Protein AF-A0A0L8BH05-F1 (afdb_monomer_lite)

Structure (mmCIF, N/CA/C/O backbone):
data_AF-A0A0L8BH05-F1
#
_entry.id   AF-A0A0L8BH05-F1
#
loop_
_atom_site.group_PDB
_atom_site.id
_atom_site.type_symbol
_atom_site.label_atom_id
_atom_site.label_alt_id
_atom_site.label_comp_id
_atom_site.label_asym_id
_atom_site.label_entity_id
_atom_site.label_seq_id
_atom_site.pdbx_PDB_ins_code
_atom_site.Cartn_x
_atom_site.Cartn_y
_atom_site.Cartn_z
_atom_site.occupancy
_atom_site.B_iso_or_equiv
_atom_site.auth_seq_id
_atom_site.auth_comp_id
_atom_site.auth_asym_id
_atom_site.auth_atom_id
_atom_site.pdbx_PDB_model_num
ATOM 1 N N . MET A 1 1 ? 6.672 -19.223 -11.197 1.00 43.84 1 MET A N 1
ATOM 2 C CA . MET A 1 1 ? 5.580 -18.951 -10.254 1.00 43.84 1 MET A CA 1
ATOM 3 C C . MET A 1 1 ? 6.128 -18.891 -8.826 1.00 43.84 1 MET A C 1
ATOM 5 O O . MET A 1 1 ? 5.969 -19.827 -8.062 1.00 43.84 1 MET A O 1
ATOM 9 N N . ASP A 1 2 ? 6.810 -17.789 -8.484 1.00 45.22 2 ASP A N 1
ATOM 10 C CA . ASP A 1 2 ? 7.516 -17.589 -7.193 1.00 45.22 2 ASP A CA 1
ATOM 11 C C . ASP A 1 2 ? 6.793 -16.602 -6.254 1.00 45.22 2 ASP A C 1
ATOM 13 O O . ASP A 1 2 ? 7.468 -15.807 -5.608 1.00 45.22 2 ASP A O 1
ATOM 17 N N . PHE A 1 3 ? 5.454 -16.499 -6.300 1.00 39.78 3 PHE A N 1
ATOM 18 C CA . PHE A 1 3 ? 4.687 -15.462 -5.568 1.00 39.78 3 PHE A CA 1
ATOM 19 C C . PHE A 1 3 ? 5.045 -15.450 -4.072 1.00 39.78 3 PHE A C 1
ATOM 21 O O . PHE A 1 3 ? 5.112 -14.399 -3.452 1.00 39.78 3 PHE A O 1
ATOM 28 N N . MET A 1 4 ? 5.440 -16.617 -3.561 1.00 40.69 4 MET A N 1
ATOM 29 C CA . MET A 1 4 ? 5.823 -16.847 -2.174 1.00 40.69 4 MET A CA 1
ATOM 30 C C . MET A 1 4 ? 7.333 -16.743 -1.904 1.00 40.69 4 MET A C 1
ATOM 32 O O . MET A 1 4 ? 7.697 -16.458 -0.777 1.00 40.69 4 MET A O 1
ATOM 36 N N . ALA A 1 5 ? 8.226 -16.873 -2.899 1.00 43.44 5 ALA A N 1
ATOM 37 C CA . ALA A 1 5 ? 9.676 -17.032 -2.662 1.00 43.44 5 ALA A CA 1
ATOM 38 C C . ALA A 1 5 ? 10.388 -15.804 -2.060 1.00 43.44 5 ALA A C 1
ATOM 40 O O . ALA A 1 5 ? 11.557 -15.897 -1.698 1.00 43.44 5 ALA A O 1
ATOM 41 N N . PHE A 1 6 ? 9.716 -14.651 -1.995 1.00 42.06 6 PHE A N 1
ATOM 42 C CA . PHE A 1 6 ? 10.256 -13.449 -1.355 1.00 42.06 6 PHE A CA 1
ATOM 43 C C . PHE A 1 6 ? 9.788 -13.281 0.098 1.00 42.06 6 PHE A C 1
ATOM 45 O O . PHE A 1 6 ? 10.451 -12.589 0.858 1.00 42.06 6 PHE A O 1
ATOM 52 N N . PHE A 1 7 ? 8.699 -13.945 0.496 1.00 42.06 7 PHE A N 1
ATOM 53 C CA . PHE A 1 7 ? 8.245 -13.978 1.889 1.00 42.06 7 PHE A CA 1
ATOM 54 C C . PHE A 1 7 ? 8.550 -15.317 2.575 1.00 42.06 7 PHE A C 1
ATOM 56 O O . PHE A 1 7 ? 8.659 -15.352 3.792 1.00 42.06 7 PHE A O 1
ATOM 63 N N . LEU A 1 8 ? 8.705 -16.409 1.818 1.00 39.00 8 LEU A N 1
ATOM 64 C CA . LEU A 1 8 ? 8.624 -17.782 2.315 1.00 39.00 8 LEU A CA 1
ATOM 65 C C . LEU A 1 8 ? 9.372 -18.745 1.338 1.00 39.00 8 LEU A C 1
ATOM 67 O O . LEU A 1 8 ? 9.111 -18.720 0.132 1.00 39.00 8 LEU A O 1
ATOM 71 N N . PRO A 1 9 ? 10.337 -19.574 1.797 1.00 38.75 9 PRO A N 1
ATOM 72 C CA . PRO A 1 9 ? 11.194 -20.411 0.939 1.00 38.75 9 PRO A CA 1
ATOM 73 C C . PRO A 1 9 ? 10.395 -21.377 0.047 1.00 38.75 9 PRO A C 1
ATOM 75 O O . PRO A 1 9 ? 9.369 -21.903 0.447 1.00 38.75 9 PRO A O 1
ATOM 78 N N . SER A 1 10 ? 10.860 -21.666 -1.171 1.00 49.88 10 SER A N 1
ATOM 79 C CA . SER A 1 10 ? 10.154 -22.475 -2.188 1.00 49.88 10 SER A CA 1
ATOM 80 C C . SER A 1 10 ? 10.066 -23.983 -1.885 1.00 49.88 10 SER A C 1
ATOM 82 O O . SER A 1 10 ? 10.139 -24.809 -2.795 1.00 49.88 10 SER A O 1
ATOM 84 N N . SER A 1 11 ? 9.945 -24.366 -0.619 1.00 57.22 11 SER A N 1
ATOM 85 C CA . SER A 1 11 ? 9.820 -25.752 -0.199 1.00 57.22 11 SER A CA 1
ATOM 86 C C . SER A 1 11 ? 8.363 -26.226 -0.347 1.00 57.22 11 SER A C 1
ATOM 88 O O . SER A 1 11 ? 7.429 -25.510 0.022 1.00 57.22 11 SER A O 1
ATOM 90 N N . PRO A 1 12 ? 8.117 -27.458 -0.831 1.00 64.00 12 PRO A N 1
ATOM 91 C CA . PRO A 1 12 ? 6.770 -28.045 -0.873 1.00 64.00 12 PRO A CA 1
ATOM 92 C C . PRO A 1 12 ? 6.138 -28.198 0.523 1.00 64.00 12 PRO A C 1
ATOM 94 O O . PRO A 1 12 ? 4.943 -28.442 0.643 1.00 64.00 12 PRO A O 1
ATOM 97 N N . ARG A 1 13 ? 6.933 -28.014 1.584 1.00 73.25 13 ARG A N 1
ATOM 98 C CA . ARG A 1 13 ? 6.520 -28.052 2.991 1.00 73.25 13 ARG A CA 1
ATOM 99 C C . ARG A 1 13 ? 5.786 -26.790 3.437 1.00 73.25 13 ARG A C 1
ATOM 101 O O . ARG A 1 13 ? 5.136 -26.801 4.471 1.00 73.25 13 ARG A O 1
ATOM 108 N N . LEU A 1 14 ? 5.877 -25.710 2.672 1.00 68.06 14 LEU A N 1
ATOM 109 C CA . LEU A 1 14 ? 5.353 -24.410 3.056 1.00 68.06 14 LEU A CA 1
ATOM 110 C C . LEU A 1 14 ? 3.824 -24.296 3.106 1.00 68.06 14 LEU A C 1
ATOM 112 O O . LEU A 1 14 ? 3.329 -23.778 4.102 1.00 68.06 14 LEU A O 1
ATOM 116 N N . PRO A 1 15 ? 3.049 -24.772 2.108 1.00 68.44 15 PRO A N 1
ATOM 117 C CA . PRO A 1 15 ? 1.593 -24.789 2.235 1.00 68.44 15 PRO A CA 1
ATOM 118 C C . PRO A 1 15 ? 1.147 -25.660 3.415 1.00 68.44 15 PRO A C 1
ATOM 120 O O . PRO A 1 15 ? 0.215 -25.288 4.115 1.00 68.44 15 PRO A O 1
ATOM 123 N N . ALA A 1 16 ? 1.853 -26.763 3.690 1.00 74.94 16 ALA A N 1
ATOM 124 C CA . ALA A 1 16 ? 1.596 -27.593 4.863 1.00 74.94 16 ALA A CA 1
ATOM 125 C C . ALA A 1 16 ? 1.940 -26.865 6.175 1.00 74.94 16 ALA A C 1
ATOM 127 O O . ALA A 1 16 ? 1.186 -26.965 7.133 1.00 74.94 16 ALA A O 1
ATOM 128 N N . ALA A 1 17 ? 3.026 -26.086 6.214 1.00 77.69 17 ALA A N 1
ATOM 129 C CA . ALA A 1 17 ? 3.405 -25.283 7.376 1.00 77.69 17 ALA A CA 1
ATOM 130 C C . ALA A 1 17 ? 2.437 -24.114 7.620 1.00 77.69 17 ALA A C 1
ATOM 132 O O . ALA A 1 17 ? 2.064 -23.871 8.761 1.00 77.69 17 ALA A O 1
ATOM 133 N N . LEU A 1 18 ? 1.988 -23.423 6.565 1.00 77.62 18 LEU A N 1
ATOM 134 C CA . LEU A 1 18 ? 0.953 -22.388 6.658 1.00 77.62 18 LEU A CA 1
ATOM 135 C C . LEU A 1 18 ? -0.379 -22.978 7.118 1.00 77.62 18 LEU A C 1
ATOM 137 O O . LEU A 1 18 ? -1.039 -22.381 7.958 1.00 77.62 18 LEU A O 1
ATOM 141 N N . LEU A 1 19 ? -0.756 -24.153 6.606 1.00 78.56 19 LEU A N 1
ATOM 142 C CA . LEU A 1 19 ? -1.952 -24.864 7.047 1.00 78.56 19 LEU A CA 1
ATOM 143 C C . LEU A 1 19 ? -1.831 -25.307 8.510 1.00 78.56 19 LEU A C 1
ATOM 145 O O . LEU A 1 19 ? -2.770 -25.130 9.272 1.00 78.56 19 LEU A O 1
ATOM 149 N N . ALA A 1 20 ? -0.679 -25.833 8.925 1.00 78.44 20 ALA A N 1
ATOM 150 C CA . ALA A 1 20 ? -0.432 -26.209 10.315 1.00 78.44 20 ALA A CA 1
ATOM 151 C C . ALA A 1 20 ? -0.469 -24.989 11.249 1.00 78.44 20 ALA A C 1
ATOM 153 O O . ALA A 1 20 ? -1.107 -25.043 12.297 1.00 78.44 20 ALA A O 1
ATOM 154 N N . LEU A 1 21 ? 0.146 -23.871 10.847 1.00 79.25 21 LEU A N 1
ATOM 155 C CA . LEU A 1 21 ? 0.094 -22.607 11.582 1.00 79.25 21 LEU A CA 1
ATOM 156 C C . LEU A 1 21 ? -1.340 -22.066 11.658 1.00 79.25 21 LEU A C 1
ATOM 158 O O . LEU A 1 21 ? -1.770 -21.631 12.722 1.00 79.25 21 LEU A O 1
ATOM 162 N N . LEU A 1 22 ? -2.092 -22.136 10.556 1.00 78.75 22 LEU A N 1
ATOM 163 C CA . LEU A 1 22 ? -3.506 -21.770 10.514 1.00 78.75 22 LEU A CA 1
ATOM 164 C C . LEU A 1 22 ? -4.316 -22.621 11.495 1.00 78.75 22 LEU A C 1
ATOM 166 O O . LEU A 1 22 ? -5.062 -22.069 12.294 1.00 78.75 22 LEU A O 1
ATOM 170 N N . LEU A 1 23 ? -4.143 -23.945 11.471 1.00 80.00 23 LEU A N 1
ATOM 171 C CA . LEU A 1 23 ? -4.829 -24.871 12.374 1.00 80.00 23 LEU A CA 1
ATOM 172 C C . LEU A 1 23 ? -4.473 -24.605 13.843 1.00 80.00 23 LEU A C 1
ATOM 174 O O . LEU A 1 23 ? -5.364 -24.634 14.689 1.00 80.00 23 LEU A O 1
ATOM 178 N N . MET A 1 24 ? -3.210 -24.286 14.143 1.00 76.81 24 MET A N 1
ATOM 179 C CA . MET A 1 24 ? -2.787 -23.900 15.493 1.00 76.81 24 MET A CA 1
ATOM 180 C C . MET A 1 24 ? -3.426 -22.587 15.959 1.00 76.81 24 MET A C 1
ATOM 182 O O . MET A 1 24 ? -3.860 -22.501 17.105 1.00 76.81 24 MET A O 1
ATOM 186 N N . LEU A 1 25 ? -3.524 -21.580 15.088 1.00 74.62 25 LEU A N 1
ATOM 187 C CA . LEU A 1 25 ? -4.144 -20.290 15.417 1.00 74.62 25 LEU A CA 1
ATOM 188 C C . LEU A 1 25 ? -5.675 -20.363 15.500 1.00 74.62 25 LEU A C 1
ATOM 190 O O . LEU A 1 25 ? -6.287 -19.586 16.232 1.00 74.62 25 LEU A O 1
ATOM 194 N N . LEU A 1 26 ? -6.301 -21.306 14.792 1.00 74.81 26 LEU A N 1
ATOM 195 C CA . LEU A 1 26 ? -7.753 -21.472 14.792 1.00 74.81 26 LEU A CA 1
ATOM 196 C C . LEU A 1 26 ? -8.279 -22.069 16.110 1.00 74.81 26 LEU A C 1
ATOM 198 O O . LEU A 1 26 ? -9.402 -21.765 16.505 1.00 74.81 26 LEU A O 1
ATOM 202 N N . GLN A 1 27 ? -7.476 -22.874 16.816 1.00 72.12 27 GLN A N 1
ATOM 203 C CA . GLN A 1 27 ? -7.873 -23.516 18.078 1.00 72.12 27 GLN A CA 1
ATOM 204 C C . GLN A 1 27 ? -8.273 -22.529 19.196 1.00 72.12 27 GLN A C 1
ATOM 206 O O . GLN A 1 27 ? -9.379 -22.667 19.724 1.00 72.12 27 GLN A O 1
ATOM 211 N N . PRO A 1 28 ? -7.462 -21.509 19.556 1.00 65.56 28 PRO A N 1
ATOM 212 C CA . PRO A 1 28 ? -7.848 -20.545 20.589 1.00 65.56 28 PRO A CA 1
ATOM 213 C C . PRO A 1 28 ? -9.021 -19.652 20.162 1.00 65.56 28 PRO A C 1
ATOM 215 O O . PRO A 1 28 ? -9.820 -19.245 21.004 1.00 65.56 28 PRO A O 1
ATOM 218 N N . LEU A 1 29 ? -9.165 -19.376 18.861 1.00 61.00 29 LEU A N 1
ATOM 219 C CA . LEU A 1 29 ? -10.282 -18.589 18.329 1.00 61.00 29 LEU A CA 1
ATOM 220 C C . LEU A 1 29 ? -11.611 -19.340 18.443 1.00 61.00 29 LEU A C 1
ATOM 222 O O . LEU A 1 29 ? -12.620 -18.746 18.819 1.00 61.00 29 LEU A O 1
ATOM 226 N N . TYR A 1 30 ? -11.606 -20.650 18.185 1.00 61.66 30 TYR A N 1
ATOM 227 C CA . TYR A 1 30 ? -12.795 -21.488 18.343 1.00 61.66 30 TYR A CA 1
ATOM 228 C C . TYR A 1 30 ? -13.236 -21.587 19.809 1.00 61.66 30 TYR A C 1
ATOM 230 O O . TYR A 1 30 ? -14.430 -21.567 20.095 1.00 61.66 30 TYR A O 1
ATOM 238 N N . ALA A 1 31 ? -12.281 -21.619 20.745 1.00 60.25 31 ALA A N 1
ATOM 239 C CA . ALA A 1 31 ? -12.576 -21.587 22.177 1.00 60.25 31 ALA A CA 1
ATOM 240 C C . ALA A 1 31 ? -13.201 -20.247 22.619 1.00 60.25 31 ALA A C 1
ATOM 242 O O . ALA A 1 31 ? -14.109 -20.242 23.443 1.00 60.25 31 ALA A O 1
ATOM 243 N N . HIS A 1 32 ? -12.774 -19.116 22.042 1.00 57.41 32 HIS A N 1
ATOM 244 C CA . HIS A 1 32 ? -13.362 -17.795 22.319 1.00 57.41 32 HIS A CA 1
ATOM 245 C C . HIS A 1 32 ? -14.748 -17.586 21.687 1.00 57.41 32 HIS A C 1
ATOM 247 O O . HIS A 1 32 ? -15.581 -16.887 22.260 1.00 57.41 32 HIS A O 1
ATOM 253 N N . ALA A 1 33 ? -15.035 -18.204 20.538 1.00 54.12 33 ALA A N 1
ATOM 254 C CA . ALA A 1 33 ? -16.356 -18.121 19.907 1.00 54.12 33 ALA A CA 1
ATOM 255 C C . ALA A 1 33 ? -17.459 -18.853 20.702 1.00 54.12 33 ALA A C 1
ATOM 257 O O . ALA A 1 33 ? -18.640 -18.593 20.490 1.00 54.12 33 ALA A O 1
ATOM 258 N N . GLN A 1 34 ? -17.088 -19.755 21.619 1.00 51.56 34 GLN A N 1
ATOM 259 C CA . GLN A 1 34 ? -18.031 -20.464 22.493 1.00 51.56 34 GLN A CA 1
ATOM 260 C C . GLN A 1 34 ? -18.407 -19.680 23.754 1.00 51.56 34 GLN A C 1
ATOM 262 O O . GLN A 1 34 ? -19.323 -20.082 24.471 1.00 51.56 34 GLN A O 1
ATOM 267 N N . THR A 1 35 ? -17.736 -18.561 24.033 1.00 46.34 35 THR A N 1
ATOM 268 C CA . THR A 1 35 ? -18.153 -17.667 25.114 1.00 46.34 35 THR A CA 1
ATOM 269 C C . THR A 1 35 ? -19.399 -16.899 24.667 1.00 46.34 35 THR A C 1
ATOM 271 O O . THR A 1 35 ? -19.337 -16.210 23.645 1.00 46.34 35 THR A O 1
ATOM 274 N N . PRO A 1 36 ? -20.532 -17.002 25.389 1.00 50.56 36 PRO A N 1
ATOM 275 C CA . PRO A 1 36 ? -21.732 -16.264 25.032 1.00 50.56 36 PRO A CA 1
ATOM 276 C C . PRO A 1 36 ? -21.410 -14.764 24.969 1.00 50.56 36 PRO A C 1
ATOM 278 O O . PRO A 1 36 ? -20.722 -14.261 25.864 1.00 50.56 36 PRO A O 1
ATOM 281 N N . PRO A 1 37 ? -21.874 -14.038 23.936 1.00 53.41 37 PRO A N 1
ATOM 282 C CA . PRO A 1 37 ? -21.634 -12.608 23.840 1.00 53.41 37 PRO A CA 1
ATOM 283 C C . PRO A 1 37 ? -22.182 -11.925 25.091 1.00 53.41 37 PRO A C 1
ATOM 285 O O . PRO A 1 37 ? -23.334 -12.147 25.470 1.00 53.41 37 PRO A O 1
ATOM 288 N N . ALA A 1 38 ? -21.351 -11.095 25.728 1.00 50.94 38 ALA A N 1
ATOM 289 C CA . ALA A 1 38 ? -21.759 -10.351 26.911 1.00 50.94 38 ALA A CA 1
ATOM 290 C C . ALA A 1 38 ? -23.042 -9.550 26.603 1.00 50.94 38 ALA A C 1
ATOM 292 O O . ALA A 1 38 ? -23.164 -9.006 25.496 1.00 50.94 38 ALA A O 1
ATOM 293 N N . PRO A 1 39 ? -24.006 -9.491 27.528 1.00 60.56 39 PRO A N 1
ATOM 294 C CA . PRO A 1 39 ? -25.246 -8.770 27.301 1.00 60.56 39 PRO A CA 1
ATOM 295 C C . PRO A 1 39 ? -24.994 -7.271 27.111 1.00 60.56 39 PRO A C 1
ATOM 297 O O . PRO A 1 39 ? -24.066 -6.707 27.692 1.00 60.56 39 PRO A O 1
ATOM 300 N N . ILE A 1 40 ? -25.806 -6.626 26.275 1.00 60.62 40 ILE A N 1
ATOM 301 C CA . ILE A 1 40 ? -25.799 -5.166 26.141 1.00 60.62 40 ILE A CA 1
ATOM 302 C C . ILE A 1 40 ? -26.653 -4.609 27.274 1.00 60.62 40 ILE A C 1
ATOM 304 O O . ILE A 1 40 ? -27.859 -4.852 27.303 1.00 60.62 40 ILE A O 1
ATOM 308 N N . THR A 1 41 ? -26.038 -3.863 28.190 1.00 60.34 41 THR A N 1
ATOM 309 C CA . THR A 1 41 ? -26.779 -3.134 29.220 1.00 60.34 41 THR A CA 1
ATOM 310 C C . THR A 1 41 ? -27.232 -1.792 28.660 1.00 60.34 41 THR A C 1
ATOM 312 O O . THR A 1 41 ? -26.410 -0.903 28.435 1.00 60.34 41 THR A O 1
ATOM 315 N N . VAL A 1 42 ? -28.533 -1.640 28.417 1.00 67.94 42 VAL A N 1
ATOM 316 C CA . VAL A 1 42 ? -29.131 -0.346 28.067 1.00 67.94 42 VAL A CA 1
ATOM 317 C C . VAL A 1 42 ? -29.516 0.337 29.373 1.00 67.94 42 VAL A C 1
ATOM 319 O O . VAL A 1 42 ? -30.400 -0.136 30.088 1.00 67.94 42 VAL A O 1
ATOM 322 N N . ILE A 1 43 ? -28.817 1.424 29.697 1.00 69.50 43 ILE A N 1
ATOM 323 C CA . ILE A 1 43 ? -29.126 2.254 30.861 1.00 69.50 43 ILE A CA 1
ATOM 324 C C . ILE A 1 43 ? -30.187 3.262 30.428 1.00 69.50 43 ILE A C 1
ATOM 326 O O . ILE A 1 43 ? -29.905 4.124 29.595 1.00 69.50 43 ILE A O 1
ATOM 330 N N . LEU A 1 44 ? -31.399 3.127 30.963 1.00 74.00 44 LEU A N 1
ATOM 331 C CA . LEU A 1 44 ? -32.479 4.087 30.739 1.00 74.00 44 LEU A CA 1
ATOM 332 C C . LEU A 1 44 ? -32.421 5.172 31.814 1.00 74.00 44 LEU A C 1
ATOM 334 O O . LEU A 1 44 ? -32.289 4.865 33.004 1.00 74.00 44 LEU A O 1
ATOM 338 N N . THR A 1 45 ? -32.530 6.427 31.383 1.00 69.06 45 THR A N 1
ATOM 339 C CA . THR A 1 45 ? -32.434 7.612 32.248 1.00 69.06 45 THR A CA 1
ATOM 340 C C . THR A 1 45 ? -33.782 8.333 32.307 1.00 69.06 45 THR A C 1
ATOM 342 O O . THR A 1 45 ? -34.515 8.383 31.317 1.00 69.06 45 THR A O 1
ATOM 345 N N . HIS A 1 46 ? -34.119 8.931 33.453 1.00 60.19 46 HIS A N 1
ATOM 346 C CA . HIS A 1 46 ? -35.364 9.688 33.620 1.00 60.19 46 HIS A CA 1
ATOM 347 C C . HIS A 1 46 ? -35.408 10.903 32.669 1.00 60.19 46 HIS A C 1
ATOM 349 O O . HIS A 1 46 ? -34.481 11.708 32.647 1.00 60.19 46 HIS A O 1
ATOM 355 N N . GLY A 1 47 ? -36.489 11.048 31.892 1.00 64.81 47 GLY A N 1
ATOM 356 C CA . GLY A 1 47 ? -36.676 12.147 30.931 1.00 64.81 47 GLY A CA 1
ATOM 357 C C . GLY A 1 47 ? -36.472 11.781 29.455 1.00 64.81 47 GLY A C 1
ATOM 358 O O . GLY A 1 47 ? -36.719 12.630 28.601 1.00 64.81 47 GLY A O 1
ATOM 359 N N . GLN A 1 48 ? -36.081 10.541 29.139 1.00 67.12 48 GLN A N 1
ATOM 360 C CA . GLN A 1 48 ? -36.078 10.049 27.757 1.00 67.12 48 GLN A CA 1
ATOM 361 C C . GLN A 1 48 ? -37.507 9.888 27.229 1.00 67.12 48 GLN A C 1
ATOM 363 O O . GLN A 1 48 ? -38.398 9.395 27.927 1.00 67.12 48 GLN A O 1
ATOM 368 N N . THR A 1 49 ? -37.724 10.311 25.986 1.00 78.56 49 THR A N 1
ATOM 369 C CA . THR A 1 49 ? -39.024 10.156 25.317 1.00 78.56 49 THR A CA 1
ATOM 370 C C . THR A 1 49 ? -39.259 8.695 24.915 1.00 78.56 49 THR A C 1
ATOM 372 O O . THR A 1 49 ? -38.307 7.939 24.715 1.00 78.56 49 THR A O 1
ATOM 375 N N . SER A 1 50 ? -40.524 8.270 24.781 1.00 73.88 50 SER A N 1
ATOM 376 C CA . SER A 1 50 ? -40.869 6.898 24.356 1.00 73.88 50 SER A CA 1
ATOM 377 C C . SER A 1 50 ? -40.177 6.501 23.053 1.00 73.88 50 SER A C 1
ATOM 379 O O . SER A 1 50 ? -39.718 5.370 22.916 1.00 73.88 50 SER A O 1
ATOM 381 N N . ASP A 1 51 ? -40.047 7.460 22.138 1.00 72.69 51 ASP A N 1
ATOM 382 C CA . ASP A 1 51 ? -39.483 7.254 20.808 1.00 72.69 51 ASP A CA 1
ATOM 383 C C . ASP A 1 51 ? -37.962 7.043 20.868 1.00 72.69 51 ASP A C 1
ATOM 385 O O . ASP A 1 51 ? -37.417 6.216 20.137 1.00 72.69 51 ASP A O 1
ATOM 389 N N . GLU A 1 52 ? -37.264 7.726 21.782 1.00 70.88 52 GLU A N 1
ATOM 390 C CA . GLU A 1 52 ? -35.831 7.516 22.033 1.00 70.88 52 GLU A CA 1
ATOM 391 C C . GLU A 1 52 ? -35.558 6.163 22.692 1.00 70.88 52 GLU A C 1
ATOM 393 O O . GLU A 1 52 ? -34.601 5.479 22.320 1.00 70.88 52 GLU A O 1
ATOM 398 N N . ILE A 1 53 ? -36.406 5.746 23.634 1.00 78.12 53 ILE A N 1
ATOM 399 C CA . ILE A 1 53 ? -36.306 4.430 24.277 1.00 78.12 53 ILE A CA 1
ATOM 400 C C . ILE A 1 53 ? -36.539 3.325 23.242 1.00 78.12 53 ILE A C 1
ATOM 402 O O . ILE A 1 53 ? -35.750 2.381 23.160 1.00 78.12 53 ILE A O 1
ATOM 406 N N . GLU A 1 54 ? -37.576 3.453 22.411 1.00 76.69 54 GLU A N 1
ATOM 407 C CA . GLU A 1 54 ? -37.889 2.469 21.374 1.00 76.69 54 GLU A CA 1
ATOM 408 C C . GLU A 1 54 ? -36.807 2.428 20.287 1.00 76.69 54 GLU A C 1
ATOM 410 O O . GLU A 1 54 ? -36.400 1.346 19.868 1.00 76.69 54 GLU A O 1
ATOM 415 N N . SER A 1 55 ? -36.273 3.584 19.886 1.00 76.38 55 SER A N 1
ATOM 416 C CA . SER A 1 55 ? -35.122 3.698 18.981 1.00 76.38 55 SER A CA 1
ATOM 417 C C . SER A 1 55 ? -33.886 2.983 19.539 1.00 76.38 55 SER A C 1
ATOM 419 O O . SER A 1 55 ? -33.280 2.154 18.855 1.00 76.38 55 SER A O 1
ATOM 421 N N . THR A 1 56 ? -33.553 3.233 20.809 1.00 76.06 56 THR A N 1
ATOM 422 C CA . THR A 1 56 ? -32.368 2.665 21.473 1.00 76.06 56 THR A CA 1
ATOM 423 C C . THR A 1 56 ? -32.510 1.156 21.674 1.00 76.06 56 THR A C 1
ATOM 425 O O . THR A 1 56 ? -31.571 0.403 21.414 1.00 76.06 56 THR A O 1
ATOM 428 N N . LEU A 1 57 ? -33.702 0.686 22.055 1.00 78.31 57 LEU A N 1
ATOM 429 C CA . LEU A 1 57 ? -34.011 -0.741 22.172 1.00 78.31 57 LEU A CA 1
ATOM 430 C C . LEU A 1 57 ? -34.045 -1.434 20.809 1.00 78.31 57 LEU A C 1
ATOM 432 O O . LEU A 1 57 ? -33.556 -2.555 20.697 1.00 78.31 57 LEU A O 1
ATOM 436 N N . ARG A 1 58 ? -34.560 -0.785 19.759 1.00 80.88 58 ARG A N 1
ATOM 437 C CA . ARG A 1 58 ? -34.575 -1.330 18.393 1.00 80.88 58 ARG A CA 1
ATOM 438 C C . ARG A 1 58 ? -33.163 -1.409 17.811 1.00 80.88 58 ARG A C 1
ATOM 440 O O . ARG A 1 58 ? -32.829 -2.413 17.186 1.00 80.88 58 ARG A O 1
ATOM 447 N N . ALA A 1 59 ? -32.317 -0.413 18.075 1.00 71.12 59 ALA A N 1
ATOM 448 C CA . ALA A 1 59 ? -30.901 -0.429 17.715 1.00 71.12 59 ALA A CA 1
ATOM 449 C C . ALA A 1 59 ? -30.126 -1.517 18.483 1.00 71.12 59 ALA A C 1
ATOM 451 O O . ALA A 1 59 ? -29.340 -2.254 17.886 1.00 71.12 59 ALA A O 1
ATOM 452 N N . ALA A 1 60 ? -30.396 -1.683 19.782 1.00 70.38 60 ALA A N 1
ATOM 453 C CA . ALA A 1 60 ? -29.806 -2.751 20.589 1.00 70.38 60 ALA A CA 1
ATOM 454 C C . ALA A 1 60 ? -30.295 -4.144 20.148 1.00 70.38 60 ALA A C 1
ATOM 456 O O . ALA A 1 60 ? -29.492 -5.067 20.038 1.00 70.38 60 ALA A O 1
ATOM 457 N N . ALA A 1 61 ? -31.578 -4.299 19.814 1.00 72.94 61 ALA A N 1
ATOM 458 C CA . ALA A 1 61 ? -32.155 -5.550 19.320 1.00 72.94 61 ALA A CA 1
ATOM 459 C C . ALA A 1 61 ? -31.634 -5.929 17.924 1.00 72.94 61 ALA A C 1
ATOM 461 O O . ALA A 1 61 ? -31.382 -7.106 17.661 1.00 72.94 61 ALA A O 1
ATOM 462 N N . ALA A 1 62 ? -31.384 -4.946 17.052 1.00 74.19 62 ALA A N 1
ATOM 463 C CA . ALA A 1 62 ? -30.777 -5.166 15.738 1.00 74.19 62 ALA A CA 1
ATOM 464 C C . ALA A 1 62 ? -29.355 -5.761 15.818 1.00 74.19 62 ALA A C 1
ATOM 466 O O . ALA A 1 62 ? -28.877 -6.337 14.843 1.00 74.19 62 ALA A O 1
ATOM 467 N N . SER A 1 63 ? -28.694 -5.675 16.981 1.00 64.25 63 SER A N 1
ATOM 468 C CA . SER A 1 63 ? -27.375 -6.278 17.215 1.00 64.25 63 SER A CA 1
ATOM 469 C C . SER A 1 63 ? -27.402 -7.797 17.456 1.00 64.25 63 SER A C 1
ATOM 471 O O . SER A 1 63 ? -26.345 -8.428 17.453 1.00 64.25 63 SER A O 1
ATOM 473 N N . GLY A 1 64 ? -28.581 -8.395 17.689 1.00 60.22 64 GLY A N 1
ATOM 474 C CA . GLY A 1 64 ? -28.741 -9.837 17.925 1.00 60.22 64 GLY A CA 1
ATOM 475 C C . GLY A 1 64 ? -28.158 -10.362 19.248 1.00 60.22 64 GLY A C 1
ATOM 476 O O . GLY A 1 64 ? -28.037 -11.576 19.417 1.00 60.22 64 GLY A O 1
ATOM 477 N N . ARG A 1 65 ? -27.776 -9.479 20.182 1.00 65.88 65 ARG A N 1
ATOM 478 C CA . ARG A 1 65 ? -27.229 -9.825 21.510 1.00 65.88 65 ARG A CA 1
ATOM 479 C C . ARG A 1 65 ? -28.312 -9.754 22.601 1.00 65.88 65 ARG A C 1
ATOM 481 O O . ARG A 1 65 ? -29.248 -8.969 22.459 1.00 65.88 65 ARG A O 1
ATOM 488 N N . PRO A 1 66 ? -28.201 -10.529 23.702 1.00 67.19 66 PRO A N 1
ATOM 489 C CA . PRO A 1 66 ? -29.123 -10.416 24.832 1.00 67.19 66 PRO A CA 1
ATOM 490 C C . PRO A 1 66 ? -29.030 -9.017 25.459 1.00 67.19 66 PRO A C 1
ATOM 492 O O . PRO A 1 66 ? -27.934 -8.529 25.733 1.00 67.19 66 PRO A O 1
ATOM 495 N N . VAL A 1 67 ? -30.176 -8.368 25.666 1.00 73.31 67 VAL A N 1
ATOM 496 C CA . VAL A 1 67 ? -30.269 -7.004 26.207 1.00 73.31 67 VAL A CA 1
ATOM 497 C C . VAL A 1 67 ? -30.683 -7.072 27.675 1.00 73.31 67 VAL A C 1
ATOM 499 O O . VAL A 1 67 ? -31.693 -7.693 28.002 1.00 73.31 67 VAL A O 1
ATOM 502 N N . ILE A 1 68 ? -29.911 -6.434 28.556 1.00 68.81 68 ILE A N 1
ATOM 503 C CA . ILE A 1 68 ? -30.265 -6.214 29.963 1.00 68.81 68 ILE A CA 1
ATOM 504 C C . ILE A 1 68 ? -30.648 -4.743 30.101 1.00 68.81 68 ILE A C 1
ATOM 506 O O . ILE A 1 68 ? -29.898 -3.862 29.692 1.00 68.81 68 ILE A O 1
ATOM 510 N N . VAL A 1 69 ? -31.826 -4.467 30.651 1.00 74.19 69 VAL A N 1
ATOM 511 C CA . VAL A 1 69 ? -32.292 -3.094 30.874 1.00 74.19 69 VAL A CA 1
ATOM 512 C C . VAL A 1 69 ? -32.045 -2.744 32.335 1.00 74.19 69 VAL A C 1
ATOM 514 O O . VAL A 1 69 ? -32.564 -3.418 33.224 1.00 74.19 69 VAL A O 1
ATOM 517 N N . GLU A 1 70 ? -31.239 -1.712 32.581 1.00 67.06 70 GLU A N 1
ATOM 518 C CA . GLU A 1 70 ? -30.931 -1.223 33.928 1.00 67.06 70 GLU A CA 1
ATOM 519 C C . GLU A 1 70 ? -31.474 0.203 34.068 1.00 67.06 70 GLU A C 1
ATOM 521 O O . GLU A 1 70 ? -31.148 1.090 33.279 1.00 67.06 70 GLU A O 1
ATOM 526 N N . TRP A 1 71 ? -32.343 0.420 35.053 1.00 60.00 71 TRP A N 1
ATOM 527 C CA . TRP A 1 71 ? -32.892 1.740 35.347 1.00 60.00 71 TRP A CA 1
ATOM 528 C C . TRP A 1 71 ? -31.935 2.487 36.275 1.00 60.00 71 TRP A C 1
ATOM 530 O O . TRP A 1 71 ? -31.614 1.979 37.354 1.00 60.00 71 TRP A O 1
ATOM 540 N N . ARG A 1 72 ? -31.464 3.672 35.872 1.00 51.03 72 ARG A N 1
ATOM 541 C CA . ARG A 1 72 ? -30.541 4.477 36.683 1.00 51.03 72 ARG A CA 1
ATOM 542 C C . ARG A 1 72 ? -31.063 5.903 36.820 1.00 51.03 72 ARG A C 1
ATOM 544 O O . ARG A 1 72 ? -31.202 6.621 35.834 1.00 51.03 72 ARG A O 1
ATOM 551 N N . ASP A 1 73 ? -31.302 6.322 38.057 1.00 38.19 73 ASP A N 1
ATOM 552 C CA . ASP A 1 73 ? -31.636 7.709 38.371 1.00 38.19 73 ASP A CA 1
ATOM 553 C C . ASP A 1 73 ? -30.370 8.570 38.224 1.00 38.19 73 ASP A C 1
ATOM 555 O O . ASP A 1 73 ? -29.341 8.280 38.840 1.00 38.19 73 ASP A O 1
ATOM 559 N N . ALA A 1 74 ? -30.413 9.611 37.389 1.00 43.12 74 ALA A N 1
ATOM 560 C CA . ALA A 1 74 ? -29.288 10.522 37.179 1.00 43.12 74 ALA A CA 1
ATOM 561 C C . ALA A 1 74 ? -29.726 11.992 37.308 1.00 43.12 74 ALA A C 1
ATOM 563 O O . ALA A 1 74 ? -30.838 12.325 36.895 1.00 43.12 74 ALA A O 1
ATOM 564 N N . PRO A 1 75 ? -28.863 12.874 37.852 1.00 34.94 75 PRO A N 1
ATOM 565 C CA . PRO A 1 75 ? -29.080 14.311 37.831 1.00 34.94 75 PRO A CA 1
ATOM 566 C C . PRO A 1 75 ? -28.821 14.904 36.436 1.00 34.94 75 PRO A C 1
ATOM 568 O O . PRO A 1 75 ? -27.949 14.450 35.695 1.00 34.94 75 PRO A O 1
ATOM 571 N N . ASP A 1 76 ? -29.618 15.929 36.142 1.00 37.75 76 ASP A N 1
ATOM 572 C CA . ASP A 1 76 ? -29.814 16.679 34.897 1.00 37.75 76 ASP A CA 1
ATOM 573 C C . ASP A 1 76 ? -28.603 16.877 33.962 1.00 37.75 76 ASP A C 1
ATOM 575 O O . ASP A 1 76 ? -27.605 17.506 34.319 1.00 37.75 76 ASP A O 1
ATOM 579 N N . ALA A 1 77 ? -28.781 16.487 32.691 1.00 31.56 77 ALA A N 1
ATOM 580 C CA . ALA A 1 77 ? -28.120 17.102 31.538 1.00 31.56 77 ALA A CA 1
ATOM 581 C C . ALA A 1 77 ? -28.996 16.984 30.272 1.00 31.56 77 ALA A C 1
ATOM 583 O O . ALA A 1 77 ? -29.522 15.924 29.944 1.00 31.56 77 ALA A O 1
ATOM 584 N N . THR A 1 78 ? -29.157 18.109 29.579 1.00 32.69 78 THR A N 1
ATOM 585 C CA . THR A 1 78 ? -30.056 18.370 28.442 1.00 32.69 78 THR A CA 1
ATOM 586 C C . THR A 1 78 ? -29.587 17.752 27.104 1.00 32.69 78 THR A C 1
ATOM 588 O O . THR A 1 78 ? -28.379 17.659 26.880 1.00 32.69 78 THR A O 1
ATOM 591 N N . PRO A 1 79 ? -30.496 17.391 26.164 1.00 34.34 79 PRO A N 1
ATOM 592 C CA . PRO A 1 79 ? -30.162 16.662 24.930 1.00 34.34 79 PRO A CA 1
ATOM 593 C C . PRO A 1 79 ? -29.800 17.579 23.744 1.00 34.34 79 PRO A C 1
ATOM 595 O O . PRO A 1 79 ? -30.316 18.691 23.621 1.00 34.34 79 PRO A O 1
ATOM 598 N N . LYS A 1 80 ? -28.963 17.086 22.816 1.00 29.73 80 LYS A N 1
ATOM 599 C CA . LYS A 1 80 ? -28.655 17.731 21.523 1.00 29.73 80 LYS A CA 1
ATOM 600 C C . LYS A 1 80 ? -29.004 16.781 20.367 1.00 29.73 80 LYS A C 1
ATOM 602 O O . LYS A 1 80 ? -28.570 15.635 20.362 1.00 29.73 80 LYS A O 1
ATOM 607 N N . ALA A 1 81 ? -29.807 17.283 19.431 1.00 29.97 81 ALA A N 1
ATOM 608 C CA . ALA A 1 81 ? -30.423 16.569 18.307 1.00 29.97 81 ALA A CA 1
ATOM 609 C C . ALA A 1 81 ? -29.444 16.257 17.142 1.00 29.97 81 ALA A C 1
ATOM 611 O O . ALA A 1 81 ? -28.374 16.873 17.077 1.00 29.97 81 ALA A O 1
ATOM 612 N N . PRO A 1 82 ? -29.798 15.330 16.222 1.00 33.41 82 PRO A N 1
ATOM 613 C CA . PRO A 1 82 ? -28.925 14.825 15.163 1.00 33.41 82 PRO A CA 1
ATOM 614 C C . PRO A 1 82 ? -28.998 15.685 13.891 1.00 33.41 82 PRO A C 1
ATOM 616 O O . PRO A 1 82 ? -30.059 16.207 13.554 1.00 33.41 82 PRO A O 1
ATOM 619 N N . THR A 1 83 ? -27.885 15.799 13.160 1.00 27.75 83 THR A N 1
ATOM 620 C CA . THR A 1 83 ? -27.850 16.474 11.853 1.00 27.75 83 THR A CA 1
ATOM 621 C C . THR A 1 83 ? -27.458 15.483 10.766 1.00 27.75 83 THR A C 1
ATOM 623 O O . THR A 1 83 ? -26.361 14.922 10.792 1.00 27.75 83 THR A O 1
ATOM 626 N N . ASP A 1 84 ? -28.378 15.298 9.823 1.00 27.42 84 ASP A N 1
ATOM 627 C CA . ASP A 1 84 ? -28.231 14.512 8.604 1.00 27.42 84 ASP A CA 1
ATOM 628 C C . ASP A 1 84 ? -27.131 15.037 7.674 1.00 27.42 84 ASP A C 1
ATOM 630 O O . ASP A 1 84 ? -26.866 16.236 7.560 1.00 27.42 84 ASP A O 1
ATOM 634 N N . ALA A 1 85 ? -26.522 14.091 6.961 1.00 34.22 85 ALA A N 1
ATOM 635 C CA . ALA A 1 85 ? -25.585 14.319 5.877 1.00 34.22 85 ALA A CA 1
ATOM 636 C C . ALA A 1 85 ? -26.328 14.692 4.583 1.00 34.22 85 ALA A C 1
ATOM 638 O O . ALA A 1 85 ? -27.264 14.010 4.170 1.00 34.22 85 ALA A O 1
ATOM 639 N N . THR A 1 86 ? -25.870 15.729 3.879 1.00 26.42 86 THR A N 1
ATOM 640 C CA . THR A 1 86 ? -26.196 15.940 2.461 1.00 26.42 86 THR A CA 1
ATOM 641 C C . THR A 1 86 ? -24.991 16.529 1.721 1.00 26.42 86 THR A C 1
ATOM 643 O O . THR A 1 86 ? -24.461 17.571 2.086 1.00 26.42 86 THR A O 1
ATOM 646 N N . THR A 1 87 ? -24.562 15.762 0.717 1.00 28.47 87 THR A N 1
ATOM 647 C CA . THR A 1 87 ? -23.939 16.085 -0.579 1.00 28.47 87 THR A CA 1
ATOM 648 C C . THR A 1 87 ? -23.078 17.347 -0.713 1.00 28.47 87 THR A C 1
ATOM 650 O O . THR A 1 87 ? -23.560 18.472 -0.675 1.00 28.47 87 THR A O 1
ATOM 653 N N . ALA A 1 88 ? -21.795 17.128 -1.023 1.00 30.66 88 ALA A N 1
ATOM 654 C CA . ALA A 1 88 ? -20.868 18.147 -1.502 1.00 30.66 88 ALA A CA 1
ATOM 655 C C . ALA A 1 88 ? -21.245 18.608 -2.922 1.00 30.66 88 ALA A C 1
ATOM 657 O O . ALA A 1 88 ? -21.083 17.863 -3.890 1.00 30.66 88 ALA A O 1
ATOM 658 N N . GLU A 1 89 ? -21.721 19.846 -3.033 1.00 27.88 89 GLU A N 1
ATOM 659 C CA . GLU A 1 89 ? -21.871 20.574 -4.291 1.00 27.88 89 GLU A CA 1
ATOM 660 C C . GLU A 1 89 ? -20.620 21.433 -4.530 1.00 27.88 89 GLU A C 1
ATOM 662 O O . GLU A 1 89 ? -20.133 22.137 -3.643 1.00 27.88 89 GLU A O 1
ATOM 667 N N . ALA A 1 90 ? -20.054 21.322 -5.732 1.00 40.97 90 ALA A N 1
ATOM 668 C CA . ALA A 1 90 ? -18.889 22.077 -6.161 1.00 40.97 90 ALA A CA 1
ATOM 669 C C . ALA A 1 90 ? -19.273 23.547 -6.389 1.00 40.97 90 ALA A C 1
ATOM 671 O O . ALA A 1 90 ? -20.020 23.855 -7.314 1.00 40.97 90 ALA A O 1
ATOM 672 N N . ALA A 1 91 ? -18.731 24.458 -5.577 1.00 31.00 91 ALA A N 1
ATOM 673 C CA . ALA A 1 91 ? -18.882 25.894 -5.779 1.00 31.00 91 ALA A CA 1
ATOM 674 C C . ALA A 1 91 ? -17.634 26.490 -6.449 1.00 31.00 91 ALA A C 1
ATOM 676 O O . ALA A 1 91 ? -16.529 26.488 -5.904 1.00 31.00 91 ALA A O 1
ATOM 677 N N . THR A 1 92 ? -17.847 27.006 -7.655 1.00 37.62 92 THR A N 1
ATOM 678 C CA . THR A 1 92 ? -16.934 27.813 -8.467 1.00 37.62 92 THR A CA 1
ATOM 679 C C . THR A 1 92 ? -16.505 29.068 -7.698 1.00 37.62 92 THR A C 1
ATOM 681 O O . THR A 1 92 ? -17.347 29.875 -7.314 1.00 37.62 92 THR A O 1
ATOM 684 N N . ALA A 1 93 ? -15.200 29.255 -7.478 1.00 32.84 93 ALA A N 1
ATOM 685 C CA . ALA A 1 93 ? -14.665 30.439 -6.808 1.00 32.84 93 ALA A CA 1
ATOM 686 C C . ALA A 1 93 ? -14.282 31.533 -7.819 1.00 32.84 93 ALA A C 1
ATOM 688 O O . ALA A 1 93 ? -13.436 31.333 -8.692 1.00 32.84 93 ALA A O 1
ATOM 689 N N . THR A 1 94 ? -14.892 32.706 -7.658 1.00 33.78 94 THR A N 1
ATOM 690 C CA . THR A 1 94 ? -14.507 33.979 -8.279 1.00 33.78 94 THR A CA 1
ATOM 691 C C . THR A 1 94 ? -13.093 34.375 -7.835 1.00 33.78 94 THR A C 1
ATOM 693 O O . THR A 1 94 ? -12.801 34.391 -6.639 1.00 33.78 94 THR A O 1
ATOM 696 N N . GLN A 1 95 ? -12.208 34.689 -8.787 1.00 32.81 95 GLN A N 1
ATOM 697 C CA . GLN A 1 95 ? -10.822 35.090 -8.514 1.00 32.81 95 GLN A CA 1
ATOM 698 C C . GLN A 1 95 ? -10.731 36.497 -7.885 1.00 32.81 95 GLN A C 1
ATOM 700 O O . GLN A 1 95 ? -11.311 37.434 -8.437 1.00 32.81 95 GLN A O 1
ATOM 705 N N . PRO A 1 96 ? -9.966 36.687 -6.792 1.00 46.47 96 PRO A N 1
ATOM 706 C CA . PRO A 1 96 ? -9.482 38.001 -6.368 1.00 46.47 96 PRO A CA 1
ATOM 707 C C . PRO A 1 96 ? -8.300 38.477 -7.243 1.00 46.47 96 PRO A C 1
ATOM 709 O O . PRO A 1 96 ? -7.700 37.659 -7.946 1.00 46.47 96 PRO A O 1
ATOM 712 N N . PRO A 1 97 ? -7.938 39.776 -7.199 1.00 47.44 97 PRO A N 1
ATOM 713 C CA . PRO A 1 97 ? -6.873 40.348 -8.025 1.00 47.44 97 PRO A CA 1
ATOM 714 C C . PRO A 1 97 ? -5.524 39.687 -7.723 1.00 47.44 97 PRO A C 1
ATOM 716 O O . PRO A 1 97 ? -5.244 39.365 -6.569 1.00 47.44 97 PRO A O 1
ATOM 719 N N . LEU A 1 98 ? -4.694 39.503 -8.756 1.00 44.75 98 LEU A N 1
ATOM 720 C CA . LEU A 1 98 ? -3.351 38.934 -8.628 1.00 44.75 98 LEU A CA 1
ATOM 721 C C . LEU A 1 98 ? -2.522 39.722 -7.593 1.00 44.75 98 LEU A C 1
ATOM 723 O O . LEU A 1 98 ? -2.286 40.913 -7.812 1.00 44.75 98 LEU A O 1
ATOM 727 N N . PRO A 1 99 ? -2.069 39.087 -6.496 1.00 54.09 99 PRO A N 1
ATOM 728 C CA . PRO A 1 99 ? -1.102 39.696 -5.594 1.00 54.09 99 PRO A CA 1
ATOM 729 C C . PRO A 1 99 ? 0.251 39.860 -6.300 1.00 54.09 99 PRO A C 1
ATOM 731 O O . PRO A 1 99 ? 0.556 39.139 -7.257 1.00 54.09 99 PRO A O 1
ATOM 734 N N . ALA A 1 100 ? 1.064 40.810 -5.833 1.00 58.16 100 ALA A N 1
ATOM 735 C CA . ALA A 1 100 ? 2.445 40.939 -6.284 1.00 58.16 100 ALA A CA 1
ATOM 736 C C . ALA A 1 100 ? 3.203 39.619 -6.035 1.00 58.16 100 ALA A C 1
ATOM 738 O O . ALA A 1 100 ? 2.855 38.850 -5.139 1.00 58.16 100 ALA A O 1
ATOM 739 N N . ALA A 1 101 ? 4.221 39.325 -6.850 1.00 62.19 101 ALA A N 1
ATOM 740 C CA . ALA A 1 101 ? 4.930 38.042 -6.797 1.00 62.19 101 ALA A CA 1
ATOM 741 C C . ALA A 1 101 ? 5.536 37.740 -5.410 1.00 62.19 101 ALA A C 1
ATOM 743 O O . ALA A 1 101 ? 5.563 36.578 -5.006 1.00 62.19 101 ALA A O 1
ATOM 744 N N . ASP A 1 102 ? 5.944 38.780 -4.678 1.00 66.44 102 ASP A N 1
ATOM 745 C CA . ASP A 1 102 ? 6.495 38.667 -3.324 1.00 66.44 102 ASP A CA 1
ATOM 746 C C . ASP A 1 102 ? 5.405 38.275 -2.305 1.00 66.44 102 ASP A C 1
ATOM 748 O O . ASP A 1 102 ? 5.557 37.284 -1.591 1.00 66.44 102 ASP A O 1
ATOM 752 N N . ASP A 1 103 ? 4.234 38.924 -2.348 1.00 74.25 103 ASP A N 1
ATOM 753 C CA . ASP A 1 103 ? 3.075 38.588 -1.500 1.00 74.25 103 ASP A CA 1
ATOM 754 C C . ASP A 1 103 ? 2.553 37.158 -1.757 1.00 74.25 103 ASP A C 1
ATOM 756 O O . ASP A 1 103 ? 2.019 36.487 -0.866 1.00 74.25 103 ASP A O 1
ATOM 760 N N . ALA A 1 104 ? 2.693 36.666 -2.994 1.00 79.38 104 ALA A N 1
ATOM 761 C CA . ALA A 1 104 ? 2.293 35.312 -3.362 1.00 79.38 104 ALA A CA 1
ATOM 762 C C . ALA A 1 104 ? 3.214 34.244 -2.747 1.00 79.38 104 ALA A C 1
ATOM 764 O O . ALA A 1 104 ? 2.728 33.187 -2.329 1.00 79.38 104 ALA A O 1
ATOM 765 N N . LEU A 1 105 ? 4.524 34.506 -2.689 1.00 85.81 105 LEU A N 1
ATOM 766 C CA . LEU A 1 105 ? 5.503 33.580 -2.120 1.00 85.81 105 LEU A CA 1
ATOM 767 C C . LEU A 1 105 ? 5.412 33.535 -0.591 1.00 85.81 105 LEU A C 1
ATOM 769 O O . LEU A 1 105 ? 5.436 32.441 -0.017 1.00 85.81 105 LEU A O 1
ATOM 773 N N . ASP A 1 106 ? 5.233 34.687 0.052 1.0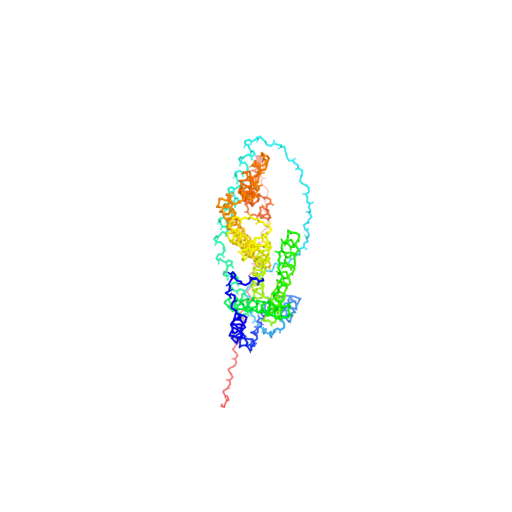0 86.12 106 ASP A N 1
ATOM 774 C CA . ASP A 1 106 ? 5.026 34.768 1.501 1.00 86.12 106 ASP A CA 1
ATOM 775 C C . ASP A 1 106 ? 3.743 34.027 1.903 1.00 86.12 106 ASP A C 1
ATOM 777 O O . ASP A 1 106 ? 3.767 33.147 2.765 1.00 86.12 106 ASP A O 1
ATOM 781 N N . GLY A 1 107 ? 2.646 34.237 1.166 1.00 87.25 107 GLY A N 1
ATOM 782 C CA . GLY A 1 107 ? 1.398 33.509 1.395 1.00 87.25 107 GLY A CA 1
ATOM 783 C C . GLY A 1 107 ? 1.499 31.989 1.180 1.00 87.25 107 GLY A C 1
ATOM 784 O O . GLY A 1 107 ? 0.790 31.225 1.840 1.00 87.25 107 GLY A O 1
ATOM 785 N N . LEU A 1 108 ? 2.361 31.516 0.272 1.00 89.31 108 LEU A N 1
ATOM 786 C CA . LEU A 1 108 ? 2.642 30.082 0.103 1.00 89.31 108 LEU A CA 1
ATOM 787 C C . LEU A 1 108 ? 3.473 29.529 1.263 1.00 89.31 108 LEU A C 1
ATOM 789 O O . LEU A 1 108 ? 3.191 28.425 1.738 1.00 89.31 108 LEU A O 1
ATOM 793 N N . THR A 1 109 ? 4.463 30.294 1.720 1.00 92.75 109 THR A N 1
ATOM 794 C CA . THR A 1 109 ? 5.330 29.932 2.845 1.00 92.75 109 THR A CA 1
ATOM 795 C C . THR A 1 109 ? 4.524 29.821 4.135 1.00 92.75 109 THR A C 1
ATOM 797 O O . THR A 1 109 ? 4.626 28.805 4.823 1.00 92.75 109 THR A O 1
ATOM 800 N N . ASP A 1 110 ? 3.637 30.778 4.411 1.00 90.56 110 ASP A N 1
ATOM 801 C CA . ASP A 1 110 ? 2.754 30.743 5.580 1.00 90.56 110 ASP A CA 1
ATOM 802 C C . ASP A 1 110 ? 1.839 29.517 5.567 1.00 90.56 110 ASP A C 1
ATOM 804 O O . ASP A 1 110 ? 1.743 28.795 6.558 1.00 90.56 110 ASP A O 1
ATOM 808 N N . ARG A 1 111 ? 1.198 29.216 4.429 1.00 89.50 111 ARG A N 1
ATOM 809 C CA . ARG A 1 111 ? 0.357 28.010 4.290 1.00 89.50 111 ARG A CA 1
ATOM 810 C C . ARG A 1 111 ? 1.164 26.733 4.495 1.00 89.50 111 ARG A C 1
ATOM 812 O O . ARG A 1 111 ? 0.682 25.807 5.140 1.00 89.50 111 ARG A O 1
ATOM 819 N N . PHE A 1 112 ? 2.383 26.679 3.964 1.00 92.56 112 PHE A N 1
ATOM 820 C CA . PHE A 1 112 ? 3.278 25.546 4.167 1.00 92.56 112 PHE A CA 1
ATOM 821 C C . PHE A 1 112 ? 3.625 25.355 5.650 1.00 92.56 112 PHE A C 1
ATOM 823 O O . PHE A 1 112 ? 3.452 24.252 6.174 1.00 92.56 112 PHE A O 1
ATOM 830 N N . VAL A 1 113 ? 4.078 26.414 6.332 1.00 93.25 113 VAL A N 1
ATOM 831 C CA . VAL A 1 113 ? 4.443 26.372 7.757 1.00 93.25 113 VAL A CA 1
ATOM 832 C C . VAL A 1 113 ? 3.232 26.002 8.608 1.00 93.25 113 VAL A C 1
ATOM 834 O O . VAL A 1 113 ? 3.342 25.118 9.456 1.00 93.25 113 VAL A O 1
ATOM 837 N N . ASN A 1 114 ? 2.070 26.599 8.336 1.00 89.44 114 ASN A N 1
ATOM 838 C CA . ASN A 1 114 ? 0.826 26.297 9.040 1.00 89.44 114 ASN A CA 1
ATOM 839 C C . ASN A 1 114 ? 0.417 24.833 8.866 1.00 89.44 114 ASN A C 1
ATOM 841 O O . ASN A 1 114 ? 0.118 24.165 9.851 1.00 89.44 114 ASN A O 1
ATOM 845 N N . GLY A 1 115 ? 0.446 24.300 7.641 1.00 88.19 115 GLY A N 1
ATOM 846 C CA . GLY A 1 115 ? 0.110 22.896 7.399 1.00 88.19 115 GLY A CA 1
ATOM 847 C C . GLY A 1 115 ? 1.095 21.926 8.050 1.00 88.19 115 GLY A C 1
ATOM 848 O O . GLY A 1 115 ? 0.687 20.901 8.598 1.00 88.19 115 GLY A O 1
ATOM 849 N N . LEU A 1 116 ? 2.387 22.269 8.062 1.00 91.38 116 LEU A N 1
ATOM 850 C CA . LEU A 1 116 ? 3.402 21.484 8.760 1.00 91.38 116 LEU A CA 1
ATOM 851 C C . LEU A 1 116 ? 3.178 21.501 10.280 1.00 91.38 116 LEU A C 1
ATOM 853 O O . LEU A 1 116 ? 3.215 20.445 10.908 1.00 91.38 116 LEU A O 1
ATOM 857 N N . GLN A 1 117 ? 2.914 22.671 10.866 1.00 91.94 117 GLN A N 1
ATOM 858 C CA . GLN A 1 117 ? 2.598 22.809 12.291 1.00 91.94 117 GLN A CA 1
ATOM 859 C C . GLN A 1 117 ? 1.318 22.060 12.664 1.00 91.94 117 GLN A C 1
ATOM 861 O O . GLN A 1 117 ? 1.300 21.361 13.673 1.00 91.94 117 GLN A O 1
ATOM 866 N N . MET A 1 118 ? 0.274 22.153 11.840 1.00 86.81 118 MET A N 1
ATOM 867 C CA . MET A 1 118 ? -0.992 21.448 12.040 1.00 86.81 118 MET A CA 1
ATOM 868 C C . MET A 1 118 ? -0.778 19.932 12.078 1.00 86.81 118 MET A C 1
ATOM 870 O O . MET A 1 118 ? -1.166 19.280 13.047 1.00 86.81 118 MET A O 1
ATOM 874 N N . GLY A 1 119 ? -0.055 19.381 11.098 1.00 87.88 119 GLY A N 1
ATOM 875 C CA . GLY A 1 119 ? 0.272 17.958 11.092 1.00 87.88 119 GLY A CA 1
ATOM 876 C C . GLY A 1 119 ? 1.172 17.547 12.265 1.00 87.88 119 GLY A C 1
ATOM 877 O O . GLY A 1 119 ? 0.907 16.532 12.905 1.00 87.88 119 GLY A O 1
ATOM 878 N N . LEU A 1 120 ? 2.200 18.335 12.607 1.00 90.69 120 LEU A N 1
ATOM 879 C CA . LEU A 1 120 ? 3.067 18.054 13.761 1.00 90.69 120 LEU A CA 1
ATOM 880 C C . LEU A 1 120 ? 2.290 18.056 15.082 1.00 90.69 120 LEU A C 1
ATOM 882 O O . LEU A 1 120 ? 2.446 17.126 15.871 1.00 90.69 120 LEU A O 1
ATOM 886 N N . ASN A 1 121 ? 1.411 19.032 15.297 1.00 89.56 121 ASN A N 1
ATOM 887 C CA . ASN A 1 121 ? 0.535 19.082 16.468 1.00 89.56 121 ASN A CA 1
ATOM 888 C C . ASN A 1 121 ? -0.401 17.865 16.497 1.00 89.56 121 ASN A C 1
ATOM 890 O O . ASN A 1 121 ? -0.528 17.212 17.535 1.00 89.56 121 ASN A O 1
ATOM 894 N N . GLY A 1 122 ? -0.960 17.489 15.343 1.00 88.56 122 GLY A N 1
ATOM 895 C CA . GLY A 1 122 ? -1.780 16.291 15.177 1.00 88.56 122 GLY A CA 1
ATOM 896 C C . GLY A 1 122 ? -1.071 14.988 15.557 1.00 88.56 122 GLY A C 1
ATOM 897 O O . GLY A 1 122 ? -1.715 14.056 16.039 1.00 88.56 122 GLY A O 1
ATOM 898 N N . THR A 1 123 ? 0.261 14.909 15.426 1.00 89.69 123 THR A N 1
ATOM 899 C CA . THR A 1 123 ? 0.998 13.692 15.817 1.00 89.69 123 THR A CA 1
ATOM 900 C C . THR A 1 123 ? 0.873 13.357 17.302 1.00 89.69 123 THR A C 1
ATOM 902 O O . THR A 1 123 ? 0.877 12.180 17.665 1.00 89.69 123 THR A O 1
ATOM 905 N N . SER A 1 124 ? 0.697 14.366 18.159 1.00 88.44 124 SER A N 1
ATOM 906 C CA . SER A 1 124 ? 0.523 14.156 19.598 1.00 88.44 124 SER A CA 1
ATOM 907 C C . SER A 1 124 ? -0.818 13.489 19.944 1.00 88.44 124 SER A C 1
ATOM 909 O O . SER A 1 124 ? -0.891 12.724 20.905 1.00 88.44 124 SER A O 1
ATOM 911 N N . ALA A 1 125 ? -1.847 13.685 19.112 1.00 87.88 125 ALA A N 1
ATOM 912 C CA . ALA A 1 125 ? -3.181 13.107 19.284 1.00 87.88 125 ALA A CA 1
ATOM 913 C C . ALA A 1 125 ? -3.272 11.629 18.845 1.00 87.88 125 ALA A C 1
ATOM 915 O O . ALA A 1 125 ? -4.204 10.920 19.224 1.00 87.88 125 ALA A O 1
ATOM 916 N N . ILE A 1 126 ? -2.280 11.110 18.106 1.00 88.06 126 ILE A N 1
ATOM 917 C CA . ILE A 1 126 ? -2.269 9.714 17.622 1.00 88.06 126 ILE A CA 1
ATOM 918 C C . ILE A 1 126 ? -2.365 8.715 18.783 1.00 88.06 126 ILE A C 1
ATOM 920 O O . ILE A 1 126 ? -3.067 7.709 18.681 1.00 88.06 126 ILE A O 1
ATOM 924 N N . ALA A 1 127 ? -1.677 8.979 19.898 1.00 87.06 127 ALA A N 1
ATOM 925 C CA . ALA A 1 127 ? -1.704 8.092 21.058 1.00 87.06 127 ALA A CA 1
ATOM 926 C C . ALA A 1 127 ? -3.108 7.995 21.682 1.00 87.06 127 ALA A C 1
ATOM 928 O O . ALA A 1 127 ? -3.533 6.898 22.048 1.00 87.06 127 ALA A O 1
ATOM 929 N N . ALA A 1 128 ? -3.834 9.117 21.753 1.00 88.12 128 ALA A N 1
ATOM 930 C CA . ALA A 1 128 ? -5.211 9.156 22.242 1.00 88.12 128 ALA A CA 1
ATOM 931 C C . ALA A 1 128 ? -6.140 8.357 21.319 1.00 88.12 128 ALA A C 1
ATOM 933 O O . ALA A 1 128 ? -6.829 7.452 21.786 1.00 88.12 128 ALA A O 1
ATOM 934 N N . VAL A 1 129 ? -6.036 8.571 20.003 1.00 88.69 129 VAL A N 1
ATOM 935 C CA . VAL A 1 129 ? -6.810 7.821 19.002 1.00 88.69 129 VAL A CA 1
ATOM 936 C C . VAL A 1 129 ? -6.567 6.313 19.095 1.00 88.69 129 VAL A C 1
ATOM 938 O O . VAL A 1 129 ? -7.509 5.525 19.044 1.00 88.69 129 VAL A O 1
ATOM 941 N N . MET A 1 130 ? -5.321 5.873 19.285 1.00 88.56 130 MET A N 1
ATOM 942 C CA . MET A 1 130 ? -5.029 4.450 19.504 1.00 88.56 130 MET A CA 1
ATOM 943 C C . MET A 1 130 ? -5.665 3.918 20.799 1.00 88.56 130 MET A C 1
ATOM 945 O O . MET A 1 130 ? -6.098 2.762 20.847 1.00 88.56 130 MET A O 1
ATOM 949 N N . GLY A 1 131 ? -5.746 4.759 21.834 1.00 90.00 131 GLY A N 1
ATOM 950 C CA . GLY A 1 131 ? -6.483 4.487 23.065 1.00 90.00 131 GLY A CA 1
ATOM 951 C C . GLY A 1 131 ? -7.979 4.285 22.819 1.00 90.00 131 GLY A C 1
ATOM 952 O O . GLY A 1 131 ? -8.528 3.282 23.284 1.00 90.00 131 GLY A O 1
ATOM 953 N N . ASP A 1 132 ? -8.599 5.159 22.029 1.00 90.50 132 ASP A N 1
ATOM 954 C CA . ASP A 1 132 ? -10.024 5.100 21.672 1.00 90.50 132 ASP A CA 1
ATOM 955 C C . ASP A 1 132 ? -10.352 3.860 20.842 1.00 90.50 132 ASP A C 1
ATOM 957 O O . ASP A 1 132 ? -11.319 3.146 21.119 1.00 90.50 132 ASP A O 1
ATOM 961 N N . VAL A 1 133 ? -9.496 3.522 19.874 1.00 90.88 133 VAL A N 1
ATOM 962 C CA . VAL A 1 133 ? -9.617 2.273 19.110 1.00 90.88 133 VAL A CA 1
ATOM 963 C C . VAL A 1 133 ? -9.569 1.075 20.047 1.00 90.88 133 VAL A C 1
ATOM 965 O O . VAL A 1 133 ? -10.447 0.211 19.994 1.00 90.88 133 VAL A O 1
ATOM 968 N N . ALA A 1 134 ? -8.593 1.034 20.954 1.00 92.56 134 ALA A N 1
ATOM 969 C CA . ALA A 1 134 ? -8.484 -0.059 21.907 1.00 92.56 134 ALA A CA 1
ATOM 970 C C . ALA A 1 134 ? -9.682 -0.115 22.869 1.00 92.56 134 ALA A C 1
ATOM 972 O O . ALA A 1 134 ? -10.134 -1.208 23.210 1.00 92.56 134 ALA A O 1
ATOM 973 N N . ALA A 1 135 ? -10.215 1.031 23.299 1.00 92.38 135 ALA A N 1
ATOM 974 C CA . ALA A 1 135 ? -11.416 1.107 24.126 1.00 92.38 135 ALA A CA 1
ATOM 975 C C . ALA A 1 135 ? -12.649 0.582 23.378 1.00 92.38 135 ALA A C 1
ATOM 977 O O . ALA A 1 135 ? -13.378 -0.238 23.933 1.00 92.38 135 ALA A O 1
ATOM 978 N N . SER A 1 136 ? -12.822 0.956 22.107 1.00 91.44 136 SER A N 1
ATOM 979 C CA . SER A 1 136 ? -13.940 0.496 21.277 1.00 91.44 136 SER A CA 1
ATOM 980 C C . SER A 1 136 ? -13.920 -1.020 21.050 1.00 91.44 136 SER A C 1
ATOM 982 O O . SER A 1 136 ? -14.948 -1.674 21.190 1.00 91.44 136 SER A O 1
ATOM 984 N N . VAL A 1 137 ? -12.742 -1.609 20.811 1.00 93.50 137 VAL A N 1
ATOM 985 C CA . VAL A 1 137 ? -12.589 -3.069 20.686 1.00 93.50 137 VAL A CA 1
ATOM 986 C C . VAL A 1 137 ? -12.867 -3.769 22.024 1.00 93.50 137 VAL A C 1
ATOM 988 O O . VAL A 1 137 ? -13.538 -4.800 22.050 1.00 93.50 137 VAL A O 1
ATOM 991 N N . ARG A 1 138 ? -12.420 -3.193 23.151 1.00 93.56 138 ARG A N 1
ATOM 992 C CA . ARG A 1 138 ? -12.697 -3.735 24.497 1.00 93.56 138 ARG A CA 1
ATOM 993 C C . ARG A 1 138 ? -14.170 -3.676 24.879 1.00 93.56 138 ARG A C 1
ATOM 995 O O . ARG A 1 138 ? -14.650 -4.608 25.516 1.00 93.56 138 ARG A O 1
ATOM 1002 N N . ALA A 1 139 ? -14.892 -2.637 24.465 1.00 92.62 139 ALA A N 1
ATOM 1003 C CA . ALA A 1 139 ? -16.334 -2.527 24.692 1.00 92.62 139 ALA A CA 1
ATOM 1004 C C . ALA A 1 139 ? -17.124 -3.670 24.020 1.00 92.62 139 ALA A C 1
ATOM 1006 O O . ALA A 1 139 ? -18.203 -4.045 24.475 1.00 92.62 139 ALA A O 1
ATOM 1007 N N . GLU A 1 140 ? -16.564 -4.283 22.975 1.00 93.00 140 GLU A N 1
ATOM 1008 C CA . GLU A 1 140 ? -17.138 -5.449 22.294 1.00 93.00 140 GLU A CA 1
ATOM 1009 C C . GLU A 1 140 ? -16.798 -6.782 22.976 1.00 93.00 140 GLU A C 1
ATOM 1011 O O . GLU A 1 140 ? -17.220 -7.834 22.499 1.00 93.00 140 GLU A O 1
ATOM 1016 N N . GLY A 1 141 ? -16.032 -6.760 24.071 1.00 91.94 141 GLY A N 1
ATOM 1017 C CA . GLY A 1 141 ? -15.493 -7.957 24.720 1.00 91.94 141 GLY A CA 1
ATOM 1018 C C . GLY A 1 141 ? -14.262 -8.539 24.018 1.00 91.94 141 GLY A C 1
ATOM 1019 O O . GLY A 1 141 ? -13.806 -9.620 24.381 1.00 91.94 141 GLY A O 1
ATOM 1020 N N . TRP A 1 142 ? -13.703 -7.836 23.028 1.00 93.19 142 TRP A N 1
ATOM 1021 C CA . TRP A 1 142 ? -12.497 -8.250 22.313 1.00 93.19 142 TRP A CA 1
ATOM 1022 C C . TRP A 1 142 ? -11.260 -7.524 22.845 1.00 93.19 142 TRP A C 1
ATOM 1024 O O . TRP A 1 142 ? -11.324 -6.437 23.410 1.00 93.19 142 TRP A O 1
ATOM 1034 N N . SER A 1 143 ? -10.083 -8.100 22.626 1.00 93.88 143 SER A N 1
ATOM 1035 C CA . SER A 1 143 ? -8.819 -7.387 22.801 1.00 93.88 143 SER A CA 1
ATOM 1036 C C . SER A 1 143 ? -8.284 -6.972 21.432 1.00 93.88 143 SER A C 1
ATOM 1038 O O . SER A 1 143 ? -8.559 -7.622 20.422 1.00 93.88 143 SER A O 1
ATOM 1040 N N . VAL A 1 144 ? -7.464 -5.919 21.381 1.00 92.69 144 VAL A N 1
ATOM 1041 C CA . VAL A 1 144 ? -6.769 -5.546 20.135 1.00 92.69 144 VAL A CA 1
ATOM 1042 C C . VAL A 1 144 ? -5.941 -6.728 19.620 1.00 92.69 144 VAL A C 1
ATOM 1044 O O . VAL A 1 144 ? -5.939 -6.997 18.425 1.00 92.69 144 VAL A O 1
ATOM 1047 N N . LEU A 1 145 ? -5.304 -7.486 20.519 1.00 93.38 145 LEU A N 1
ATOM 1048 C CA . LEU A 1 145 ? -4.515 -8.665 20.165 1.00 93.38 145 LEU A CA 1
ATOM 1049 C C . LEU A 1 145 ? -5.362 -9.785 19.542 1.00 93.38 145 LEU A C 1
ATOM 1051 O O . LEU A 1 145 ? -4.920 -10.422 18.591 1.00 93.38 145 LEU A O 1
ATOM 1055 N N . SER A 1 146 ? -6.577 -10.029 20.038 1.00 91.88 146 SER A N 1
ATOM 1056 C CA . SER A 1 146 ? -7.447 -11.057 19.456 1.00 91.88 146 SER A CA 1
ATOM 1057 C C . SER A 1 146 ? -7.999 -10.622 18.098 1.00 91.88 146 SER A C 1
ATOM 1059 O O . SER A 1 146 ? -7.984 -11.421 17.163 1.00 91.88 146 SER A O 1
ATOM 1061 N N . ALA A 1 147 ? -8.381 -9.352 17.933 1.00 93.62 147 ALA A N 1
ATOM 1062 C CA . ALA A 1 147 ? -8.787 -8.815 16.632 1.00 93.62 147 ALA A CA 1
ATOM 1063 C C . ALA A 1 147 ? -7.647 -8.884 15.593 1.00 93.62 147 ALA A C 1
ATOM 1065 O O . ALA A 1 147 ? -7.863 -9.295 14.448 1.00 93.62 147 ALA A O 1
ATOM 1066 N N . THR A 1 148 ? -6.409 -8.556 15.985 1.00 94.06 148 THR A N 1
ATOM 1067 C CA . THR A 1 148 ? -5.245 -8.703 15.095 1.00 94.06 148 THR A CA 1
ATOM 1068 C C . THR A 1 148 ? -4.903 -10.166 14.816 1.00 94.06 148 THR A C 1
ATOM 1070 O O . THR A 1 148 ? -4.570 -10.495 13.678 1.00 94.06 148 THR A O 1
ATOM 1073 N N . ALA A 1 149 ? -5.049 -11.070 15.789 1.00 93.75 149 ALA A N 1
ATOM 1074 C CA . ALA A 1 149 ? -4.875 -12.507 15.578 1.00 93.75 149 ALA A CA 1
ATOM 1075 C C . ALA A 1 149 ? -5.893 -13.075 14.575 1.00 93.75 149 ALA A C 1
ATOM 1077 O O . ALA A 1 149 ? -5.521 -13.877 13.714 1.00 93.75 149 ALA A O 1
ATOM 1078 N N . VAL A 1 150 ? -7.153 -12.622 14.615 1.00 94.69 150 VAL A N 1
ATOM 1079 C CA . VAL A 1 150 ? -8.159 -12.979 13.599 1.00 94.69 150 VAL A CA 1
ATOM 1080 C C . VAL A 1 150 ? -7.746 -12.470 12.218 1.00 94.69 150 VAL A C 1
ATOM 1082 O O . VAL A 1 150 ? -7.808 -13.223 11.245 1.00 94.69 150 VAL A O 1
ATOM 1085 N N . ALA A 1 151 ? -7.259 -11.230 12.117 1.00 96.62 151 ALA A N 1
ATOM 1086 C CA . ALA A 1 151 ? -6.758 -10.690 10.854 1.00 96.62 151 ALA A CA 1
ATOM 1087 C C . ALA A 1 151 ? -5.585 -11.511 10.295 1.00 96.62 151 ALA A C 1
ATOM 1089 O O . ALA A 1 151 ? -5.580 -11.860 9.114 1.00 96.62 151 ALA A O 1
ATOM 1090 N N . LEU A 1 152 ? -4.619 -11.875 11.144 1.00 95.62 152 LEU A N 1
ATOM 1091 C CA . LEU A 1 152 ? -3.497 -12.737 10.767 1.00 95.62 152 LEU A CA 1
ATOM 1092 C C . LEU A 1 152 ? -3.976 -14.117 10.311 1.00 95.62 152 LEU A C 1
ATOM 1094 O O . LEU A 1 152 ? -3.518 -14.612 9.285 1.00 95.62 152 LEU A O 1
ATOM 1098 N N . THR A 1 153 ? -4.938 -14.705 11.018 1.00 92.31 153 THR A N 1
ATOM 1099 C CA . THR A 1 153 ? -5.557 -15.987 10.650 1.00 92.31 153 THR A CA 1
ATOM 1100 C C . THR A 1 153 ? -6.220 -15.898 9.274 1.00 92.31 153 THR A C 1
ATOM 1102 O O . THR A 1 153 ? -5.982 -16.753 8.423 1.00 92.31 153 THR A O 1
ATOM 1105 N N . ALA A 1 154 ? -6.972 -14.828 9.001 1.00 96.25 154 ALA A N 1
ATOM 1106 C CA . ALA A 1 154 ? -7.584 -14.581 7.698 1.00 96.25 154 ALA A CA 1
ATOM 1107 C C . ALA A 1 154 ? -6.544 -14.413 6.574 1.00 96.25 154 ALA A C 1
ATOM 1109 O O . ALA A 1 154 ? -6.696 -14.993 5.496 1.00 96.25 154 ALA A O 1
ATOM 1110 N N . ILE A 1 155 ? -5.458 -13.675 6.827 1.00 96.50 155 ILE A N 1
ATOM 1111 C CA . ILE A 1 155 ? -4.341 -13.527 5.879 1.00 96.50 155 ILE A CA 1
ATOM 1112 C C . ILE A 1 155 ? -3.696 -14.892 5.603 1.00 96.50 155 ILE A C 1
ATOM 1114 O O . ILE A 1 155 ? -3.494 -15.257 4.444 1.00 96.50 155 ILE A O 1
ATOM 1118 N N . LEU A 1 156 ? -3.401 -15.674 6.641 1.00 94.19 156 LEU A N 1
ATOM 1119 C CA . LEU A 1 156 ? -2.796 -16.999 6.501 1.00 94.19 156 LEU A CA 1
ATOM 1120 C C . LEU A 1 156 ? -3.716 -17.974 5.758 1.00 94.19 156 LEU A C 1
ATOM 1122 O O . LEU A 1 156 ? -3.233 -18.709 4.898 1.00 94.19 156 LEU A O 1
ATOM 1126 N N . ALA A 1 157 ? -5.026 -17.936 6.014 1.00 92.75 157 ALA A N 1
ATOM 1127 C CA . ALA A 1 157 ? -6.019 -18.724 5.286 1.00 92.75 157 ALA A CA 1
ATOM 1128 C C . ALA A 1 157 ? -6.025 -18.374 3.791 1.00 92.75 157 ALA A C 1
ATOM 1130 O O . ALA A 1 157 ? -5.949 -19.267 2.942 1.00 92.75 157 ALA A O 1
ATOM 1131 N N . GLY A 1 158 ? -6.022 -17.079 3.459 1.00 94.81 158 GLY A N 1
ATOM 1132 C CA . GLY A 1 158 ? -5.900 -16.621 2.077 1.00 94.81 158 GLY A CA 1
ATOM 1133 C C . GLY A 1 158 ? -4.601 -17.090 1.416 1.00 94.81 158 GLY A C 1
ATOM 1134 O O . GLY A 1 158 ? -4.617 -17.568 0.278 1.00 94.81 158 GLY A O 1
ATOM 1135 N N . LEU A 1 159 ? -3.465 -16.975 2.116 1.00 93.38 159 LEU A N 1
ATOM 1136 C CA . LEU A 1 159 ? -2.156 -17.396 1.601 1.00 93.38 159 LEU A CA 1
ATOM 1137 C C . LEU A 1 159 ? -2.103 -18.911 1.383 1.00 93.38 159 LEU A C 1
ATOM 1139 O O . LEU A 1 159 ? -1.577 -19.360 0.362 1.00 93.38 159 LEU A O 1
ATOM 1143 N N . ALA A 1 160 ? -2.666 -19.692 2.307 1.00 89.62 160 ALA A N 1
ATOM 1144 C CA . ALA A 1 160 ? -2.762 -21.141 2.200 1.00 89.62 160 ALA A CA 1
ATOM 1145 C C . ALA A 1 160 ? -3.635 -21.555 1.005 1.00 89.62 160 ALA A C 1
ATOM 1147 O O . ALA A 1 160 ? -3.210 -22.398 0.216 1.00 89.62 160 ALA A O 1
ATOM 1148 N N . ALA A 1 161 ? -4.795 -20.919 0.810 1.00 91.06 161 ALA A N 1
ATOM 1149 C CA . ALA A 1 161 ? -5.681 -21.190 -0.323 1.00 91.06 161 ALA A CA 1
ATOM 1150 C C . ALA A 1 161 ? -5.017 -20.872 -1.674 1.00 91.06 161 ALA A C 1
ATOM 1152 O O . ALA A 1 161 ? -5.003 -21.710 -2.579 1.00 91.06 161 ALA A O 1
ATOM 1153 N N . ALA A 1 162 ? -4.387 -19.699 -1.797 1.00 91.88 162 ALA A N 1
ATOM 1154 C CA . ALA A 1 162 ? -3.619 -19.343 -2.989 1.00 91.88 162 ALA A CA 1
ATOM 1155 C C . ALA A 1 162 ? -2.436 -20.311 -3.211 1.00 91.88 162 ALA A C 1
ATOM 1157 O O . ALA A 1 162 ? -2.177 -20.752 -4.333 1.00 91.88 162 ALA A O 1
ATOM 1158 N N . GLY A 1 163 ? -1.731 -20.694 -2.142 1.00 87.62 163 GLY A N 1
ATOM 1159 C CA . GLY A 1 163 ? -0.631 -21.657 -2.190 1.00 87.62 163 GLY A CA 1
ATOM 1160 C C . GLY A 1 163 ? -1.067 -23.052 -2.648 1.00 87.62 163 GLY A C 1
ATOM 1161 O O . GLY A 1 163 ? -0.376 -23.668 -3.467 1.00 87.62 163 GLY A O 1
ATOM 1162 N N . LEU A 1 164 ? -2.222 -23.524 -2.173 1.00 89.25 164 LEU A N 1
ATOM 1163 C CA . LEU A 1 164 ? -2.819 -24.798 -2.564 1.00 89.25 164 LEU A CA 1
ATOM 1164 C C . LEU A 1 164 ? -3.222 -24.788 -4.040 1.00 89.25 164 LEU A C 1
ATOM 1166 O O . LEU A 1 164 ? -2.862 -25.720 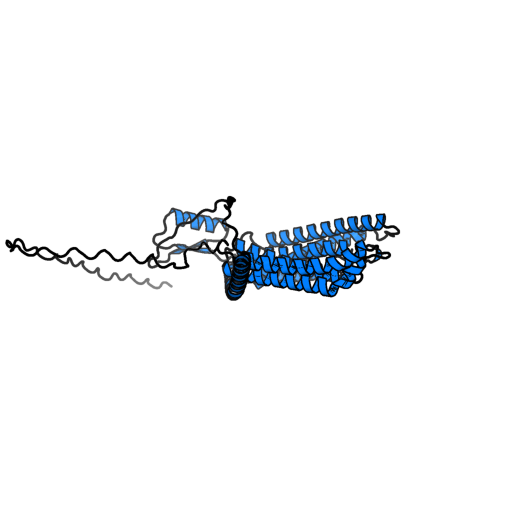-4.759 1.00 89.25 164 LEU A O 1
ATOM 1170 N N . LEU A 1 165 ? -3.859 -23.714 -4.524 1.00 88.88 165 LEU A N 1
ATOM 1171 C CA . LEU A 1 165 ? -4.147 -23.568 -5.955 1.00 88.88 165 LEU A CA 1
ATOM 1172 C C . LEU A 1 165 ? -2.855 -23.643 -6.781 1.00 88.88 165 LEU A C 1
ATOM 1174 O O . LEU A 1 165 ? -2.770 -24.412 -7.737 1.00 88.88 165 LEU A O 1
ATOM 1178 N N . SER A 1 166 ? -1.826 -22.889 -6.387 1.00 86.25 166 SER A N 1
ATOM 1179 C CA . SER A 1 166 ? -0.503 -22.919 -7.022 1.00 86.25 166 SER A CA 1
ATOM 1180 C C . SER A 1 166 ? 0.109 -24.322 -7.045 1.00 86.25 166 SER A C 1
ATOM 1182 O O . SER A 1 166 ? 0.814 -24.687 -7.989 1.00 86.25 166 SER A O 1
ATOM 1184 N N . PHE A 1 167 ? -0.079 -25.104 -5.984 1.00 84.31 167 PHE A N 1
ATOM 1185 C CA . PHE A 1 167 ? 0.411 -26.476 -5.899 1.00 84.31 167 PHE A CA 1
ATOM 1186 C C . PHE A 1 167 ? -0.348 -27.407 -6.853 1.00 84.31 167 PHE A C 1
ATOM 1188 O O . PHE A 1 167 ? 0.288 -28.096 -7.652 1.00 84.31 167 PHE A O 1
ATOM 1195 N N . VAL A 1 168 ? -1.682 -27.369 -6.828 1.00 86.44 168 VAL A N 1
ATOM 1196 C CA . VAL A 1 168 ? -2.548 -28.164 -7.712 1.00 86.44 168 VAL A CA 1
ATOM 1197 C C . VAL A 1 168 ? -2.272 -27.834 -9.178 1.00 86.44 168 VAL A C 1
ATOM 1199 O O . VAL A 1 168 ? -2.016 -28.736 -9.972 1.00 86.44 168 VAL A O 1
ATOM 1202 N N . PHE A 1 169 ? -2.210 -26.548 -9.526 1.00 84.50 169 PHE A N 1
ATOM 1203 C CA . PHE A 1 169 ? -1.920 -26.102 -10.888 1.00 84.50 169 PHE A CA 1
ATOM 1204 C C . PHE A 1 169 ? -0.563 -26.614 -11.385 1.00 84.50 169 PHE A C 1
ATOM 1206 O O . PHE A 1 169 ? -0.460 -27.137 -12.492 1.00 84.50 169 PHE A O 1
ATOM 1213 N N . ARG A 1 170 ? 0.483 -26.535 -10.551 1.00 81.75 170 ARG A N 1
ATOM 1214 C CA . ARG A 1 170 ? 1.813 -27.059 -10.904 1.00 81.75 170 ARG A CA 1
ATOM 1215 C C . ARG A 1 170 ? 1.814 -28.569 -11.112 1.00 81.75 170 ARG A C 1
ATOM 1217 O O . ARG A 1 170 ? 2.509 -29.045 -12.004 1.00 81.75 170 ARG A O 1
ATOM 1224 N N . ARG A 1 171 ? 1.055 -29.304 -10.298 1.00 84.06 171 ARG A N 1
ATOM 1225 C CA . ARG A 1 171 ? 0.937 -30.760 -10.414 1.00 84.06 171 ARG A CA 1
ATOM 1226 C C . ARG A 1 171 ? 0.196 -31.177 -11.687 1.00 84.06 171 ARG A C 1
ATOM 1228 O O . ARG A 1 171 ? 0.566 -32.183 -12.275 1.00 84.06 171 ARG A O 1
ATOM 1235 N N . LEU A 1 172 ? -0.818 -30.416 -12.098 1.00 85.19 172 LEU A N 1
ATOM 1236 C CA . LEU A 1 172 ? -1.654 -30.740 -13.257 1.00 85.19 172 LEU A CA 1
ATOM 1237 C C . LEU A 1 172 ? -1.038 -30.317 -14.595 1.00 85.19 172 LEU A C 1
ATOM 1239 O O . LEU A 1 172 ? -1.174 -31.042 -15.572 1.00 85.19 172 LEU A O 1
ATOM 1243 N N . VAL A 1 173 ? -0.378 -29.157 -14.662 1.00 78.94 173 VAL A N 1
ATOM 1244 C CA . VAL A 1 173 ? 0.005 -28.560 -15.956 1.00 78.94 173 VAL A CA 1
ATOM 1245 C C . VAL A 1 173 ? 1.346 -29.073 -16.495 1.00 78.94 173 VAL A C 1
ATOM 1247 O O . VAL A 1 173 ? 1.566 -29.000 -17.696 1.00 78.94 173 VAL A O 1
ATOM 1250 N N . GLY A 1 174 ? 2.218 -29.652 -15.661 1.00 57.91 174 GLY A N 1
ATOM 1251 C CA . GLY A 1 174 ? 3.524 -30.157 -16.106 1.00 57.91 174 GLY A CA 1
ATOM 1252 C C . GLY A 1 174 ? 4.479 -29.025 -16.525 1.00 57.91 174 GLY A C 1
ATOM 1253 O O . GLY A 1 174 ? 4.155 -28.119 -17.286 1.00 57.91 174 GLY A O 1
ATOM 1254 N N . GLY A 1 175 ? 5.688 -29.004 -15.970 1.00 60.03 175 GLY A N 1
ATOM 1255 C CA . GLY A 1 175 ? 6.583 -27.854 -16.115 1.00 60.03 175 GLY A CA 1
ATOM 1256 C C . GLY A 1 175 ? 7.461 -27.903 -17.360 1.00 60.03 175 GLY A C 1
ATOM 1257 O O . GLY A 1 175 ? 8.623 -28.232 -17.200 1.00 60.03 175 GLY A O 1
ATOM 1258 N N . HIS A 1 176 ? 6.977 -27.530 -18.550 1.00 52.78 176 HIS A N 1
ATOM 1259 C CA . HIS A 1 176 ? 7.859 -27.279 -19.704 1.00 52.78 176 HIS A CA 1
ATOM 1260 C C . HIS A 1 176 ? 7.323 -26.175 -20.628 1.00 52.78 176 HIS A C 1
ATOM 1262 O O . HIS A 1 176 ? 6.502 -26.418 -21.503 1.00 52.78 176 HIS A O 1
ATOM 1268 N N . PHE A 1 177 ? 7.860 -24.961 -20.476 1.00 53.28 177 PHE A N 1
ATOM 1269 C CA . PHE A 1 177 ? 7.840 -23.949 -21.534 1.00 53.28 177 PHE A CA 1
ATOM 1270 C C . PHE A 1 177 ? 9.255 -23.387 -21.687 1.00 53.28 177 PHE A C 1
ATOM 1272 O O . PHE A 1 177 ? 9.721 -22.625 -20.838 1.00 53.28 177 PHE A O 1
ATOM 1279 N N . ALA A 1 178 ? 9.947 -23.787 -22.755 1.00 51.81 178 ALA A N 1
ATOM 1280 C CA . ALA A 1 178 ? 11.181 -23.142 -23.187 1.00 51.81 178 ALA A CA 1
ATOM 1281 C C . ALA A 1 178 ? 10.811 -21.843 -23.920 1.00 51.81 178 ALA A C 1
ATOM 1283 O O . ALA A 1 178 ? 10.048 -21.863 -24.883 1.00 51.81 178 ALA A O 1
ATOM 1284 N N . ILE A 1 179 ? 11.296 -20.702 -23.430 1.00 57.19 179 ILE A N 1
ATOM 1285 C CA . ILE A 1 179 ? 10.993 -19.379 -23.993 1.00 57.19 179 ILE A CA 1
ATOM 1286 C C . ILE A 1 179 ? 12.212 -18.937 -24.803 1.00 57.19 179 ILE A C 1
ATOM 1288 O O . ILE A 1 179 ? 13.262 -18.688 -24.216 1.00 57.19 179 ILE A O 1
ATOM 1292 N N . VAL A 1 180 ? 12.075 -18.840 -26.129 1.00 56.22 180 VAL A N 1
ATOM 1293 C CA . VAL A 1 180 ? 13.194 -18.515 -27.040 1.00 56.22 180 VAL A CA 1
ATOM 1294 C C . VAL A 1 180 ? 13.107 -17.083 -27.602 1.00 56.22 180 VAL A C 1
ATOM 1296 O O . VAL A 1 180 ? 14.121 -16.528 -28.001 1.00 56.22 180 VAL A O 1
ATOM 1299 N N . ASP A 1 181 ? 11.936 -16.432 -27.565 1.00 74.00 181 ASP A N 1
ATOM 1300 C CA . ASP A 1 181 ? 11.679 -15.201 -28.337 1.00 74.00 181 ASP A CA 1
ATOM 1301 C C . ASP A 1 181 ? 10.977 -14.068 -27.535 1.00 74.00 181 ASP A C 1
ATOM 1303 O O . ASP A 1 181 ? 10.362 -14.303 -26.490 1.00 74.00 181 ASP A O 1
ATOM 1307 N N . VAL A 1 182 ? 11.079 -12.810 -27.989 1.00 73.31 182 VAL A N 1
ATOM 1308 C CA . VAL A 1 182 ? 10.572 -11.599 -27.300 1.00 73.31 182 VAL A CA 1
ATOM 1309 C C . VAL A 1 182 ? 9.046 -11.585 -27.223 1.00 73.31 182 VAL A C 1
ATOM 1311 O O . VAL A 1 182 ? 8.486 -11.304 -26.160 1.00 73.31 182 VAL A O 1
ATOM 1314 N N . LEU A 1 183 ? 8.361 -11.953 -28.309 1.00 80.94 183 LEU A N 1
ATOM 1315 C CA . LEU A 1 183 ? 6.901 -12.092 -28.305 1.00 80.94 183 LEU A CA 1
ATOM 1316 C C . LEU A 1 183 ? 6.463 -13.172 -27.302 1.00 80.94 183 LEU A C 1
ATOM 1318 O O . LEU A 1 183 ? 5.505 -12.997 -26.543 1.00 80.94 183 LEU A O 1
ATOM 1322 N N . HIS A 1 184 ? 7.240 -14.253 -27.221 1.00 81.31 184 HIS A N 1
ATOM 1323 C CA . HIS A 1 184 ? 7.048 -15.305 -26.230 1.00 81.31 184 HIS A CA 1
ATOM 1324 C C . HIS A 1 184 ? 7.314 -14.807 -24.803 1.00 81.31 184 HIS A C 1
ATOM 1326 O O . HIS A 1 184 ? 6.606 -15.217 -23.883 1.00 81.31 184 HIS A O 1
ATOM 1332 N N . ARG A 1 185 ? 8.256 -13.876 -24.601 1.00 82.06 185 ARG A N 1
ATOM 1333 C CA . ARG A 1 185 ? 8.514 -13.236 -23.301 1.00 82.06 185 ARG A CA 1
ATOM 1334 C C . ARG A 1 185 ? 7.321 -12.414 -22.824 1.00 82.06 185 ARG A C 1
ATOM 1336 O O . ARG A 1 185 ? 6.900 -12.581 -21.681 1.00 82.06 185 ARG A O 1
ATOM 1343 N N . VAL A 1 186 ? 6.765 -11.558 -23.682 1.00 85.88 186 VAL A N 1
ATOM 1344 C CA . VAL A 1 186 ? 5.591 -10.734 -23.340 1.00 85.88 186 VAL A CA 1
ATOM 1345 C C . VAL A 1 186 ? 4.391 -11.624 -23.036 1.00 85.88 186 VAL A C 1
ATOM 1347 O O . VAL A 1 186 ? 3.765 -11.468 -21.987 1.00 85.88 186 VAL A O 1
ATOM 1350 N N . ARG A 1 187 ? 4.120 -12.619 -23.891 1.00 86.50 187 ARG A N 1
ATOM 1351 C CA . ARG A 1 187 ? 3.046 -13.595 -23.668 1.00 86.50 187 ARG A CA 1
ATOM 1352 C C . ARG A 1 187 ? 3.234 -14.356 -22.355 1.00 86.50 187 ARG A C 1
ATOM 1354 O O . ARG A 1 187 ? 2.288 -14.465 -21.581 1.00 86.50 187 ARG A O 1
ATOM 1361 N N . ALA A 1 188 ? 4.442 -14.839 -22.066 1.00 83.38 188 ALA A N 1
ATOM 1362 C CA . ALA A 1 188 ? 4.740 -15.535 -20.815 1.00 83.38 188 ALA A CA 1
ATOM 1363 C C . ALA A 1 188 ? 4.544 -14.62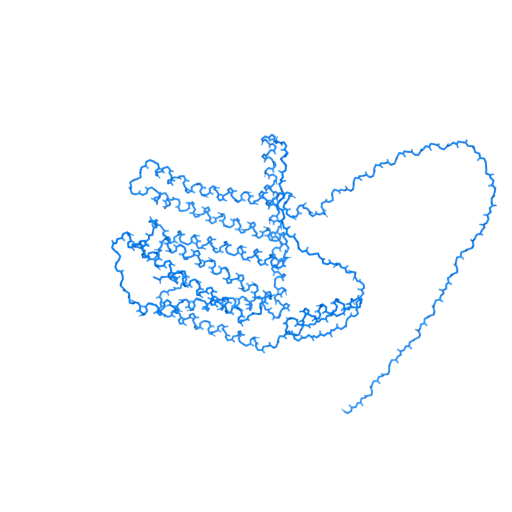9 -19.587 1.00 83.38 188 ALA A C 1
ATOM 1365 O O . ALA A 1 188 ? 3.999 -15.075 -18.575 1.00 83.38 188 ALA A O 1
ATOM 1366 N N . SER A 1 189 ? 4.938 -13.356 -19.674 1.00 86.44 189 SER A N 1
ATOM 1367 C CA . SER A 1 189 ? 4.714 -12.373 -18.610 1.00 86.44 189 SER A CA 1
ATOM 1368 C C . SER A 1 189 ? 3.232 -12.049 -18.414 1.00 86.44 189 SER A C 1
ATOM 1370 O O . SER A 1 189 ? 2.802 -11.947 -17.269 1.00 86.44 189 SER A O 1
ATOM 1372 N N . LEU A 1 190 ? 2.438 -11.959 -19.487 1.00 89.50 190 LEU A N 1
ATOM 1373 C CA . LEU A 1 190 ? 0.985 -11.755 -19.413 1.00 89.50 190 LEU A CA 1
ATOM 1374 C C . LEU A 1 190 ? 0.253 -12.961 -18.821 1.00 89.50 190 LEU A C 1
ATOM 1376 O O . LEU A 1 190 ? -0.554 -12.792 -17.912 1.00 89.50 190 LEU A O 1
ATOM 1380 N N . VAL A 1 191 ? 0.568 -14.180 -19.270 1.00 87.62 191 VAL A N 1
ATOM 1381 C CA . VAL A 1 191 ? 0.001 -15.412 -18.690 1.00 87.62 191 VAL A CA 1
ATOM 1382 C C . VAL A 1 191 ? 0.330 -15.488 -17.201 1.00 87.62 191 VAL A C 1
ATOM 1384 O O . VAL A 1 191 ? -0.531 -15.786 -16.375 1.00 87.62 191 VAL A O 1
ATOM 1387 N N . ARG A 1 192 ? 1.571 -15.158 -16.832 1.00 86.38 192 ARG A N 1
ATOM 1388 C CA . ARG A 1 192 ? 1.985 -15.106 -15.432 1.00 86.38 192 ARG A CA 1
ATOM 1389 C C . ARG A 1 192 ? 1.262 -14.018 -14.644 1.00 86.38 192 ARG A C 1
ATOM 1391 O O . ARG A 1 192 ? 0.903 -14.287 -13.506 1.00 86.38 192 ARG A O 1
ATOM 1398 N N . LEU A 1 193 ? 1.066 -12.829 -15.211 1.00 91.25 193 LEU A N 1
ATOM 1399 C CA . LEU A 1 193 ? 0.289 -11.766 -14.575 1.00 91.25 193 LEU A CA 1
ATOM 1400 C C . LEU A 1 193 ? -1.150 -12.225 -14.338 1.00 91.25 193 LEU A C 1
ATOM 1402 O O . LEU A 1 193 ? -1.645 -12.069 -13.230 1.00 91.25 193 LEU A O 1
ATOM 1406 N N . GLY A 1 194 ? -1.783 -12.859 -15.329 1.00 92.19 194 GLY A N 1
ATOM 1407 C CA . GLY A 1 194 ? -3.118 -13.442 -15.185 1.00 92.19 194 GLY A CA 1
ATOM 1408 C C . GLY A 1 194 ? -3.183 -14.458 -14.044 1.00 92.19 194 GLY A C 1
ATOM 1409 O O . GLY A 1 194 ? -4.062 -14.374 -13.191 1.00 92.19 194 GLY A O 1
ATOM 1410 N N . LEU A 1 195 ? -2.201 -15.362 -13.955 1.00 90.44 195 LEU A N 1
ATOM 1411 C CA . LEU A 1 195 ? -2.096 -16.288 -12.825 1.00 90.44 195 LEU A CA 1
ATOM 1412 C C . LEU A 1 195 ? -1.877 -15.550 -11.498 1.00 90.44 195 LEU A C 1
ATOM 1414 O O . LEU A 1 195 ? -2.567 -15.854 -10.531 1.00 90.44 195 LEU A O 1
ATOM 1418 N N . ASP A 1 196 ? -0.950 -14.595 -11.421 1.00 92.31 196 ASP A N 1
ATOM 1419 C CA . ASP A 1 196 ? -0.678 -13.831 -10.196 1.00 92.31 196 ASP A CA 1
ATOM 1420 C C . ASP A 1 196 ? -1.939 -13.033 -9.752 1.00 92.31 196 ASP A C 1
ATOM 1422 O O . ASP A 1 196 ? -2.226 -12.975 -8.556 1.00 92.31 196 ASP A O 1
ATOM 1426 N N . ILE A 1 197 ? -2.757 -12.524 -10.687 1.00 96.00 197 ILE A N 1
ATOM 1427 C CA . ILE A 1 197 ? -4.067 -11.897 -10.411 1.00 96.00 197 ILE A CA 1
ATOM 1428 C C . ILE A 1 197 ? -5.065 -12.915 -9.850 1.00 96.00 197 ILE A C 1
ATOM 1430 O O . ILE A 1 197 ? -5.709 -12.630 -8.845 1.00 96.00 197 ILE A O 1
ATOM 1434 N N . ILE A 1 198 ? -5.177 -14.112 -10.437 1.00 95.25 198 ILE A N 1
ATOM 1435 C CA . ILE A 1 198 ? -6.068 -15.168 -9.921 1.00 95.25 198 ILE A CA 1
ATOM 1436 C C . ILE A 1 198 ? -5.701 -15.525 -8.472 1.00 95.25 198 ILE A C 1
ATOM 1438 O O . ILE A 1 198 ? -6.578 -15.626 -7.614 1.00 95.25 198 ILE A O 1
ATOM 1442 N N . HIS A 1 199 ? -4.405 -15.656 -8.170 1.00 93.12 199 HIS A N 1
ATOM 1443 C CA . HIS A 1 199 ? -3.938 -15.909 -6.803 1.00 93.12 199 HIS A CA 1
ATOM 1444 C C . HIS A 1 199 ? -4.291 -14.764 -5.856 1.00 93.12 199 HIS A C 1
ATOM 1446 O O . HIS A 1 199 ? -4.711 -15.024 -4.731 1.00 93.12 199 HIS A O 1
ATOM 1452 N N . LEU A 1 200 ? -4.142 -13.515 -6.303 1.00 96.12 200 LEU A N 1
ATOM 1453 C CA . LEU A 1 200 ? -4.508 -12.338 -5.522 1.00 96.12 200 LEU A CA 1
ATOM 1454 C C . LEU A 1 200 ? -6.015 -12.287 -5.234 1.00 96.12 200 LEU A C 1
ATOM 1456 O O . LEU A 1 200 ? -6.401 -12.006 -4.102 1.00 96.12 200 LEU A O 1
ATOM 1460 N N . VAL A 1 201 ? -6.857 -12.599 -6.223 1.00 97.62 201 VAL A N 1
ATOM 1461 C CA . VAL A 1 201 ? -8.320 -12.653 -6.064 1.00 97.62 201 VAL A CA 1
ATOM 1462 C C . VAL A 1 201 ? -8.719 -13.737 -5.066 1.00 97.62 201 VAL A C 1
ATOM 1464 O O . VAL A 1 201 ? -9.525 -13.474 -4.179 1.00 97.62 201 VAL A O 1
ATOM 1467 N N . ILE A 1 202 ? -8.124 -14.931 -5.152 1.00 95.88 202 ILE A N 1
ATOM 1468 C CA . ILE A 1 202 ? -8.387 -16.022 -4.199 1.00 95.88 202 ILE A CA 1
ATOM 1469 C C . ILE A 1 202 ? -7.898 -15.661 -2.800 1.00 95.88 202 ILE A C 1
ATOM 1471 O O . ILE A 1 202 ? -8.629 -15.857 -1.833 1.00 95.88 202 ILE A O 1
ATOM 1475 N N . PHE A 1 203 ? -6.693 -15.100 -2.692 1.00 97.31 203 PHE A N 1
ATOM 1476 C CA . PHE A 1 203 ? -6.149 -14.608 -1.431 1.00 97.31 203 PHE A CA 1
ATOM 1477 C C . PHE A 1 203 ? -7.109 -13.610 -0.770 1.00 97.31 203 PHE A C 1
ATOM 1479 O O . PHE A 1 203 ? -7.504 -13.811 0.378 1.00 97.31 203 PHE A O 1
ATOM 1486 N N . ALA A 1 204 ? -7.528 -12.577 -1.507 1.00 97.62 204 ALA A N 1
ATOM 1487 C CA . ALA A 1 204 ? -8.437 -11.552 -1.007 1.00 97.62 204 ALA A CA 1
ATOM 1488 C C . ALA A 1 204 ? -9.816 -12.132 -0.658 1.00 97.62 204 ALA A C 1
ATOM 1490 O O . ALA A 1 204 ? -10.342 -11.861 0.420 1.00 97.62 204 ALA A O 1
ATOM 1491 N N . GLY A 1 205 ? -10.383 -12.961 -1.540 1.00 97.81 205 GLY A N 1
ATOM 1492 C CA . GLY A 1 205 ? -11.691 -13.584 -1.350 1.00 97.81 205 GLY A CA 1
ATOM 1493 C C . GLY A 1 205 ? -11.740 -14.461 -0.101 1.00 97.81 205 GLY A C 1
ATOM 1494 O O . GLY A 1 205 ? -12.625 -14.285 0.734 1.00 97.81 205 GLY A O 1
ATOM 1495 N N . VAL A 1 206 ? -10.758 -15.349 0.076 1.00 97.62 206 VAL A N 1
ATOM 1496 C CA . VAL A 1 206 ? -10.681 -16.243 1.242 1.00 97.62 206 VAL A CA 1
ATOM 1497 C C . VAL A 1 206 ? -10.383 -15.470 2.526 1.00 97.62 206 VAL A C 1
ATOM 1499 O O . VAL A 1 206 ? -11.013 -15.745 3.547 1.00 97.62 206 VAL A O 1
ATOM 1502 N N . ALA A 1 207 ? -9.487 -14.477 2.498 1.00 97.44 207 ALA A N 1
ATOM 1503 C CA . ALA A 1 207 ? -9.210 -13.658 3.677 1.00 97.44 207 ALA A CA 1
ATOM 1504 C C . ALA A 1 207 ? -10.462 -12.885 4.132 1.00 97.44 207 ALA A C 1
ATOM 1506 O O . ALA A 1 207 ? -10.840 -12.946 5.301 1.00 97.44 207 ALA A O 1
ATOM 1507 N N . HIS A 1 208 ? -11.169 -12.223 3.212 1.00 97.44 208 HIS A N 1
ATOM 1508 C CA . HIS A 1 208 ? -12.403 -11.507 3.547 1.00 97.44 208 HIS A CA 1
ATOM 1509 C C . HIS A 1 208 ? -13.550 -12.441 3.954 1.00 97.44 208 HIS A C 1
ATOM 1511 O O . HIS A 1 208 ? -14.304 -12.095 4.864 1.00 97.44 208 HIS A O 1
ATOM 1517 N N . ALA A 1 209 ? -13.677 -13.619 3.337 1.00 96.25 209 ALA A N 1
ATOM 1518 C CA . ALA A 1 209 ? -14.641 -14.630 3.768 1.00 96.25 209 ALA A CA 1
ATOM 1519 C C . ALA A 1 209 ? -14.346 -15.102 5.199 1.00 96.25 209 ALA A C 1
ATOM 1521 O O . ALA A 1 209 ? -15.248 -15.133 6.029 1.00 96.25 209 ALA A O 1
ATOM 1522 N N . THR A 1 210 ? -13.076 -15.369 5.518 1.00 95.69 210 THR A N 1
ATOM 1523 C CA . THR A 1 210 ? -12.644 -15.773 6.866 1.00 95.69 210 THR A CA 1
ATOM 1524 C C . THR A 1 210 ? -12.974 -14.698 7.903 1.00 95.69 210 THR A C 1
ATOM 1526 O O . THR A 1 210 ? -13.498 -15.020 8.964 1.00 95.69 210 THR A O 1
ATOM 1529 N N . LEU A 1 211 ? -12.762 -13.414 7.587 1.00 95.62 211 LEU A N 1
ATOM 1530 C CA . LEU A 1 211 ? -13.167 -12.320 8.479 1.00 95.62 211 LEU A CA 1
ATOM 1531 C C . LEU A 1 211 ? -14.676 -12.292 8.742 1.00 95.62 211 LEU A C 1
ATOM 1533 O O . LEU A 1 211 ? -15.080 -12.086 9.880 1.00 95.62 211 LEU A O 1
ATOM 1537 N N . ARG A 1 212 ? -15.507 -12.497 7.712 1.00 95.25 212 ARG A N 1
ATOM 1538 C CA . ARG A 1 212 ? -16.975 -12.520 7.857 1.00 95.25 212 ARG A CA 1
ATOM 1539 C C . ARG A 1 212 ? -17.480 -13.724 8.650 1.00 95.25 212 ARG A C 1
ATOM 1541 O O . ARG A 1 212 ? -18.549 -13.641 9.236 1.00 95.25 212 ARG A O 1
ATOM 1548 N N . LEU A 1 213 ? -16.736 -14.829 8.640 1.00 95.00 213 LEU A N 1
ATOM 1549 C CA . LEU A 1 213 ? -17.060 -16.023 9.421 1.00 95.00 213 LEU A CA 1
ATOM 1550 C C . LEU A 1 213 ? -16.665 -15.879 10.896 1.00 95.00 213 LEU A C 1
ATOM 1552 O O . LEU A 1 213 ? -17.336 -16.439 11.754 1.00 95.00 213 LEU A O 1
ATOM 1556 N N . LEU A 1 214 ? -15.575 -15.161 11.185 1.00 93.56 214 LEU A N 1
ATOM 1557 C CA . LEU A 1 214 ? -15.012 -15.063 12.537 1.00 93.56 214 LEU A CA 1
ATOM 1558 C C . LEU A 1 214 ? -15.436 -13.805 13.304 1.00 93.56 214 LEU A C 1
ATOM 1560 O O . LEU A 1 214 ? -15.337 -13.794 14.527 1.00 93.56 214 LEU A O 1
ATOM 1564 N N . LEU A 1 215 ? -15.863 -12.743 12.614 1.00 94.44 215 LEU A N 1
ATOM 1565 C CA . LEU A 1 215 ? -16.222 -11.461 13.224 1.00 94.44 215 LEU A CA 1
ATOM 1566 C C . LEU A 1 215 ? -17.526 -10.922 12.646 1.00 94.44 215 LEU A C 1
ATOM 1568 O 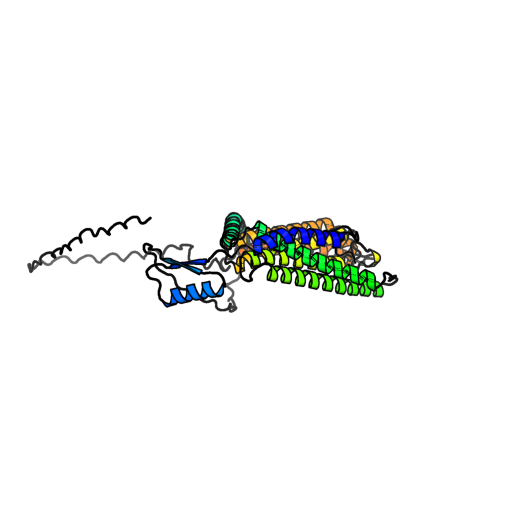O . LEU A 1 215 ? -17.724 -10.910 11.428 1.00 94.44 215 LEU A O 1
ATOM 1572 N N . THR A 1 216 ? -18.368 -10.388 13.527 1.00 94.06 216 THR A N 1
ATOM 1573 C CA . THR A 1 216 ? -19.630 -9.743 13.163 1.00 94.06 216 THR A CA 1
ATOM 1574 C C . THR A 1 216 ? -19.372 -8.466 12.350 1.00 94.06 216 THR A C 1
ATOM 1576 O O . THR A 1 216 ? -18.619 -7.605 12.800 1.00 94.06 216 THR A O 1
ATOM 1579 N N . PRO A 1 217 ? -19.971 -8.298 11.158 1.00 92.88 217 PRO A N 1
ATOM 1580 C CA . PRO A 1 217 ? -19.839 -7.063 10.385 1.00 92.88 217 PRO A CA 1
ATOM 1581 C C . PRO A 1 217 ? -20.332 -5.829 11.158 1.00 92.88 217 PRO A C 1
ATOM 1583 O O . PRO A 1 217 ? -21.332 -5.904 11.864 1.00 92.88 217 PRO A O 1
ATOM 1586 N N . GLY A 1 218 ? -19.650 -4.692 10.989 1.00 88.62 218 GLY A N 1
ATOM 1587 C CA . GLY A 1 218 ? -19.995 -3.418 11.641 1.00 88.62 218 GLY A CA 1
ATOM 1588 C C . GLY A 1 218 ? -19.391 -3.214 13.036 1.00 88.62 218 GLY A C 1
ATOM 1589 O O . GLY A 1 218 ? -19.577 -2.158 13.631 1.00 88.62 218 GLY A O 1
ATOM 1590 N N . THR A 1 219 ? -18.649 -4.191 13.564 1.00 92.94 219 THR A N 1
ATOM 1591 C CA . THR A 1 219 ? -17.918 -4.046 14.829 1.00 92.94 219 THR A CA 1
ATOM 1592 C C . THR A 1 219 ? -16.512 -3.455 14.622 1.00 92.94 219 THR A C 1
ATOM 1594 O O . THR A 1 219 ? -15.912 -3.575 13.552 1.00 92.94 219 THR A O 1
ATOM 1597 N N . ALA A 1 220 ? -15.946 -2.848 15.665 1.00 92.81 220 ALA A N 1
ATOM 1598 C CA . ALA A 1 220 ? -14.582 -2.314 15.756 1.00 92.81 220 ALA A CA 1
ATOM 1599 C C . ALA A 1 220 ? -13.535 -3.377 15.497 1.00 92.81 220 ALA A C 1
ATOM 1601 O O . ALA A 1 220 ? -12.588 -3.166 14.737 1.00 92.81 220 ALA A O 1
ATOM 1602 N N . SER A 1 221 ? -13.740 -4.540 16.103 1.00 94.25 221 SER A N 1
ATOM 1603 C CA . SER A 1 221 ? -12.940 -5.732 15.862 1.00 94.25 221 SER A CA 1
ATOM 1604 C C . SER A 1 221 ? -12.935 -6.117 14.376 1.00 94.25 221 SER A C 1
ATOM 1606 O O . SER A 1 221 ? -11.859 -6.348 13.813 1.00 94.25 221 SER A O 1
ATOM 1608 N N . HIS A 1 222 ? -14.098 -6.123 13.712 1.00 94.88 222 HIS A N 1
ATOM 1609 C CA . HIS A 1 222 ? -14.208 -6.427 12.283 1.00 94.88 222 HIS A CA 1
ATOM 1610 C C . HIS A 1 222 ? -13.541 -5.367 11.403 1.00 94.88 222 HIS A C 1
ATOM 1612 O O . HIS A 1 222 ? -12.799 -5.719 10.485 1.00 94.88 222 HIS A O 1
ATOM 1618 N N . GLU A 1 223 ? -13.765 -4.081 11.668 1.00 95.12 223 GLU A N 1
ATOM 1619 C CA . GLU A 1 223 ? -13.184 -2.977 10.893 1.00 95.12 223 GLU A CA 1
ATOM 1620 C C . GLU A 1 223 ? -11.661 -2.920 11.013 1.00 95.12 223 GLU A C 1
ATOM 1622 O O . GLU A 1 223 ? -10.971 -2.810 9.995 1.00 95.12 223 GLU A O 1
ATOM 1627 N N . LEU A 1 224 ? -11.122 -3.097 12.224 1.00 95.19 224 LEU A N 1
ATOM 1628 C CA . LEU A 1 224 ? -9.681 -3.188 12.454 1.00 95.19 224 LEU A CA 1
ATOM 1629 C C . LEU A 1 224 ? -9.081 -4.376 11.690 1.00 95.19 224 LEU A C 1
ATOM 1631 O O . LEU A 1 224 ? -8.090 -4.229 10.967 1.00 95.19 224 LEU A O 1
ATOM 1635 N N . ALA A 1 225 ? -9.696 -5.557 11.796 1.00 96.38 225 ALA A N 1
ATOM 1636 C CA . ALA A 1 225 ? -9.213 -6.746 11.100 1.00 96.38 225 ALA A CA 1
ATOM 1637 C C . ALA A 1 225 ? -9.312 -6.604 9.569 1.00 96.38 225 ALA A C 1
ATOM 1639 O O . ALA A 1 225 ? -8.389 -6.974 8.835 1.00 96.38 225 ALA A O 1
ATOM 1640 N N . ARG A 1 226 ? -10.395 -6.001 9.070 1.00 96.88 226 ARG A N 1
ATOM 1641 C CA . ARG A 1 226 ? -10.600 -5.672 7.653 1.00 96.88 226 ARG A CA 1
ATOM 1642 C C . ARG A 1 226 ? -9.576 -4.661 7.146 1.00 96.88 226 ARG A C 1
ATOM 1644 O O . ARG A 1 226 ? -9.114 -4.806 6.008 1.00 96.88 226 ARG A O 1
ATOM 1651 N N . ALA A 1 227 ? -9.207 -3.662 7.946 1.00 96.31 227 ALA A N 1
ATOM 1652 C CA . ALA A 1 227 ? -8.153 -2.712 7.605 1.00 96.31 227 ALA A CA 1
ATOM 1653 C C . ALA A 1 227 ? -6.819 -3.447 7.401 1.00 96.31 227 ALA A C 1
ATOM 1655 O O . ALA A 1 227 ? -6.208 -3.307 6.342 1.00 96.31 227 ALA A O 1
ATOM 1656 N N . LEU A 1 228 ? -6.434 -4.329 8.328 1.00 97.31 228 LEU A N 1
ATOM 1657 C CA . LEU A 1 228 ? -5.213 -5.141 8.219 1.00 97.31 228 LEU A CA 1
ATOM 1658 C C . LEU A 1 228 ? -5.217 -6.081 7.003 1.00 97.31 228 LEU A C 1
ATOM 1660 O O . LEU A 1 228 ? -4.222 -6.162 6.278 1.00 97.31 228 LEU A O 1
ATOM 1664 N N . VAL A 1 229 ? -6.340 -6.748 6.718 1.00 97.75 229 VAL A N 1
ATOM 1665 C CA . VAL A 1 229 ? -6.474 -7.561 5.495 1.00 97.75 229 VAL A CA 1
ATOM 1666 C C . VAL A 1 229 ? -6.356 -6.689 4.241 1.00 97.75 229 VAL A C 1
ATOM 1668 O O . VAL A 1 229 ? -5.671 -7.074 3.296 1.00 97.75 229 VAL A O 1
ATOM 1671 N N . THR A 1 230 ? -6.940 -5.486 4.237 1.00 97.56 230 THR A N 1
ATOM 1672 C CA . THR A 1 230 ? -6.803 -4.538 3.115 1.00 97.56 230 THR A CA 1
ATOM 1673 C C . THR A 1 230 ? -5.344 -4.133 2.901 1.00 97.56 230 THR A C 1
ATOM 1675 O O . THR A 1 230 ? -4.894 -4.073 1.752 1.00 97.56 230 THR A O 1
ATOM 1678 N N . VAL A 1 231 ? -4.588 -3.897 3.981 1.00 98.00 231 VAL A N 1
ATOM 1679 C CA . VAL A 1 231 ? -3.145 -3.621 3.907 1.00 98.00 231 VAL A CA 1
ATOM 1680 C C . VAL A 1 231 ? -2.419 -4.773 3.217 1.00 98.00 231 VAL A C 1
ATOM 1682 O O . VAL A 1 231 ? -1.663 -4.547 2.267 1.00 98.00 231 VAL A O 1
ATOM 1685 N N . ALA A 1 232 ? -2.689 -6.011 3.635 1.00 97.81 232 ALA A N 1
ATOM 1686 C CA . ALA A 1 232 ? -2.067 -7.198 3.057 1.00 97.81 232 ALA A CA 1
ATOM 1687 C C . ALA A 1 232 ? -2.420 -7.384 1.568 1.00 97.81 232 ALA A C 1
ATOM 1689 O O . ALA A 1 232 ? -1.524 -7.597 0.750 1.00 97.81 232 ALA A O 1
ATOM 1690 N N . VAL A 1 233 ? -3.698 -7.246 1.194 1.00 98.12 233 VAL A N 1
ATOM 1691 C CA . VAL A 1 233 ? -4.176 -7.355 -0.201 1.00 98.12 233 VAL A CA 1
ATOM 1692 C C . VAL A 1 233 ? -3.554 -6.287 -1.092 1.00 98.12 233 VAL A C 1
ATOM 1694 O O . VAL A 1 233 ? -3.046 -6.601 -2.168 1.00 98.12 233 VAL A O 1
ATOM 1697 N N . THR A 1 234 ? -3.531 -5.036 -0.640 1.00 97.88 234 THR A N 1
ATOM 1698 C CA . THR A 1 234 ? -2.960 -3.930 -1.420 1.00 97.88 234 THR A CA 1
ATOM 1699 C C . THR A 1 234 ? -1.451 -4.109 -1.589 1.00 97.88 234 THR A C 1
ATOM 1701 O O . THR A 1 234 ? -0.931 -3.987 -2.697 1.00 97.88 234 THR A O 1
ATOM 1704 N N . THR A 1 235 ? -0.743 -4.500 -0.525 1.00 98.00 235 THR A N 1
ATOM 1705 C CA . THR A 1 235 ? 0.692 -4.826 -0.590 1.00 98.00 235 THR A CA 1
ATOM 1706 C C . THR A 1 235 ? 0.962 -5.962 -1.579 1.00 98.00 235 THR A C 1
ATOM 1708 O O . THR A 1 235 ? 1.875 -5.878 -2.405 1.00 98.00 235 THR A O 1
ATOM 1711 N N . ALA A 1 236 ? 0.137 -7.012 -1.548 1.00 97.31 236 ALA A N 1
ATOM 1712 C CA . ALA A 1 236 ? 0.227 -8.128 -2.480 1.00 97.31 236 ALA A CA 1
ATOM 1713 C C . ALA A 1 236 ? -0.030 -7.692 -3.932 1.00 97.31 236 ALA A C 1
ATOM 1715 O O . ALA A 1 236 ? 0.683 -8.147 -4.826 1.00 97.31 236 ALA A O 1
ATOM 1716 N N . ALA A 1 237 ? -0.963 -6.769 -4.181 1.00 97.75 237 ALA A N 1
ATOM 1717 C CA . ALA A 1 237 ? -1.202 -6.205 -5.512 1.00 97.75 237 ALA A CA 1
ATOM 1718 C C . ALA A 1 237 ? 0.044 -5.492 -6.068 1.00 97.75 237 ALA A C 1
ATOM 1720 O O . ALA A 1 237 ? 0.461 -5.757 -7.198 1.00 97.75 237 ALA A O 1
ATOM 1721 N N . TYR A 1 238 ? 0.714 -4.671 -5.253 1.00 97.31 238 TYR A N 1
ATOM 1722 C CA . TYR A 1 238 ? 1.992 -4.054 -5.631 1.00 97.31 238 TYR A CA 1
ATOM 1723 C C . TYR A 1 238 ? 3.089 -5.096 -5.885 1.00 97.31 238 TYR A C 1
ATOM 1725 O O . TYR A 1 238 ? 3.875 -4.952 -6.827 1.00 97.31 238 TYR A O 1
ATOM 1733 N N . ALA A 1 239 ? 3.119 -6.182 -5.108 1.00 96.38 239 ALA A N 1
ATOM 1734 C CA . ALA A 1 239 ? 4.029 -7.295 -5.357 1.00 96.38 239 ALA A CA 1
ATOM 1735 C C . ALA A 1 239 ? 3.729 -8.009 -6.689 1.00 96.38 239 ALA A C 1
ATOM 1737 O O . ALA A 1 239 ? 4.667 -8.340 -7.417 1.00 96.38 239 ALA A O 1
ATOM 1738 N N . VAL A 1 240 ? 2.460 -8.210 -7.063 1.00 95.88 240 VAL A N 1
ATOM 1739 C CA . VAL A 1 240 ? 2.078 -8.747 -8.385 1.00 95.88 240 VAL A CA 1
ATOM 1740 C C . VAL A 1 240 ? 2.602 -7.843 -9.504 1.00 95.88 240 VAL A C 1
ATOM 1742 O O . VAL A 1 240 ? 3.324 -8.319 -10.386 1.00 95.88 240 VAL A O 1
ATOM 1745 N N . CYS A 1 241 ? 2.345 -6.535 -9.422 1.00 95.19 241 CYS A N 1
ATOM 1746 C CA . CYS A 1 241 ? 2.838 -5.557 -10.396 1.00 95.19 241 CYS A CA 1
ATOM 1747 C C . CYS A 1 241 ? 4.371 -5.566 -10.492 1.00 95.19 241 CYS A C 1
ATOM 1749 O O . CYS A 1 241 ? 4.937 -5.663 -11.582 1.00 95.19 241 CYS A O 1
ATOM 1751 N N . GLY A 1 242 ? 5.071 -5.551 -9.356 1.00 94.38 242 GLY A N 1
ATOM 1752 C CA . GLY A 1 242 ? 6.532 -5.591 -9.329 1.00 94.38 242 GLY A CA 1
ATOM 1753 C C . GLY A 1 242 ? 7.115 -6.873 -9.916 1.00 94.38 242 GLY A C 1
ATOM 1754 O O . GLY A 1 242 ? 8.157 -6.846 -10.571 1.00 94.38 242 GLY A O 1
ATOM 1755 N N . ARG A 1 243 ? 6.444 -8.013 -9.732 1.00 91.75 243 ARG A N 1
ATOM 1756 C CA . ARG A 1 243 ? 6.872 -9.288 -10.322 1.00 91.75 243 ARG A CA 1
ATOM 1757 C C . ARG A 1 243 ? 6.668 -9.329 -11.824 1.00 91.75 243 ARG A C 1
ATOM 1759 O O . ARG A 1 243 ? 7.521 -9.901 -12.504 1.00 91.75 243 ARG A O 1
ATOM 1766 N N . PHE A 1 244 ? 5.575 -8.751 -12.309 1.00 92.94 244 PHE A N 1
ATOM 1767 C CA . PHE A 1 244 ? 5.309 -8.597 -13.733 1.00 92.94 244 PHE A CA 1
ATOM 1768 C C . PHE A 1 244 ? 6.377 -7.721 -14.403 1.00 92.94 244 PHE A C 1
ATOM 1770 O O . PHE A 1 244 ? 6.963 -8.131 -15.402 1.00 92.94 244 PHE A O 1
ATOM 1777 N N . LEU A 1 245 ? 6.711 -6.578 -13.797 1.00 92.00 245 LEU A N 1
ATOM 1778 C CA . LEU A 1 245 ? 7.687 -5.632 -14.346 1.00 92.00 245 LEU A CA 1
ATOM 1779 C C . LEU A 1 245 ? 9.138 -6.138 -14.257 1.00 92.00 245 LEU A C 1
ATOM 1781 O O . LEU A 1 245 ? 9.869 -6.140 -15.252 1.00 92.00 245 LEU A O 1
ATOM 1785 N N . PHE A 1 246 ? 9.566 -6.580 -13.068 1.00 91.88 246 PHE A N 1
ATOM 1786 C CA . PHE A 1 246 ? 10.984 -6.828 -12.770 1.00 91.88 246 PHE A CA 1
ATOM 1787 C C . PHE A 1 246 ? 11.390 -8.301 -12.797 1.00 91.88 246 PHE A C 1
ATOM 1789 O O . PHE A 1 246 ? 12.586 -8.594 -12.872 1.00 91.88 246 PHE A O 1
ATOM 1796 N N . ALA A 1 247 ? 10.430 -9.230 -12.713 1.00 88.62 247 ALA A N 1
ATOM 1797 C CA . ALA A 1 247 ? 10.662 -10.676 -12.656 1.00 88.62 247 ALA A CA 1
ATOM 1798 C C . ALA A 1 247 ? 11.926 -11.061 -11.841 1.00 88.62 247 ALA A C 1
ATOM 1800 O O . ALA A 1 247 ? 12.841 -11.682 -12.390 1.00 88.62 247 ALA A O 1
ATOM 1801 N N . PRO A 1 248 ? 12.009 -10.713 -10.539 1.00 84.38 248 PRO A N 1
ATOM 1802 C CA . PRO A 1 248 ? 13.266 -10.726 -9.775 1.00 84.38 248 PRO A CA 1
ATOM 1803 C C . PRO A 1 248 ? 13.960 -12.095 -9.711 1.00 84.38 248 PRO A C 1
ATOM 1805 O O . PRO A 1 248 ? 15.173 -12.161 -9.544 1.00 84.38 248 PRO A O 1
ATOM 1808 N N . SER A 1 249 ? 13.201 -13.178 -9.877 1.00 83.56 249 SER A N 1
ATOM 1809 C CA . SER A 1 249 ? 13.679 -14.565 -9.828 1.00 83.56 249 SER A CA 1
ATOM 1810 C C . SER A 1 249 ? 13.871 -15.214 -11.207 1.00 83.56 249 SER A C 1
ATOM 1812 O O . SER A 1 249 ? 14.323 -16.351 -11.278 1.00 83.56 249 SER A O 1
ATOM 1814 N N . ARG A 1 250 ? 13.487 -14.549 -12.308 1.00 81.38 250 ARG A N 1
ATOM 1815 C CA . ARG A 1 250 ? 13.562 -15.101 -13.677 1.00 81.38 250 ARG A CA 1
ATOM 1816 C C . ARG A 1 250 ? 14.030 -14.033 -14.671 1.00 81.38 250 ARG A C 1
ATOM 1818 O O . ARG A 1 250 ? 13.188 -13.362 -15.272 1.00 81.38 250 ARG A O 1
ATOM 1825 N N . PRO A 1 251 ? 15.351 -13.884 -14.875 1.00 81.44 251 PRO A N 1
ATOM 1826 C CA . PRO A 1 251 ? 15.910 -12.885 -15.788 1.00 81.44 251 PRO A CA 1
ATOM 1827 C C . PRO A 1 251 ? 15.363 -13.005 -17.217 1.00 81.44 251 PRO A C 1
ATOM 1829 O O . PRO A 1 251 ? 15.074 -11.997 -17.851 1.00 81.44 251 PRO A O 1
ATOM 1832 N N . GLN A 1 252 ? 15.128 -14.236 -17.681 1.00 78.75 252 GLN A N 1
ATOM 1833 C CA . GLN A 1 252 ? 14.643 -14.549 -19.031 1.00 78.75 252 GLN A CA 1
ATOM 1834 C C . GLN A 1 252 ? 13.242 -13.985 -19.330 1.00 78.75 252 GLN A C 1
ATOM 1836 O O . GLN A 1 252 ? 12.925 -13.716 -20.483 1.00 78.75 252 GLN A O 1
ATOM 1841 N N . THR A 1 253 ? 12.403 -13.779 -18.304 1.00 80.19 253 THR A N 1
ATOM 1842 C CA . THR A 1 253 ? 11.030 -13.252 -18.452 1.00 80.19 253 THR A CA 1
ATOM 1843 C C . THR A 1 253 ? 10.919 -11.759 -18.139 1.00 80.19 253 THR A C 1
ATOM 1845 O O . THR A 1 253 ? 9.816 -11.231 -18.033 1.00 80.19 253 THR A O 1
ATOM 1848 N N . ARG A 1 254 ? 12.040 -11.070 -17.901 1.00 85.56 254 ARG A N 1
ATOM 1849 C CA . ARG A 1 254 ? 12.021 -9.679 -17.442 1.00 85.56 254 ARG A CA 1
ATOM 1850 C C . ARG A 1 254 ? 11.577 -8.741 -18.568 1.00 85.56 254 ARG A C 1
ATOM 1852 O O . ARG A 1 254 ? 12.185 -8.742 -19.639 1.00 85.56 254 ARG A O 1
ATOM 1859 N N . LEU A 1 255 ? 10.535 -7.949 -18.303 1.00 87.69 255 LEU A N 1
ATOM 1860 C CA . LEU A 1 255 ? 10.036 -6.932 -19.233 1.00 87.69 255 LEU A CA 1
ATOM 1861 C C . LEU A 1 255 ? 10.919 -5.682 -19.218 1.00 87.69 255 LEU A C 1
ATOM 1863 O O . LEU A 1 255 ? 11.274 -5.176 -20.274 1.00 87.69 255 LEU A O 1
ATOM 1867 N N . LEU A 1 256 ? 11.316 -5.224 -18.026 1.00 89.88 256 LEU A N 1
ATOM 1868 C CA . LEU A 1 256 ? 12.214 -4.081 -17.862 1.00 89.88 256 LEU A CA 1
ATOM 1869 C C . LEU A 1 256 ? 13.631 -4.564 -17.533 1.00 89.88 256 LEU A C 1
ATOM 1871 O O . LEU A 1 256 ? 13.850 -4.965 -16.387 1.00 89.88 256 LEU A O 1
ATOM 1875 N N . PRO A 1 257 ? 14.597 -4.549 -18.472 1.00 88.56 257 PRO A N 1
ATOM 1876 C CA . PRO A 1 257 ? 15.967 -5.025 -18.250 1.00 88.56 257 PRO A CA 1
ATOM 1877 C C . PRO A 1 257 ? 16.770 -4.081 -17.334 1.00 88.56 257 PRO A C 1
ATOM 1879 O O . PRO A 1 257 ? 17.729 -3.442 -17.742 1.00 88.56 257 PRO A O 1
ATOM 1882 N N . ILE A 1 258 ? 16.369 -3.986 -16.068 1.00 93.06 258 ILE A N 1
ATOM 1883 C CA . ILE A 1 258 ? 17.006 -3.152 -15.049 1.00 93.06 258 ILE A CA 1
ATOM 1884 C C . ILE A 1 258 ? 18.073 -3.943 -14.288 1.00 93.06 258 ILE A C 1
ATOM 1886 O O . ILE A 1 258 ? 17.864 -5.126 -14.007 1.00 93.06 258 ILE A O 1
ATOM 1890 N N . ALA A 1 259 ? 19.197 -3.318 -13.932 1.00 92.50 259 ALA A N 1
ATOM 1891 C CA . ALA A 1 259 ? 20.354 -4.015 -13.360 1.00 92.50 259 ALA A CA 1
ATOM 1892 C C . ALA A 1 259 ? 20.049 -4.692 -12.010 1.00 92.50 259 ALA A C 1
ATOM 1894 O O . ALA A 1 259 ? 20.364 -5.869 -11.821 1.00 92.50 259 ALA A O 1
ATOM 1895 N N . ARG A 1 260 ? 19.367 -3.991 -11.089 1.00 94.69 260 ARG A N 1
ATOM 1896 C CA . ARG A 1 260 ? 19.025 -4.494 -9.744 1.00 94.69 260 ARG A CA 1
ATOM 1897 C C . ARG A 1 260 ? 17.514 -4.726 -9.569 1.00 94.69 260 ARG A C 1
ATOM 1899 O O . ARG A 1 260 ? 16.862 -4.037 -8.787 1.00 94.69 260 ARG A O 1
ATOM 1906 N N . PRO A 1 261 ? 16.912 -5.738 -10.220 1.00 94.50 261 PRO A N 1
ATOM 1907 C CA . PRO A 1 261 ? 15.459 -5.964 -10.196 1.00 94.50 261 PRO A CA 1
ATOM 1908 C C . PRO A 1 261 ? 14.902 -6.209 -8.787 1.00 94.50 261 PRO A C 1
ATOM 1910 O O . PRO A 1 261 ? 13.768 -5.843 -8.507 1.00 94.50 261 PRO A O 1
ATOM 1913 N N . ARG A 1 262 ? 15.689 -6.825 -7.890 1.00 95.12 262 ARG A N 1
ATOM 1914 C CA . ARG A 1 262 ? 15.279 -7.118 -6.507 1.00 95.12 262 ARG A CA 1
ATOM 1915 C C . ARG A 1 262 ? 15.150 -5.840 -5.680 1.00 95.12 262 ARG A C 1
ATOM 1917 O O . ARG A 1 262 ? 14.226 -5.746 -4.886 1.00 95.12 262 ARG A O 1
ATOM 1924 N N . PHE A 1 263 ? 16.031 -4.865 -5.911 1.00 96.56 263 PHE A N 1
ATOM 1925 C CA . PHE A 1 263 ? 15.972 -3.554 -5.270 1.00 96.56 263 PHE A CA 1
ATOM 1926 C C . PHE A 1 263 ? 14.715 -2.791 -5.707 1.00 96.56 263 PHE A C 1
ATOM 1928 O O . PHE A 1 263 ? 13.904 -2.433 -4.861 1.00 96.56 263 PHE A O 1
ATOM 1935 N N . HIS A 1 264 ? 14.486 -2.635 -7.019 1.00 96.69 264 HIS A N 1
ATOM 1936 C CA . HIS A 1 264 ? 13.293 -1.941 -7.532 1.00 96.69 264 HIS A CA 1
ATOM 1937 C C . HIS A 1 264 ? 11.986 -2.652 -7.158 1.00 96.69 264 HIS A C 1
ATOM 1939 O O . HIS A 1 264 ? 10.993 -1.999 -6.851 1.00 96.69 264 HIS A O 1
ATOM 1945 N N . PHE A 1 265 ? 11.996 -3.987 -7.125 1.00 96.31 265 PHE A N 1
ATOM 1946 C CA . PHE A 1 265 ? 10.883 -4.773 -6.606 1.00 96.31 265 PHE A CA 1
ATOM 1947 C C . PHE A 1 265 ? 10.608 -4.472 -5.126 1.00 96.31 265 PHE A C 1
ATOM 1949 O O . PHE A 1 265 ? 9.471 -4.167 -4.777 1.00 96.31 265 PHE A O 1
ATOM 1956 N N . ALA A 1 266 ? 11.632 -4.523 -4.268 1.00 96.69 266 ALA A N 1
ATOM 1957 C CA . ALA A 1 266 ? 11.485 -4.251 -2.841 1.00 96.69 266 ALA A CA 1
ATOM 1958 C C . ALA A 1 266 ? 11.000 -2.818 -2.581 1.00 96.69 266 ALA A C 1
ATOM 1960 O O . ALA A 1 266 ? 10.113 -2.626 -1.757 1.00 96.69 266 ALA A O 1
ATOM 1961 N N . MET A 1 267 ? 11.514 -1.831 -3.321 1.00 97.56 267 MET A N 1
ATOM 1962 C CA . MET A 1 267 ? 11.063 -0.441 -3.217 1.00 97.56 267 MET A CA 1
ATOM 1963 C C . MET A 1 267 ? 9.597 -0.272 -3.629 1.00 97.56 267 MET A C 1
ATOM 1965 O O . MET A 1 267 ? 8.848 0.395 -2.921 1.00 97.56 267 MET A O 1
ATOM 1969 N N . LEU A 1 268 ? 9.154 -0.917 -4.715 1.00 97.00 268 LEU A N 1
ATOM 1970 C CA . LEU A 1 268 ? 7.750 -0.868 -5.138 1.00 97.00 268 LEU A CA 1
ATOM 1971 C C . LEU A 1 268 ? 6.815 -1.520 -4.108 1.00 97.00 268 LEU A C 1
ATOM 1973 O O . LEU A 1 268 ? 5.735 -0.997 -3.839 1.00 97.00 268 LEU A O 1
ATOM 1977 N N . VAL A 1 269 ? 7.227 -2.647 -3.520 1.00 97.19 269 VAL A N 1
ATOM 1978 C CA . VAL A 1 269 ? 6.458 -3.321 -2.463 1.00 97.19 269 VAL A CA 1
ATOM 1979 C C . VAL A 1 269 ? 6.423 -2.479 -1.190 1.00 97.19 269 VAL A C 1
ATOM 1981 O O . VAL A 1 269 ? 5.353 -2.329 -0.613 1.00 97.19 269 VAL A O 1
ATOM 1984 N N . ALA A 1 270 ? 7.548 -1.889 -0.777 1.00 97.62 270 ALA A N 1
ATOM 1985 C CA . ALA A 1 270 ? 7.604 -0.996 0.380 1.00 97.62 270 ALA A CA 1
ATOM 1986 C C . ALA A 1 270 ? 6.718 0.243 0.179 1.00 97.62 270 ALA A C 1
ATOM 1988 O O . ALA A 1 270 ? 5.940 0.592 1.063 1.00 97.62 270 ALA A O 1
ATOM 1989 N N . TYR A 1 271 ? 6.774 0.854 -1.008 1.00 97.12 271 TYR A N 1
ATOM 1990 C CA . TYR A 1 271 ? 5.903 1.963 -1.392 1.00 97.12 271 TYR A CA 1
ATOM 1991 C C . TYR A 1 271 ? 4.419 1.578 -1.298 1.00 97.12 271 TYR A C 1
ATOM 1993 O O . TYR A 1 271 ? 3.636 2.278 -0.655 1.00 97.12 271 TYR A O 1
ATOM 2001 N N . GLY A 1 272 ? 4.045 0.432 -1.876 1.00 96.88 272 GLY A N 1
ATOM 2002 C CA . GLY A 1 272 ? 2.685 -0.095 -1.801 1.00 96.88 272 GLY A CA 1
ATOM 2003 C C . GLY A 1 272 ? 2.233 -0.405 -0.375 1.00 96.88 272 GLY A C 1
ATOM 2004 O O . GLY A 1 272 ? 1.108 -0.077 -0.015 1.00 96.88 272 GLY A O 1
ATOM 2005 N N . ALA A 1 273 ? 3.107 -0.987 0.448 1.00 97.62 273 ALA A N 1
ATOM 2006 C CA . ALA A 1 273 ? 2.809 -1.345 1.832 1.00 97.62 273 ALA A CA 1
ATOM 2007 C C . ALA A 1 273 ? 2.564 -0.115 2.709 1.00 97.62 273 ALA A C 1
ATOM 2009 O O . ALA A 1 273 ? 1.549 -0.049 3.398 1.00 97.62 273 ALA A O 1
ATOM 2010 N N . ILE A 1 274 ? 3.449 0.885 2.645 1.00 96.94 274 ILE A N 1
ATOM 2011 C CA . ILE A 1 274 ? 3.279 2.136 3.396 1.00 96.94 274 ILE A CA 1
ATOM 2012 C C . ILE A 1 274 ? 2.003 2.844 2.935 1.00 96.94 274 ILE A C 1
ATOM 2014 O O . ILE A 1 274 ? 1.191 3.239 3.767 1.00 96.94 274 ILE A O 1
ATOM 2018 N N . GLY A 1 275 ? 1.776 2.943 1.620 1.00 96.31 275 GLY A N 1
ATOM 2019 C CA . GLY A 1 275 ? 0.564 3.559 1.076 1.00 96.31 275 GLY A CA 1
ATOM 2020 C C . GLY A 1 275 ? -0.708 2.830 1.512 1.00 96.31 275 GLY A C 1
ATOM 2021 O O . GLY A 1 275 ? -1.704 3.470 1.842 1.00 96.31 275 GLY A O 1
ATOM 2022 N N . ALA A 1 276 ? -0.662 1.500 1.583 1.00 97.19 276 ALA A N 1
ATOM 2023 C CA . ALA A 1 276 ? -1.769 0.688 2.060 1.00 97.19 276 ALA A CA 1
ATOM 2024 C C . ALA A 1 276 ? -2.048 0.898 3.553 1.00 97.19 276 ALA A C 1
ATOM 2026 O O . ALA A 1 276 ? -3.212 1.017 3.924 1.00 97.19 276 ALA A O 1
ATOM 2027 N N . VAL A 1 277 ? -1.007 0.978 4.393 1.00 96.56 277 VAL A N 1
ATOM 2028 C CA . VAL A 1 277 ? -1.144 1.296 5.825 1.00 96.56 277 VAL A CA 1
ATOM 2029 C C . VAL A 1 277 ? -1.788 2.667 5.996 1.00 96.56 277 VAL A C 1
ATOM 2031 O O . VAL A 1 277 ? -2.804 2.774 6.672 1.00 96.56 277 VAL A O 1
ATOM 2034 N N . VAL A 1 278 ? -1.264 3.696 5.327 1.00 94.44 278 VAL A N 1
ATOM 2035 C CA . VAL A 1 278 ? -1.811 5.059 5.412 1.00 94.44 278 VAL A CA 1
ATOM 2036 C C . VAL A 1 278 ? -3.269 5.093 4.951 1.00 94.44 278 VAL A C 1
ATOM 2038 O O . VAL A 1 278 ? -4.127 5.581 5.681 1.00 94.44 278 VAL A O 1
ATOM 2041 N N . GLY A 1 279 ? -3.575 4.522 3.782 1.00 93.31 279 GLY A N 1
ATOM 2042 C CA . GLY A 1 279 ? -4.934 4.511 3.236 1.00 93.31 279 GLY A CA 1
ATOM 2043 C C . GLY A 1 279 ? -5.929 3.720 4.091 1.00 93.31 279 GLY A C 1
ATOM 2044 O O . GLY A 1 279 ? -7.057 4.170 4.293 1.00 93.31 279 GLY A O 1
ATOM 2045 N N . ALA A 1 280 ? -5.522 2.565 4.626 1.00 94.62 280 ALA A N 1
ATOM 2046 C CA . ALA A 1 280 ? -6.366 1.766 5.508 1.00 94.62 280 ALA A CA 1
ATOM 2047 C C . ALA A 1 280 ? -6.621 2.475 6.845 1.00 94.62 280 ALA A C 1
ATOM 2049 O O . ALA A 1 280 ? -7.765 2.488 7.293 1.00 94.62 280 ALA A O 1
ATOM 2050 N N . SER A 1 281 ? -5.600 3.104 7.437 1.00 90.69 281 SER A N 1
ATOM 2051 C CA . SER A 1 281 ? -5.744 3.886 8.669 1.00 90.69 281 SER A CA 1
ATOM 2052 C C . SER A 1 281 ? -6.658 5.096 8.485 1.00 90.69 281 SER A C 1
ATOM 2054 O O . SER A 1 281 ? -7.508 5.331 9.334 1.00 90.69 281 SER A O 1
ATOM 2056 N N . VAL A 1 282 ? -6.535 5.841 7.378 1.00 88.56 282 VAL A N 1
ATOM 2057 C CA . VAL A 1 282 ? -7.404 7.002 7.101 1.00 88.56 282 VAL A CA 1
ATOM 2058 C C . VAL A 1 282 ? -8.853 6.569 6.912 1.00 88.56 282 VAL A C 1
ATOM 2060 O O . VAL A 1 282 ? -9.752 7.170 7.492 1.00 88.56 282 VAL A O 1
ATOM 2063 N N . ARG A 1 283 ? -9.096 5.503 6.138 1.00 90.06 283 ARG A N 1
ATOM 2064 C CA . ARG A 1 283 ? -10.457 4.985 5.953 1.00 90.06 283 ARG A CA 1
ATOM 2065 C C . ARG A 1 283 ? -11.053 4.511 7.275 1.00 90.06 283 ARG A C 1
ATOM 2067 O O . ARG A 1 283 ? -12.184 4.861 7.576 1.00 90.06 283 ARG A O 1
ATOM 2074 N N . PHE A 1 284 ? -10.274 3.781 8.069 1.00 88.88 284 PHE A N 1
ATOM 2075 C CA . PHE A 1 284 ? -10.681 3.343 9.401 1.00 88.88 284 PHE A CA 1
ATOM 2076 C C . PHE A 1 284 ? -11.000 4.537 10.316 1.00 88.88 284 PHE A C 1
ATOM 2078 O O . PHE A 1 284 ? -12.027 4.547 10.986 1.00 88.88 284 PHE A O 1
ATOM 2085 N N . ALA A 1 285 ? -10.167 5.579 10.303 1.00 87.62 285 ALA A N 1
ATOM 2086 C CA . ALA A 1 285 ? -10.397 6.780 11.095 1.00 87.62 285 ALA A CA 1
ATOM 2087 C C . ALA A 1 285 ? -11.649 7.552 10.657 1.00 87.62 285 ALA A C 1
ATOM 2089 O O . ALA A 1 285 ? -12.400 8.030 11.505 1.00 87.62 285 ALA A O 1
ATOM 2090 N N . SER A 1 286 ? -11.904 7.613 9.347 1.00 85.00 286 SER A N 1
ATOM 2091 C CA . SER A 1 286 ? -13.110 8.217 8.779 1.00 85.00 286 SER A CA 1
ATOM 2092 C C . SER A 1 286 ? -14.376 7.435 9.129 1.00 85.00 286 SER A C 1
ATOM 2094 O O . SER A 1 286 ? -15.377 8.054 9.472 1.00 85.00 286 SER A O 1
ATOM 2096 N N . GLU A 1 287 ? -14.346 6.101 9.056 1.00 86.56 287 GLU A N 1
ATOM 2097 C CA . GLU A 1 287 ? -15.474 5.228 9.432 1.00 86.56 287 GLU A CA 1
ATOM 2098 C C . GLU A 1 287 ? -15.818 5.371 10.929 1.00 86.56 287 GLU A C 1
ATOM 2100 O O . GLU A 1 287 ? -16.965 5.190 11.329 1.00 86.56 287 GLU A O 1
ATOM 2105 N N . ARG A 1 288 ? -14.836 5.764 11.749 1.00 84.62 288 ARG A N 1
ATOM 2106 C CA . ARG A 1 288 ? -14.945 5.898 13.207 1.00 84.62 288 ARG A CA 1
ATOM 2107 C C . ARG A 1 288 ? -15.138 7.317 13.724 1.00 84.62 288 ARG A C 1
ATOM 2109 O O . ARG A 1 288 ? -15.211 7.489 14.937 1.00 84.62 288 ARG A O 1
ATOM 2116 N N . ALA A 1 289 ? -15.190 8.306 12.832 1.00 87.50 289 ALA A N 1
ATOM 2117 C CA . ALA A 1 289 ? -15.222 9.723 13.191 1.00 87.50 289 ALA A CA 1
ATOM 2118 C C . ALA A 1 289 ? -14.143 10.099 14.233 1.00 87.50 289 ALA A C 1
ATOM 2120 O O . ALA A 1 289 ? -14.412 10.843 15.177 1.00 87.50 289 ALA A O 1
ATOM 2121 N N . LEU A 1 290 ? -12.927 9.552 14.079 1.00 86.50 290 LEU A N 1
ATOM 2122 C CA . LEU A 1 290 ? -11.802 9.864 14.967 1.00 86.50 290 LEU A CA 1
ATOM 2123 C C . LEU A 1 290 ? -11.394 11.334 14.825 1.00 86.50 290 LEU A C 1
ATOM 2125 O O . LEU A 1 290 ? -11.719 11.996 13.838 1.00 86.50 290 LEU A O 1
ATOM 2129 N N . GLU A 1 291 ? -10.654 11.827 15.818 1.00 87.50 291 GLU A N 1
ATOM 2130 C CA . GLU A 1 291 ? -10.235 13.223 15.886 1.00 87.50 291 GLU A CA 1
ATOM 2131 C C . GLU A 1 291 ? -9.535 13.675 14.583 1.00 87.50 291 GLU A C 1
ATOM 2133 O O . GLU A 1 291 ? -8.495 13.113 14.216 1.00 87.50 291 GLU A O 1
ATOM 2138 N N . PRO A 1 292 ? -10.057 14.702 13.883 1.00 85.56 292 PRO A N 1
ATOM 2139 C CA . PRO A 1 292 ? -9.514 15.130 12.594 1.00 85.56 292 PRO A CA 1
ATOM 2140 C C . PRO A 1 292 ? -8.041 15.553 12.649 1.00 85.56 292 PRO A C 1
ATOM 2142 O O . PRO A 1 292 ? -7.272 15.219 11.748 1.00 85.56 292 PRO A O 1
ATOM 2145 N N . ALA A 1 293 ? -7.619 16.199 13.741 1.00 86.12 293 ALA A N 1
ATOM 2146 C CA . ALA A 1 293 ? -6.229 16.603 13.944 1.00 86.12 293 ALA A CA 1
ATOM 2147 C C . ALA A 1 293 ? -5.273 15.394 13.958 1.00 86.12 293 ALA A C 1
ATOM 2149 O O . ALA A 1 293 ? -4.196 15.431 13.363 1.00 86.12 293 ALA A O 1
ATOM 2150 N N . ALA A 1 294 ? -5.677 14.279 14.574 1.00 88.06 294 ALA A N 1
ATOM 2151 C CA . ALA A 1 294 ? -4.883 13.054 14.577 1.00 88.06 294 ALA A CA 1
ATOM 2152 C C . ALA A 1 294 ? -4.784 12.424 13.178 1.00 88.06 294 ALA A C 1
ATOM 2154 O O . ALA A 1 294 ? -3.731 11.896 12.809 1.00 88.06 294 ALA A O 1
ATOM 2155 N N . ILE A 1 295 ? -5.858 12.503 12.381 1.00 88.12 295 ILE A N 1
ATOM 2156 C CA . ILE A 1 295 ? -5.876 12.023 10.989 1.00 88.12 295 ILE A CA 1
ATOM 2157 C C . ILE A 1 295 ? -4.873 12.812 10.146 1.00 88.12 295 ILE A C 1
ATOM 2159 O O . ILE A 1 295 ? -4.111 12.216 9.384 1.00 88.12 295 ILE A O 1
ATOM 2163 N N . GLU A 1 296 ? -4.827 14.132 10.306 1.00 87.19 296 GLU A N 1
ATOM 2164 C CA . GLU A 1 296 ? -3.874 14.994 9.602 1.00 87.19 296 GLU A CA 1
ATOM 2165 C C . GLU A 1 296 ? -2.430 14.729 10.020 1.00 87.19 296 GLU A C 1
ATOM 2167 O O . GLU A 1 296 ? -1.556 14.604 9.159 1.00 87.19 296 GLU A O 1
ATOM 2172 N N . GLY A 1 297 ? -2.175 14.566 11.321 1.00 89.50 297 GLY A N 1
ATOM 2173 C CA . GLY A 1 297 ? -0.849 14.191 11.808 1.00 89.50 297 GLY A CA 1
ATOM 2174 C C . GLY A 1 297 ? -0.394 12.836 11.270 1.00 89.50 297 GLY A C 1
ATOM 2175 O O . GLY A 1 297 ? 0.740 12.693 10.804 1.00 89.50 297 GLY A O 1
ATOM 2176 N N . TRP A 1 298 ? -1.293 11.850 11.239 1.00 91.56 298 TRP A N 1
ATOM 2177 C CA . TRP A 1 298 ? -1.017 10.549 10.631 1.00 91.56 298 TRP A CA 1
ATOM 2178 C C . TRP A 1 298 ? -0.770 10.649 9.121 1.00 91.56 298 TRP A C 1
ATOM 2180 O O . TRP A 1 298 ? 0.146 10.011 8.594 1.00 91.56 298 TRP A O 1
ATOM 2190 N N . PHE A 1 299 ? -1.547 11.475 8.418 1.00 91.12 299 PHE A N 1
ATOM 2191 C CA . PHE A 1 299 ? -1.372 11.715 6.990 1.00 91.12 299 PHE A CA 1
ATOM 2192 C C . PHE A 1 299 ? -0.023 12.377 6.690 1.00 91.12 299 PHE A C 1
ATOM 2194 O O . PHE A 1 299 ? 0.675 11.926 5.779 1.00 91.12 299 PHE A O 1
ATOM 2201 N N . LEU A 1 300 ? 0.393 13.368 7.487 1.00 92.25 300 LEU A N 1
ATOM 2202 C CA . LEU A 1 300 ? 1.707 14.004 7.370 1.00 92.25 300 LEU A CA 1
ATOM 2203 C C . LEU A 1 300 ? 2.837 12.981 7.549 1.00 92.25 300 LEU A C 1
ATOM 2205 O O . LEU A 1 300 ? 3.747 12.931 6.716 1.00 92.25 300 LEU A O 1
ATOM 2209 N N . ILE A 1 301 ? 2.775 12.137 8.587 1.00 93.19 301 ILE A N 1
ATOM 2210 C CA . ILE A 1 301 ? 3.756 11.058 8.806 1.00 93.19 301 ILE A CA 1
ATOM 2211 C C . ILE A 1 301 ? 3.786 10.119 7.595 1.00 93.19 301 ILE A C 1
ATOM 2213 O O . ILE A 1 301 ? 4.856 9.827 7.053 1.00 93.19 301 ILE A O 1
ATOM 2217 N N . GLY A 1 302 ? 2.614 9.674 7.142 1.00 93.75 302 GLY A N 1
ATOM 2218 C CA . GLY A 1 302 ? 2.462 8.741 6.032 1.00 93.75 302 GLY A CA 1
ATOM 2219 C C . GLY A 1 302 ? 3.015 9.268 4.710 1.00 93.75 302 GLY A C 1
ATOM 2220 O O . GLY A 1 302 ? 3.818 8.602 4.051 1.00 93.75 302 GLY A O 1
ATOM 2221 N N . VAL A 1 303 ? 2.626 10.485 4.332 1.00 93.94 303 VAL A N 1
ATOM 2222 C CA . VAL A 1 303 ? 3.100 11.154 3.114 1.00 93.94 303 VAL A CA 1
ATOM 2223 C C . VAL A 1 303 ? 4.595 11.455 3.202 1.00 93.94 303 VAL A C 1
ATOM 2225 O O . VAL A 1 303 ? 5.306 11.242 2.222 1.00 93.94 303 VAL A O 1
ATOM 2228 N N . THR A 1 304 ? 5.111 11.840 4.371 1.00 95.94 304 THR A N 1
ATOM 2229 C CA . THR A 1 304 ? 6.557 12.027 4.578 1.00 95.94 304 THR A CA 1
ATOM 2230 C C . THR A 1 304 ? 7.323 10.717 4.396 1.00 95.94 304 THR A C 1
ATOM 2232 O O . THR A 1 304 ? 8.303 10.680 3.650 1.00 95.94 304 THR A O 1
ATOM 2235 N N . ALA A 1 305 ? 6.855 9.614 4.986 1.00 97.06 305 ALA A N 1
ATOM 2236 C CA . ALA A 1 305 ? 7.469 8.298 4.812 1.00 97.06 305 ALA A CA 1
ATOM 2237 C C . ALA A 1 305 ? 7.470 7.848 3.338 1.00 97.06 305 ALA A C 1
ATOM 2239 O O . ALA A 1 305 ? 8.491 7.373 2.833 1.00 97.06 305 ALA A O 1
ATOM 2240 N N . LEU A 1 306 ? 6.360 8.049 2.616 1.00 96.19 306 LEU A N 1
ATOM 2241 C CA . LEU A 1 306 ? 6.278 7.759 1.179 1.00 96.19 306 LEU A CA 1
ATOM 2242 C C . LEU A 1 306 ? 7.253 8.609 0.358 1.00 96.19 306 LEU A C 1
ATOM 2244 O O . LEU A 1 306 ? 7.882 8.089 -0.568 1.00 96.19 306 LEU A O 1
ATOM 2248 N N . THR A 1 307 ? 7.403 9.890 0.694 1.00 97.44 307 THR A N 1
ATOM 2249 C CA . THR A 1 307 ? 8.367 10.783 0.043 1.00 97.44 307 THR A CA 1
ATOM 2250 C C . THR A 1 307 ? 9.798 10.322 0.287 1.00 97.44 307 THR A C 1
ATOM 2252 O O . THR A 1 307 ? 10.556 10.206 -0.674 1.00 97.44 307 THR A O 1
ATOM 2255 N N . LEU A 1 308 ? 10.159 9.961 1.521 1.00 97.56 308 LEU A N 1
ATOM 2256 C CA . LEU A 1 308 ? 11.489 9.428 1.837 1.00 97.56 308 LEU A CA 1
ATOM 2257 C C . LEU A 1 308 ? 11.790 8.139 1.062 1.00 97.56 308 LEU A C 1
ATOM 2259 O O . LEU A 1 308 ? 12.872 8.010 0.489 1.00 97.56 308 LEU A O 1
ATOM 2263 N N . VAL A 1 309 ? 10.827 7.215 0.972 1.00 97.19 309 VAL A N 1
ATOM 2264 C CA . VAL A 1 309 ? 10.981 5.991 0.167 1.00 97.19 309 VAL A CA 1
ATOM 2265 C C . VAL A 1 309 ? 11.168 6.317 -1.312 1.00 97.19 309 VAL A C 1
ATOM 2267 O O . VAL A 1 309 ? 12.057 5.745 -1.941 1.00 97.19 309 VAL A O 1
ATOM 2270 N N . LYS A 1 310 ? 10.388 7.248 -1.877 1.00 96.75 310 LYS A N 1
ATOM 2271 C CA . LYS A 1 310 ? 10.564 7.687 -3.271 1.00 96.75 310 LYS A CA 1
ATOM 2272 C C . LYS A 1 310 ? 11.947 8.293 -3.496 1.00 96.75 310 LYS A C 1
ATOM 2274 O O . LYS A 1 310 ? 12.626 7.895 -4.439 1.00 96.75 310 LYS A O 1
ATOM 2279 N N . LEU A 1 311 ? 12.380 9.213 -2.636 1.00 97.50 311 LEU A N 1
ATOM 2280 C CA . LEU A 1 311 ? 13.691 9.855 -2.745 1.00 97.50 311 LEU A CA 1
ATOM 2281 C C . LEU A 1 311 ? 14.814 8.821 -2.667 1.00 97.50 311 LEU A C 1
ATOM 2283 O O . LEU A 1 311 ? 15.663 8.777 -3.555 1.00 97.50 311 LEU A O 1
ATOM 2287 N N . TYR A 1 312 ? 14.776 7.931 -1.674 1.00 97.94 312 TYR A N 1
ATOM 2288 C CA . TYR A 1 312 ? 15.746 6.845 -1.563 1.00 97.94 312 TYR A CA 1
ATOM 2289 C C . TYR A 1 312 ? 15.743 5.956 -2.812 1.00 97.94 312 TYR A C 1
ATOM 2291 O O . TYR A 1 312 ? 16.806 5.648 -3.354 1.00 97.94 312 TYR A O 1
ATOM 2299 N N . TRP A 1 313 ? 14.562 5.598 -3.323 1.00 97.50 313 TRP A N 1
ATOM 2300 C CA . TRP A 1 313 ? 14.428 4.776 -4.520 1.00 97.50 313 TRP A CA 1
ATOM 2301 C C . TRP A 1 313 ? 15.054 5.444 -5.752 1.00 97.50 313 TRP A C 1
ATOM 2303 O O . TRP A 1 313 ? 15.871 4.818 -6.434 1.00 97.50 313 TRP A O 1
ATOM 2313 N N . PHE A 1 314 ? 14.726 6.706 -6.032 1.00 95.88 314 PHE A N 1
ATOM 2314 C CA . PHE A 1 314 ? 15.238 7.407 -7.213 1.00 95.88 314 PHE A CA 1
ATOM 2315 C C . PHE A 1 314 ? 16.717 7.776 -7.089 1.00 95.88 314 PHE A C 1
ATOM 2317 O O . PHE A 1 314 ? 17.441 7.648 -8.074 1.00 95.88 314 PHE A O 1
ATOM 2324 N N . ILE A 1 315 ? 17.200 8.143 -5.898 1.00 95.25 315 ILE A N 1
ATOM 2325 C CA . ILE A 1 315 ? 18.617 8.463 -5.669 1.00 95.25 315 ILE A CA 1
ATOM 2326 C C . ILE A 1 315 ? 19.469 7.197 -5.767 1.00 95.25 315 ILE A C 1
ATOM 2328 O O . ILE A 1 315 ? 20.406 7.146 -6.566 1.00 95.25 315 ILE A O 1
ATOM 2332 N N . ALA A 1 316 ? 19.132 6.152 -5.007 1.00 97.00 316 ALA A N 1
ATOM 2333 C CA . ALA A 1 316 ? 19.913 4.919 -5.006 1.00 97.00 316 ALA A CA 1
ATOM 2334 C C . ALA A 1 316 ? 19.762 4.142 -6.323 1.00 97.00 316 ALA A C 1
ATOM 2336 O O . ALA A 1 316 ? 20.706 3.475 -6.741 1.00 97.00 316 ALA A O 1
ATOM 2337 N N . GLY A 1 317 ? 18.609 4.235 -6.997 1.00 95.88 317 GLY A N 1
ATOM 2338 C CA . GLY A 1 317 ? 18.312 3.588 -8.280 1.00 95.88 317 GLY A CA 1
ATOM 2339 C C . GLY A 1 317 ? 18.659 4.410 -9.528 1.00 95.88 317 GLY A C 1
ATOM 2340 O O . GLY A 1 317 ? 18.422 3.931 -10.638 1.00 95.88 317 GLY A O 1
ATOM 2341 N N . ARG A 1 318 ? 19.214 5.626 -9.390 1.00 95.88 318 ARG A N 1
ATOM 2342 C CA . ARG A 1 318 ? 19.417 6.574 -10.509 1.00 95.88 318 ARG A CA 1
ATOM 2343 C C . ARG A 1 318 ? 20.157 5.968 -11.697 1.00 95.88 318 ARG A C 1
ATOM 2345 O O . ARG A 1 318 ? 19.747 6.156 -12.839 1.00 95.88 318 ARG A O 1
ATOM 2352 N N . THR A 1 319 ? 21.231 5.228 -11.434 1.00 95.44 319 THR A N 1
ATOM 2353 C CA . THR A 1 319 ? 22.077 4.625 -12.472 1.00 95.44 319 THR A CA 1
ATOM 2354 C C . THR A 1 319 ? 21.340 3.499 -13.189 1.00 95.44 319 THR A C 1
ATOM 2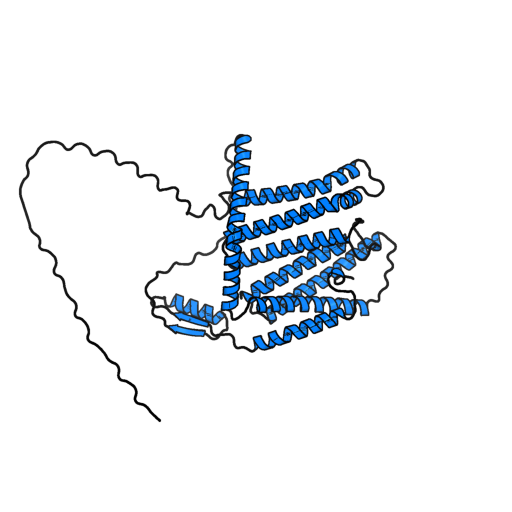356 O O . THR A 1 319 ? 21.403 3.403 -14.410 1.00 95.44 319 THR A O 1
ATOM 2359 N N . ASP A 1 320 ? 20.568 2.701 -12.450 1.00 95.56 320 ASP A N 1
ATOM 2360 C CA . ASP A 1 320 ? 19.790 1.599 -13.013 1.00 95.56 320 ASP A CA 1
ATOM 2361 C C . ASP A 1 320 ? 18.702 2.120 -13.962 1.00 95.56 320 ASP A C 1
ATOM 2363 O O . ASP A 1 320 ? 18.509 1.579 -15.051 1.00 95.56 320 ASP A O 1
ATOM 2367 N N . ILE A 1 321 ? 18.026 3.204 -13.569 1.00 93.94 321 ILE A N 1
ATOM 2368 C CA . ILE A 1 321 ? 16.989 3.861 -14.373 1.00 93.94 321 ILE A CA 1
ATOM 2369 C C . ILE A 1 321 ? 17.614 4.539 -15.599 1.00 93.94 321 ILE A C 1
ATOM 2371 O O . ILE A 1 321 ? 17.113 4.375 -16.710 1.00 93.94 321 ILE A O 1
ATOM 2375 N N . ARG A 1 322 ? 18.742 5.243 -15.434 1.00 94.94 322 ARG A N 1
ATOM 2376 C CA . ARG A 1 322 ? 19.485 5.854 -16.551 1.00 94.94 322 ARG A CA 1
ATOM 2377 C C . ARG A 1 322 ? 19.853 4.825 -17.609 1.00 94.94 322 ARG A C 1
ATOM 2379 O O . ARG A 1 322 ? 19.555 5.023 -18.785 1.00 94.94 322 ARG A O 1
ATOM 2386 N N . ASN A 1 323 ? 20.440 3.712 -17.183 1.00 93.50 323 ASN A N 1
ATOM 2387 C CA . ASN A 1 323 ? 20.853 2.644 -18.087 1.00 93.50 323 ASN A CA 1
ATOM 2388 C C . ASN A 1 323 ? 19.646 2.024 -18.807 1.00 93.50 323 ASN A C 1
ATOM 2390 O O . ASN A 1 323 ? 19.713 1.786 -20.011 1.00 93.50 323 ASN A O 1
ATOM 2394 N N . LEU A 1 324 ? 18.522 1.844 -18.102 1.00 92.19 324 LEU A N 1
ATOM 2395 C CA . LEU A 1 324 ? 17.279 1.340 -18.690 1.00 92.19 324 LEU A CA 1
ATOM 2396 C C . LEU A 1 324 ? 16.760 2.244 -19.825 1.00 92.19 324 LEU A C 1
ATOM 2398 O O . LEU A 1 324 ? 16.399 1.742 -20.888 1.00 92.19 324 LEU A O 1
ATOM 2402 N N . PHE A 1 325 ? 16.727 3.565 -19.624 1.00 91.00 325 PHE A N 1
ATOM 2403 C CA . PHE A 1 325 ? 16.231 4.503 -20.641 1.00 91.00 325 PHE A CA 1
ATOM 2404 C C . PHE A 1 325 ? 17.230 4.731 -21.786 1.00 91.00 325 PHE A C 1
ATOM 2406 O O . PHE A 1 325 ? 16.816 4.840 -22.948 1.00 91.00 325 PHE A O 1
ATOM 2413 N N . ALA A 1 326 ? 18.532 4.750 -21.488 1.00 92.12 326 ALA A N 1
ATOM 2414 C CA . ALA A 1 326 ? 19.585 4.879 -22.492 1.00 92.12 326 ALA A CA 1
ATOM 2415 C C . ALA A 1 326 ? 19.634 3.656 -23.430 1.00 92.12 326 ALA A C 1
ATOM 2417 O O . ALA A 1 326 ? 19.689 3.821 -24.649 1.00 92.12 326 ALA A O 1
ATOM 2418 N N . GLY A 1 327 ? 19.520 2.437 -22.895 1.00 88.25 327 GLY A N 1
ATOM 2419 C CA . GLY A 1 327 ? 19.699 1.192 -23.653 1.00 88.25 327 GLY A CA 1
ATOM 2420 C C . GLY A 1 327 ? 21.103 1.042 -24.254 1.00 88.25 327 GLY A C 1
ATOM 2421 O O . GLY A 1 327 ? 22.002 1.817 -23.942 1.00 88.25 327 GLY A O 1
ATOM 2422 N N . ASP A 1 328 ? 21.278 0.054 -25.135 1.00 83.94 328 ASP A N 1
ATOM 2423 C CA . ASP A 1 328 ? 22.614 -0.371 -25.593 1.00 83.94 328 ASP A CA 1
ATOM 2424 C C . ASP A 1 328 ? 23.272 0.595 -26.600 1.00 83.94 328 ASP A C 1
ATOM 2426 O O . ASP A 1 328 ? 24.491 0.732 -26.628 1.00 83.94 328 ASP A O 1
ATOM 2430 N N . ALA A 1 329 ? 22.471 1.312 -27.399 1.00 82.25 329 ALA A N 1
ATOM 2431 C CA . ALA A 1 329 ? 22.937 2.307 -28.373 1.00 82.25 329 ALA A CA 1
ATOM 2432 C C . ALA A 1 329 ? 22.125 3.618 -28.265 1.00 82.25 329 ALA A C 1
ATOM 2434 O O . ALA A 1 329 ? 21.201 3.863 -29.051 1.00 82.25 329 ALA A O 1
ATOM 2435 N N . PRO A 1 330 ? 22.396 4.466 -27.256 1.00 81.81 330 PRO A N 1
ATOM 2436 C CA . PRO A 1 330 ? 21.578 5.641 -26.990 1.00 81.81 330 PRO A CA 1
ATOM 2437 C C . PRO A 1 330 ? 21.875 6.801 -27.954 1.00 81.81 330 PRO A C 1
ATOM 2439 O O . PRO A 1 330 ? 22.923 7.458 -27.886 1.00 81.81 330 PRO A O 1
ATOM 2442 N N . GLY A 1 331 ? 20.885 7.153 -28.777 1.00 90.94 331 GLY A N 1
ATOM 2443 C CA . GLY A 1 331 ? 20.833 8.463 -29.435 1.00 90.94 331 GLY A CA 1
ATOM 2444 C C . GLY A 1 331 ? 20.811 9.623 -28.418 1.00 90.94 331 GLY A C 1
ATOM 2445 O O . GLY A 1 331 ? 20.482 9.410 -27.247 1.00 90.94 331 GLY A O 1
ATOM 2446 N N . PRO A 1 332 ? 21.140 10.862 -28.829 1.00 92.56 332 PRO A N 1
ATOM 2447 C CA . PRO A 1 332 ? 21.274 12.009 -27.920 1.00 92.56 332 PRO A CA 1
ATOM 2448 C C . PRO A 1 332 ? 20.004 12.278 -27.097 1.00 92.56 332 PRO A C 1
ATOM 2450 O O . PRO A 1 332 ? 20.086 12.478 -25.887 1.00 92.56 332 PRO A O 1
ATOM 2453 N N . VAL A 1 333 ? 18.823 12.166 -27.716 1.00 92.81 333 VAL A N 1
ATOM 2454 C CA . VAL A 1 333 ? 17.524 12.338 -27.041 1.00 92.81 333 VAL A CA 1
ATOM 2455 C C . VAL A 1 333 ? 17.325 11.308 -25.926 1.00 92.81 333 VAL A C 1
ATOM 2457 O O . VAL A 1 333 ? 16.929 11.658 -24.817 1.00 92.81 333 VAL A O 1
ATOM 2460 N N . ARG A 1 334 ? 17.659 10.035 -26.174 1.00 91.06 334 ARG A N 1
ATOM 2461 C CA . ARG A 1 334 ? 17.521 8.971 -25.166 1.00 91.06 334 ARG A CA 1
ATOM 2462 C C . ARG A 1 334 ? 18.465 9.176 -23.982 1.00 91.06 334 ARG A C 1
ATOM 2464 O O . ARG A 1 334 ? 18.072 8.884 -22.857 1.00 91.06 334 ARG A O 1
ATOM 2471 N N . ARG A 1 335 ? 19.669 9.721 -24.206 1.00 91.50 335 ARG A N 1
ATOM 2472 C CA . ARG A 1 335 ? 20.594 10.094 -23.116 1.00 91.50 335 ARG A CA 1
ATOM 2473 C C . ARG A 1 335 ? 20.047 11.240 -22.273 1.00 91.50 335 ARG A C 1
ATOM 2475 O O . ARG A 1 335 ? 20.114 11.164 -21.050 1.00 91.50 335 ARG A O 1
ATOM 2482 N N . ALA A 1 336 ? 19.480 12.262 -22.916 1.00 93.56 336 ALA A N 1
ATOM 2483 C CA . ALA A 1 336 ? 18.857 13.380 -22.215 1.00 93.56 336 ALA A CA 1
ATOM 2484 C C . ALA A 1 336 ? 17.685 12.900 -21.340 1.00 93.56 336 ALA A C 1
ATOM 2486 O O . ALA A 1 336 ? 17.669 13.166 -20.140 1.00 93.56 336 ALA A O 1
ATOM 2487 N N . ILE A 1 337 ? 16.771 12.097 -21.901 1.00 92.75 337 ILE A N 1
ATOM 2488 C CA . ILE A 1 337 ? 15.648 11.501 -21.155 1.00 92.75 337 ILE A CA 1
ATOM 2489 C C . ILE A 1 337 ? 16.162 10.651 -19.987 1.00 92.75 337 ILE A C 1
ATOM 2491 O O . ILE A 1 337 ? 15.703 10.818 -18.860 1.00 92.75 337 ILE A O 1
ATOM 2495 N N . ALA A 1 338 ? 17.144 9.778 -20.230 1.00 92.69 338 ALA A N 1
ATOM 2496 C CA . ALA A 1 338 ? 17.723 8.932 -19.193 1.00 92.69 338 ALA A CA 1
ATOM 2497 C C . ALA A 1 338 ? 18.253 9.742 -18.002 1.00 92.69 338 ALA A C 1
ATOM 2499 O O . ALA A 1 338 ? 18.078 9.328 -16.855 1.00 92.69 338 ALA A O 1
ATOM 2500 N N . PHE A 1 339 ? 18.873 10.896 -18.258 1.00 94.00 339 PHE A N 1
ATOM 2501 C CA . PHE A 1 339 ? 19.393 11.765 -17.208 1.00 94.00 339 PHE A CA 1
ATOM 2502 C C . PHE A 1 339 ? 18.285 12.508 -16.449 1.00 94.00 339 PHE A C 1
ATOM 2504 O O . PHE A 1 339 ? 18.351 12.580 -15.221 1.00 94.00 339 PHE A O 1
ATOM 2511 N N . VAL A 1 340 ? 17.274 13.014 -17.164 1.00 95.44 340 VAL A N 1
ATOM 2512 C CA . VAL A 1 340 ? 16.190 13.844 -16.608 1.00 95.44 340 VAL A CA 1
ATOM 2513 C C . VAL A 1 340 ? 15.192 13.028 -15.791 1.00 95.44 340 VAL A C 1
ATOM 2515 O O . VAL A 1 340 ? 14.774 13.474 -14.727 1.00 95.44 340 VAL A O 1
ATOM 2518 N N . VAL A 1 341 ? 14.816 11.832 -16.250 1.00 94.31 341 VAL A N 1
ATOM 2519 C CA . VAL A 1 341 ? 13.705 11.060 -15.666 1.00 94.31 341 VAL A CA 1
ATOM 2520 C C . VAL A 1 341 ? 13.858 10.787 -14.158 1.00 94.31 341 VAL A C 1
ATOM 2522 O O . VAL A 1 341 ? 12.912 11.078 -13.423 1.00 94.31 341 VAL A O 1
ATOM 2525 N N . PRO A 1 342 ? 14.994 10.267 -13.647 1.00 93.44 342 PRO A N 1
ATOM 2526 C CA . PRO A 1 342 ? 15.138 10.013 -12.212 1.00 93.44 342 PRO A CA 1
ATOM 2527 C C . PRO A 1 342 ? 15.016 11.289 -11.372 1.00 93.44 342 PRO A C 1
ATOM 2529 O O . PRO A 1 342 ? 14.372 11.270 -10.325 1.00 93.44 342 PRO A O 1
ATOM 2532 N N . GLU A 1 343 ? 15.597 12.392 -11.851 1.00 95.25 343 GLU A N 1
ATOM 2533 C CA . GLU A 1 343 ? 15.615 13.664 -11.123 1.00 95.25 343 GLU A CA 1
ATOM 2534 C C . GLU A 1 343 ? 14.241 14.332 -11.148 1.00 95.25 343 GLU A C 1
ATOM 2536 O O . GLU A 1 343 ? 13.785 14.841 -10.128 1.00 95.25 343 GLU A O 1
ATOM 2541 N N . PHE A 1 344 ? 13.537 14.256 -12.280 1.00 95.38 344 PHE A N 1
ATOM 2542 C CA . PHE A 1 344 ? 12.159 14.722 -12.395 1.00 95.38 344 PHE A CA 1
ATOM 2543 C C . PHE A 1 344 ? 11.246 14.004 -11.399 1.00 95.38 344 PHE A C 1
ATOM 2545 O O . PHE A 1 344 ? 10.486 14.653 -10.683 1.00 95.38 344 PHE A O 1
ATOM 2552 N N . TYR A 1 345 ? 11.339 12.674 -11.297 1.00 93.88 345 TYR A N 1
ATOM 2553 C CA . TYR A 1 345 ? 10.512 11.935 -10.347 1.00 93.88 345 TYR A CA 1
ATOM 2554 C C . TYR A 1 345 ? 10.876 12.227 -8.887 1.00 93.88 345 TYR A C 1
ATOM 2556 O O . TYR A 1 345 ? 9.966 12.391 -8.070 1.00 93.88 345 TYR A O 1
ATOM 2564 N N . ALA A 1 346 ? 12.164 12.354 -8.556 1.00 94.31 346 ALA A N 1
ATOM 2565 C CA . ALA A 1 346 ? 12.598 12.758 -7.219 1.00 94.31 346 ALA A CA 1
ATOM 2566 C C . ALA A 1 346 ? 12.078 14.161 -6.852 1.00 94.31 346 ALA A C 1
ATOM 2568 O O . ALA A 1 346 ? 11.484 14.338 -5.787 1.00 94.31 346 ALA A O 1
ATOM 2569 N N . LEU A 1 347 ? 12.214 15.130 -7.763 1.00 96.31 347 LEU A N 1
ATOM 2570 C CA . LEU A 1 347 ? 11.722 16.496 -7.576 1.00 96.31 347 LEU A CA 1
ATOM 2571 C C . LEU A 1 347 ? 10.194 16.534 -7.462 1.00 96.31 347 LEU A C 1
ATOM 2573 O O . LEU A 1 347 ? 9.663 17.174 -6.561 1.00 96.31 347 LEU A O 1
ATOM 2577 N N . SER A 1 348 ? 9.476 15.800 -8.316 1.00 95.38 348 SER A N 1
ATOM 2578 C CA . SER A 1 348 ? 8.011 15.728 -8.263 1.00 95.38 348 SER A CA 1
ATOM 2579 C C . SER A 1 348 ? 7.505 15.156 -6.936 1.00 95.38 348 SER A C 1
ATOM 2581 O O . SER A 1 348 ? 6.488 15.613 -6.425 1.00 95.38 348 SER A O 1
ATOM 2583 N N . ALA A 1 349 ? 8.223 14.198 -6.335 1.00 95.00 349 ALA A N 1
ATOM 2584 C CA . ALA A 1 349 ? 7.871 13.659 -5.026 1.00 95.00 349 ALA A CA 1
ATOM 2585 C C . ALA A 1 349 ? 7.976 14.730 -3.931 1.00 95.00 349 ALA A C 1
ATOM 2587 O O . ALA A 1 349 ? 7.088 14.817 -3.084 1.00 95.00 349 ALA A O 1
ATOM 2588 N N . LEU A 1 350 ? 9.014 15.571 -3.987 1.00 96.31 350 LEU A N 1
ATOM 2589 C CA . LEU A 1 350 ? 9.182 16.698 -3.072 1.00 96.31 350 LEU A CA 1
ATOM 2590 C C . LEU A 1 350 ? 8.105 17.768 -3.293 1.00 96.31 350 LEU A C 1
ATOM 2592 O O . LEU A 1 350 ? 7.502 18.230 -2.331 1.00 96.31 350 LEU A O 1
ATOM 2596 N N . VAL A 1 351 ? 7.814 18.116 -4.549 1.00 95.44 351 VAL A N 1
ATOM 2597 C CA . VAL A 1 351 ? 6.768 19.094 -4.888 1.00 95.44 351 VAL A CA 1
ATOM 2598 C C . VAL A 1 351 ? 5.394 18.619 -4.418 1.00 95.44 351 VAL A C 1
ATOM 2600 O O . VAL A 1 351 ? 4.658 19.396 -3.821 1.00 95.44 351 VAL A O 1
ATOM 2603 N N . LEU A 1 352 ? 5.049 17.345 -4.623 1.00 93.88 352 LEU A N 1
ATOM 2604 C CA . LEU A 1 352 ? 3.787 16.779 -4.134 1.00 93.88 352 LEU A CA 1
ATOM 2605 C C . LEU A 1 352 ? 3.704 16.785 -2.602 1.00 93.88 352 LEU A C 1
ATOM 2607 O O . LEU A 1 352 ? 2.635 17.047 -2.058 1.00 93.88 352 LEU A O 1
ATOM 2611 N N . TRP A 1 353 ? 4.816 16.528 -1.910 1.00 95.81 353 TRP A N 1
ATOM 2612 C CA . TRP A 1 353 ? 4.888 16.634 -0.451 1.00 95.81 353 TRP A CA 1
ATOM 2613 C C . TRP A 1 353 ? 4.668 18.079 0.021 1.00 95.81 353 TRP A C 1
ATOM 2615 O O . TRP A 1 353 ? 3.813 18.314 0.871 1.00 95.81 353 TRP A O 1
ATOM 2625 N N . LEU A 1 354 ? 5.355 19.050 -0.595 1.00 94.25 354 LEU A N 1
ATOM 2626 C CA . LEU A 1 354 ? 5.186 20.481 -0.311 1.00 94.25 354 LEU A CA 1
ATOM 2627 C C . LEU A 1 354 ? 3.743 20.939 -0.550 1.00 94.25 354 LEU A C 1
ATOM 2629 O O . LEU A 1 354 ? 3.160 21.605 0.302 1.00 94.25 354 LEU A O 1
ATOM 2633 N N . MET A 1 355 ? 3.151 20.549 -1.683 1.00 91.81 355 MET A N 1
ATOM 2634 C CA . MET A 1 355 ? 1.756 20.859 -1.999 1.00 91.81 355 MET A CA 1
ATOM 2635 C C . MET A 1 355 ? 0.792 20.231 -0.995 1.00 91.81 355 MET A C 1
ATOM 2637 O O . MET A 1 355 ? -0.173 20.882 -0.612 1.00 91.81 355 MET A O 1
ATOM 2641 N N . GLY A 1 356 ? 1.064 19.013 -0.519 1.00 88.62 356 GLY A N 1
ATOM 2642 C CA . GLY A 1 356 ? 0.290 18.391 0.556 1.00 88.62 356 GLY A CA 1
ATOM 2643 C C . GLY A 1 356 ? 0.282 19.237 1.833 1.00 88.62 356 GLY A C 1
ATOM 2644 O O . GLY A 1 356 ? -0.788 19.498 2.380 1.00 88.62 356 GLY A O 1
ATOM 2645 N N . CYS A 1 357 ? 1.449 19.732 2.259 1.00 89.81 357 CYS A N 1
ATOM 2646 C CA . CYS A 1 357 ? 1.558 20.636 3.408 1.00 89.81 357 CYS A CA 1
ATOM 2647 C C . CYS A 1 357 ? 0.823 21.965 3.165 1.00 89.81 357 CYS A C 1
ATOM 2649 O O . CYS A 1 357 ? 0.075 22.417 4.025 1.00 89.81 357 CYS A O 1
ATOM 2651 N N . ILE A 1 358 ? 0.977 22.570 1.982 1.00 90.00 358 ILE A N 1
ATOM 2652 C CA . ILE A 1 358 ? 0.301 23.831 1.637 1.00 90.00 358 ILE A CA 1
ATOM 2653 C C . ILE A 1 358 ? -1.218 23.668 1.665 1.00 90.00 358 ILE A C 1
ATOM 2655 O O . ILE A 1 358 ? -1.899 24.513 2.239 1.00 90.00 358 ILE A O 1
ATOM 2659 N N . VAL A 1 359 ? -1.749 22.598 1.062 1.00 87.94 359 VAL A N 1
ATOM 2660 C CA . VAL A 1 359 ? -3.192 22.317 1.031 1.00 87.94 359 VAL A CA 1
ATOM 2661 C C . VAL A 1 359 ? -3.731 22.138 2.447 1.00 87.94 359 VAL A C 1
ATOM 2663 O O . VAL A 1 359 ? -4.740 22.758 2.778 1.00 87.94 359 VAL A O 1
ATOM 2666 N N . ALA A 1 360 ? -3.038 21.376 3.299 1.00 84.12 360 ALA A N 1
ATOM 2667 C CA . ALA A 1 360 ? -3.431 21.196 4.696 1.00 84.12 360 ALA A CA 1
ATOM 2668 C C . ALA A 1 360 ? -3.522 22.537 5.447 1.00 84.12 360 ALA A C 1
ATOM 2670 O O . ALA A 1 360 ? -4.511 22.793 6.127 1.00 84.12 360 ALA A O 1
ATOM 2671 N N . GLY A 1 361 ? -2.550 23.433 5.244 1.00 81.44 361 GLY A N 1
ATOM 2672 C CA . GLY A 1 361 ? -2.521 24.756 5.873 1.00 81.44 361 GLY A CA 1
ATOM 2673 C C . GLY A 1 361 ? -3.431 25.814 5.243 1.00 81.44 361 GLY A C 1
ATOM 2674 O O . GLY A 1 361 ? -3.351 26.982 5.634 1.00 81.44 361 GLY A O 1
ATOM 2675 N N . THR A 1 362 ? -4.276 25.469 4.262 1.00 81.94 362 THR A N 1
ATOM 2676 C CA . THR A 1 362 ? -5.236 26.439 3.717 1.00 81.94 362 THR A CA 1
ATOM 2677 C C . THR A 1 362 ? -6.403 26.685 4.686 1.00 81.94 362 THR A C 1
ATOM 2679 O O . THR A 1 362 ? -6.993 25.743 5.205 1.00 81.94 362 THR A O 1
ATOM 2682 N N . PRO A 1 363 ? -6.816 27.947 4.902 1.00 59.06 363 PRO A N 1
ATOM 2683 C CA . PRO A 1 363 ? -7.902 28.285 5.831 1.00 59.06 363 PRO A CA 1
ATOM 2684 C C . PRO A 1 363 ? -9.295 27.796 5.387 1.00 59.06 363 PRO A C 1
ATOM 2686 O O . PRO A 1 363 ? -10.232 27.861 6.172 1.00 59.06 363 PRO A O 1
ATOM 2689 N N . ASN A 1 364 ? -9.439 27.291 4.156 1.00 54.03 364 ASN A N 1
ATOM 2690 C CA . ASN A 1 364 ? -10.678 26.693 3.642 1.00 54.03 364 ASN A CA 1
ATOM 2691 C C . ASN A 1 364 ? -10.658 25.156 3.663 1.00 54.03 364 ASN A C 1
ATOM 2693 O O . ASN A 1 364 ? -11.609 24.530 3.192 1.00 54.03 364 ASN A O 1
ATOM 2697 N N . SER A 1 365 ? -9.606 24.531 4.203 1.00 50.62 365 SER A N 1
ATOM 2698 C CA . SER A 1 365 ? -9.684 23.135 4.631 1.00 50.62 365 SER A CA 1
ATOM 2699 C C . SER A 1 365 ? -10.894 22.998 5.568 1.00 50.62 365 SER A C 1
ATOM 2701 O O . SER A 1 365 ? -11.134 23.933 6.336 1.00 50.62 365 SER A O 1
ATOM 2703 N N . PRO A 1 366 ? -11.661 21.891 5.546 1.00 44.78 366 PRO A N 1
ATOM 2704 C CA . PRO A 1 366 ? -12.953 21.736 6.242 1.00 44.78 366 PRO A CA 1
ATOM 2705 C C . PRO A 1 366 ? -12.983 22.041 7.760 1.00 44.78 366 PRO A C 1
ATOM 2707 O O . PRO A 1 366 ? -14.035 21.952 8.381 1.00 44.78 366 PRO A O 1
ATOM 2710 N N . GLN A 1 367 ? -11.863 22.437 8.364 1.00 47.47 367 GLN A N 1
ATOM 2711 C CA . GLN A 1 367 ? -11.716 22.832 9.763 1.00 47.47 367 GLN A CA 1
ATOM 2712 C C . GLN A 1 367 ? -11.431 24.329 9.983 1.00 47.47 367 GLN A C 1
ATOM 2714 O O . GLN A 1 367 ? -11.680 24.825 11.078 1.00 47.47 367 GLN A O 1
ATOM 2719 N N . GLY A 1 368 ? -10.985 25.093 8.978 1.00 38.94 368 GLY A N 1
ATOM 2720 C CA . GLY A 1 368 ? -10.856 26.554 9.116 1.00 38.94 368 GLY A CA 1
ATOM 2721 C C . GLY A 1 368 ? -12.210 27.281 9.166 1.00 38.94 368 GLY A C 1
ATOM 2722 O O . GLY A 1 368 ? -12.284 28.451 9.536 1.00 38.94 368 GLY A O 1
ATOM 2723 N N . ALA A 1 369 ? -13.293 26.554 8.876 1.00 37.38 369 ALA A N 1
ATOM 2724 C CA . ALA A 1 369 ? -14.676 26.978 9.054 1.00 37.38 369 ALA A CA 1
ATOM 2725 C C . ALA A 1 369 ? -15.274 26.595 10.427 1.00 37.38 369 ALA A C 1
ATOM 2727 O O . ALA A 1 369 ? -16.484 26.736 10.610 1.00 37.38 369 ALA A O 1
ATOM 2728 N N . LEU A 1 370 ? -14.480 26.124 11.404 1.00 37.72 370 LEU A N 1
ATOM 2729 C CA . LEU A 1 370 ? -14.982 25.982 12.774 1.00 37.72 370 LEU A CA 1
ATOM 2730 C C . LEU A 1 370 ? -15.049 27.364 13.462 1.00 37.72 370 LEU A C 1
ATOM 2732 O O . LEU A 1 370 ? -14.023 28.039 13.601 1.00 37.72 370 LEU A O 1
ATOM 2736 N N . PRO A 1 371 ? -16.228 27.795 13.951 1.00 39.69 371 PRO A N 1
ATOM 2737 C CA . PRO A 1 371 ? -16.391 29.046 14.683 1.00 39.69 371 PRO A CA 1
ATOM 2738 C C . PRO A 1 371 ? -15.787 28.901 16.088 1.00 39.69 371 PRO A C 1
ATOM 2740 O O . PRO A 1 371 ? -16.473 28.582 17.055 1.00 39.69 371 PRO A O 1
ATOM 2743 N N . GLY A 1 372 ? -14.473 29.098 16.194 1.00 39.66 372 GLY A N 1
ATOM 2744 C CA . GLY A 1 372 ? -13.733 28.988 17.458 1.00 39.66 372 GLY A CA 1
ATOM 2745 C C . GLY A 1 372 ? -12.540 29.935 17.583 1.00 39.66 372 GLY A C 1
ATOM 2746 O O . GLY A 1 372 ? -12.165 30.299 18.698 1.00 39.66 372 GLY A O 1
ATOM 2747 N N . ALA A 1 373 ? -11.996 30.434 16.469 1.00 34.75 373 ALA A N 1
ATOM 2748 C CA . ALA A 1 373 ? -11.102 31.583 16.502 1.00 34.75 373 ALA A CA 1
ATOM 2749 C C . ALA A 1 373 ? -11.940 32.834 16.797 1.00 34.75 373 ALA A C 1
ATOM 2751 O O . ALA A 1 373 ? -12.529 33.437 15.899 1.00 34.75 373 ALA A O 1
ATOM 2752 N N . ARG A 1 374 ? -12.026 33.205 18.080 1.00 34.81 374 ARG A N 1
ATOM 2753 C CA . ARG A 1 374 ? -12.556 34.497 18.528 1.00 34.81 374 ARG A CA 1
ATOM 2754 C C . ARG A 1 374 ? -11.829 35.623 17.782 1.00 34.81 374 ARG A C 1
ATOM 2756 O O . ARG A 1 374 ? -10.844 36.164 18.275 1.00 34.81 374 ARG A O 1
ATOM 2763 N N . ARG A 1 375 ? -12.379 36.080 16.655 1.00 40.06 375 ARG A N 1
ATOM 2764 C CA . ARG A 1 375 ? -12.508 37.526 16.489 1.00 40.06 375 ARG A CA 1
ATOM 2765 C C . ARG A 1 375 ? -13.402 37.939 17.646 1.00 40.06 375 ARG A C 1
ATOM 2767 O O . ARG A 1 375 ? -14.536 37.469 17.740 1.00 40.06 375 ARG A O 1
ATOM 2774 N N . GLY A 1 376 ? -12.850 38.698 18.590 1.00 36.28 376 GLY A N 1
ATOM 2775 C CA . GLY A 1 376 ? -13.664 39.315 19.629 1.00 36.28 376 GLY A CA 1
ATOM 2776 C C . GLY A 1 376 ? -14.877 39.987 18.977 1.00 36.28 376 GLY A C 1
ATOM 2777 O O . GLY A 1 376 ? -14.780 40.399 17.813 1.00 36.28 376 GLY A O 1
ATOM 2778 N N . PRO A 1 377 ? -16.024 40.065 19.672 1.00 43.09 377 PRO A N 1
ATOM 2779 C CA . PRO A 1 377 ? -17.137 40.848 19.156 1.00 43.09 377 PRO A CA 1
ATOM 2780 C C . PRO A 1 377 ? -16.600 42.229 18.753 1.00 43.09 377 PRO A C 1
ATOM 2782 O O . PRO A 1 377 ? -15.705 42.734 19.445 1.00 43.09 377 PRO A O 1
ATOM 2785 N N . PRO A 1 378 ? -17.076 42.835 17.647 1.00 46.50 378 PRO A N 1
ATOM 2786 C CA . PRO A 1 378 ? -16.770 44.233 17.397 1.00 46.50 378 PRO A CA 1
ATOM 2787 C C . PRO A 1 378 ? -17.082 44.974 18.692 1.00 46.50 378 PRO A C 1
ATOM 2789 O O . PRO A 1 378 ? -18.177 44.818 19.240 1.00 46.50 378 PRO A O 1
ATOM 2792 N N . SER A 1 379 ? -16.078 45.672 19.231 1.00 48.16 379 SER A N 1
ATOM 2793 C CA . SER A 1 379 ? -16.250 46.491 20.424 1.00 48.16 379 SER A CA 1
ATOM 2794 C C . SER A 1 379 ? -17.533 47.293 20.210 1.00 48.16 379 SER A C 1
ATOM 2796 O O . SER A 1 379 ? -17.640 47.928 19.154 1.00 48.16 379 SER A O 1
ATOM 2798 N N . PRO A 1 380 ? -18.535 47.214 21.107 1.00 49.06 380 PRO A N 1
ATOM 2799 C CA . PRO A 1 380 ? -19.733 48.012 20.938 1.00 49.06 380 PRO A CA 1
ATOM 2800 C C . PRO A 1 380 ? -19.262 49.454 20.808 1.00 49.06 380 PRO A C 1
ATOM 2802 O O . PRO A 1 380 ? -18.503 49.938 21.653 1.00 49.06 380 PRO A O 1
ATOM 2805 N N . ALA A 1 381 ? -19.625 50.088 19.693 1.00 53.94 381 ALA A N 1
ATOM 2806 C CA . ALA A 1 381 ? -19.383 51.501 19.497 1.00 53.94 381 ALA A CA 1
ATOM 2807 C C . ALA A 1 381 ? -19.847 52.211 20.770 1.00 53.94 381 ALA A C 1
ATOM 2809 O O . ALA A 1 381 ? -20.975 51.993 21.222 1.00 53.94 381 ALA A O 1
ATOM 2810 N N . SER A 1 382 ? -18.946 52.980 21.382 1.00 52.25 382 SER A N 1
ATOM 2811 C CA . SER A 1 382 ? -19.253 53.777 22.560 1.00 52.25 382 SER A CA 1
ATOM 2812 C C . SER A 1 382 ? -20.564 54.524 22.303 1.00 52.25 382 SER A C 1
ATOM 2814 O O . SER A 1 382 ? -20.671 55.188 21.266 1.00 52.25 382 SER A O 1
ATOM 2816 N N . PRO A 1 383 ? -21.577 54.409 23.180 1.00 63.09 383 PRO A N 1
ATOM 2817 C CA . PRO A 1 383 ? -22.795 55.180 23.008 1.00 63.09 383 PRO A CA 1
ATOM 2818 C C . PRO A 1 383 ? -22.429 56.672 22.986 1.00 63.09 383 PRO A C 1
ATOM 2820 O O . PRO A 1 383 ? -21.546 57.090 23.746 1.00 63.09 383 PRO A O 1
ATOM 2823 N N . PRO A 1 384 ? -23.059 57.484 22.118 1.00 68.19 384 PRO A N 1
ATOM 2824 C CA . PRO A 1 384 ? -22.832 58.920 22.124 1.00 68.19 384 PRO A CA 1
ATOM 2825 C C . PRO A 1 384 ? -23.140 59.482 23.522 1.00 68.19 384 PRO A C 1
ATOM 2827 O O . PRO A 1 384 ? -24.065 58.997 24.184 1.00 68.19 384 PRO A O 1
ATOM 2830 N N . PRO A 1 385 ? -22.370 60.477 24.001 1.00 66.38 385 PRO A N 1
ATOM 2831 C CA . PRO A 1 385 ? -22.591 61.053 25.318 1.00 66.38 385 PRO A CA 1
ATOM 2832 C C . PRO A 1 385 ? -24.021 61.608 25.421 1.00 66.38 385 PRO A C 1
ATOM 2834 O O . PRO A 1 385 ? -24.523 62.196 24.457 1.00 66.38 385 PRO A O 1
ATOM 2837 N N . PRO A 1 386 ? -24.695 61.426 26.570 1.00 64.38 386 PRO A N 1
ATOM 2838 C CA . PRO A 1 386 ? -26.054 61.910 26.752 1.00 64.38 386 PRO A CA 1
ATOM 2839 C C . PRO A 1 386 ? -26.105 63.445 26.654 1.00 64.38 386 PRO A C 1
ATOM 2841 O O . PRO A 1 386 ? -25.193 64.122 27.140 1.00 64.38 386 PRO A O 1
ATOM 2844 N N . PRO A 1 387 ? -27.167 64.017 26.058 1.00 60.56 387 PRO A N 1
ATOM 2845 C CA . PRO A 1 387 ? -27.362 65.459 26.043 1.00 60.56 387 PRO A CA 1
ATOM 2846 C C . PRO A 1 387 ? -27.519 65.991 27.473 1.00 60.56 387 PRO A C 1
ATOM 2848 O O . PRO A 1 387 ? -28.186 65.387 28.315 1.00 60.56 387 PRO A O 1
ATOM 2851 N N . ALA A 1 388 ? -26.883 67.133 27.740 1.00 58.59 388 ALA A N 1
ATOM 2852 C CA . ALA A 1 388 ? -26.902 67.788 29.041 1.00 58.59 388 ALA A CA 1
ATOM 2853 C C . ALA A 1 388 ? -28.346 68.088 29.503 1.00 58.59 388 ALA A C 1
ATOM 2855 O O . ALA A 1 388 ? -29.156 68.564 28.702 1.00 58.59 388 ALA A O 1
ATOM 2856 N N . PRO A 1 389 ? -28.686 67.848 30.783 1.00 56.12 389 PRO A N 1
ATOM 2857 C CA . PRO A 1 389 ? -30.034 68.080 31.280 1.00 56.12 389 PRO A CA 1
ATOM 2858 C C . PRO A 1 389 ? -30.360 69.584 31.346 1.00 56.12 389 PRO A C 1
ATOM 2860 O O . PRO A 1 389 ? -29.548 70.372 31.845 1.00 56.12 389 PRO A O 1
ATOM 2863 N N . PRO A 1 390 ? -31.559 70.004 30.898 1.00 51.97 390 PRO A N 1
ATOM 2864 C CA . PRO A 1 390 ? -32.023 71.370 31.079 1.00 51.97 390 PRO A CA 1
ATOM 2865 C C . PRO A 1 390 ? -32.283 71.658 32.562 1.00 51.97 390 PRO A C 1
ATOM 2867 O O . PRO A 1 390 ? -32.962 70.914 33.272 1.00 51.97 390 PRO A O 1
ATOM 2870 N N . ARG A 1 391 ? -31.724 72.778 33.027 1.00 46.66 391 ARG A N 1
ATOM 2871 C CA . ARG A 1 391 ? -31.957 73.336 34.359 1.00 46.66 391 ARG A CA 1
ATOM 2872 C C . ARG A 1 391 ? -33.418 73.769 34.505 1.00 46.66 391 ARG A C 1
ATOM 2874 O O . ARG A 1 391 ? -33.892 74.601 33.742 1.00 46.66 391 ARG A O 1
ATOM 2881 N N . GLY A 1 392 ? -34.055 73.304 35.578 1.00 44.59 392 GLY A N 1
ATOM 2882 C CA . GLY A 1 392 ? -35.160 74.004 36.231 1.00 44.59 392 GLY A CA 1
ATOM 2883 C C . GLY A 1 392 ? -36.563 73.482 35.926 1.00 44.59 392 GLY A C 1
ATOM 2884 O O . GLY A 1 392 ? -37.171 73.866 34.934 1.00 44.59 392 GLY A O 1
ATOM 2885 N N . ARG A 1 393 ? -37.126 72.717 36.870 1.00 43.28 393 ARG A N 1
ATOM 2886 C CA . ARG A 1 393 ? -38.458 72.962 37.456 1.00 43.28 393 ARG A CA 1
ATOM 2887 C C . ARG A 1 393 ? -38.700 72.029 38.647 1.00 43.28 393 ARG A C 1
ATOM 2889 O O . ARG A 1 393 ? -38.283 70.878 38.644 1.00 43.28 393 ARG A O 1
ATOM 2896 N N . ALA A 1 394 ? -39.318 72.600 39.675 1.00 46.75 394 ALA A N 1
ATOM 2897 C CA . ALA A 1 394 ? -39.614 72.010 40.976 1.00 46.75 394 ALA A CA 1
ATOM 2898 C C . ALA A 1 394 ? -40.697 70.902 40.909 1.00 46.75 394 ALA A C 1
ATOM 2900 O O . ALA A 1 394 ? -41.447 70.853 39.931 1.00 46.75 394 ALA A O 1
ATOM 2901 N N . PRO A 1 395 ? -40.795 70.028 41.934 1.00 53.38 395 PRO A N 1
ATOM 2902 C CA . PRO A 1 395 ? -41.632 68.828 41.912 1.00 53.38 395 PRO A CA 1
ATOM 2903 C C . PRO A 1 395 ? -43.058 69.070 42.448 1.00 53.38 395 PRO A C 1
ATOM 2905 O O . PRO A 1 395 ? -43.255 69.952 43.285 1.00 53.38 395 PRO A O 1
ATOM 2908 N N . PRO A 1 396 ? -44.034 68.227 42.062 1.00 53.12 396 PRO A N 1
ATOM 2909 C CA . PRO A 1 396 ? -45.234 67.968 42.857 1.00 53.12 396 PRO A CA 1
ATOM 2910 C C . PRO A 1 396 ? -45.254 66.550 43.490 1.00 53.12 396 PRO A C 1
ATOM 2912 O O . PRO A 1 396 ? -44.458 65.689 43.106 1.00 53.12 396 PRO A O 1
ATOM 2915 N N . PRO A 1 397 ? -46.119 66.310 44.501 1.00 51.28 397 PRO A N 1
ATOM 2916 C CA . PRO A 1 397 ? -45.852 65.368 45.590 1.00 51.28 397 PRO A CA 1
ATOM 2917 C C . PRO A 1 397 ? -46.523 63.982 45.479 1.00 51.28 397 PRO A C 1
ATOM 2919 O O . PRO A 1 397 ? -47.572 63.811 44.868 1.00 51.28 397 PRO A O 1
ATOM 2922 N N . THR A 1 398 ? -45.871 63.024 46.149 1.00 51.09 398 THR A N 1
ATOM 2923 C CA . THR A 1 398 ? -46.325 61.761 46.778 1.00 51.09 398 THR A CA 1
ATOM 2924 C C . THR A 1 398 ? -47.665 61.124 46.392 1.00 51.09 398 THR A C 1
ATOM 2926 O O . THR A 1 398 ? -48.727 61.660 46.699 1.00 51.09 398 THR A O 1
ATOM 2929 N N . ALA A 1 399 ? -47.605 59.848 45.987 1.00 41.94 399 ALA A N 1
ATOM 2930 C CA . ALA A 1 399 ? -48.658 58.870 46.264 1.00 41.94 399 ALA A CA 1
ATOM 2931 C C . ALA A 1 399 ? -48.113 57.428 46.339 1.00 41.94 399 ALA A C 1
ATOM 2933 O O . ALA A 1 399 ? -47.441 56.959 45.426 1.00 41.94 399 ALA A O 1
ATOM 2934 N N . GLY A 1 400 ? -48.494 56.717 47.406 1.00 42.97 400 GLY A N 1
ATOM 2935 C CA . GLY A 1 400 ? -48.843 55.293 47.335 1.00 42.97 400 GLY A CA 1
ATOM 2936 C C . GLY A 1 400 ? -47.762 54.262 47.662 1.00 42.97 400 GLY A C 1
ATOM 2937 O O . GLY A 1 400 ? -47.137 53.695 46.773 1.00 42.97 400 GLY A O 1
ATOM 2938 N N . ALA A 1 401 ? -47.646 53.923 48.946 1.00 41.88 401 ALA A N 1
ATOM 2939 C CA . ALA A 1 401 ? -46.987 52.714 49.432 1.00 41.88 401 ALA A CA 1
ATOM 2940 C C . ALA A 1 401 ? -47.675 51.429 48.915 1.00 41.88 401 ALA A C 1
ATOM 2942 O O . ALA A 1 401 ? -48.904 51.332 48.921 1.00 41.88 401 ALA A O 1
ATOM 2943 N N . ARG A 1 402 ? -46.886 50.407 48.547 1.00 48.03 402 ARG A N 1
ATOM 2944 C CA . ARG A 1 402 ? -47.341 49.009 48.427 1.00 48.03 402 ARG A CA 1
ATOM 2945 C C . ARG A 1 402 ? -46.439 48.073 49.254 1.00 48.03 402 ARG A C 1
ATOM 2947 O O . ARG A 1 402 ? -45.223 48.250 49.230 1.00 48.03 402 ARG A O 1
ATOM 2954 N N . PRO A 1 403 ? -47.021 47.104 49.987 1.00 55.59 403 PRO A N 1
ATOM 2955 C CA . PRO A 1 403 ? -46.310 46.240 50.932 1.00 55.59 403 PRO A CA 1
ATOM 2956 C C . PRO A 1 403 ? -45.610 45.036 50.263 1.00 55.59 403 PRO A C 1
ATOM 2958 O O . PRO A 1 403 ? -45.984 44.648 49.153 1.00 55.59 403 PRO A O 1
ATOM 2961 N N . PRO A 1 404 ? -44.621 44.414 50.940 1.00 58.12 404 PRO A N 1
ATOM 2962 C CA . PRO A 1 404 ? -43.862 43.282 50.411 1.00 58.12 404 PRO A CA 1
ATOM 2963 C C . PRO A 1 404 ? -44.640 41.946 50.449 1.00 58.12 404 PRO A C 1
ATOM 2965 O O . PRO A 1 404 ? -45.512 41.754 51.302 1.00 58.12 404 PRO A O 1
ATOM 2968 N N . PRO A 1 405 ? -44.316 40.994 49.550 1.00 56.59 405 PRO A N 1
ATOM 2969 C CA . PRO A 1 405 ? -45.017 39.717 49.431 1.00 56.59 405 PRO A CA 1
ATOM 2970 C C . PRO A 1 405 ? -44.700 38.732 50.569 1.00 56.59 405 PRO A C 1
ATOM 2972 O O . PRO A 1 405 ? -43.563 38.594 51.024 1.00 56.59 405 PRO A O 1
ATOM 2975 N N . ARG A 1 406 ? -45.746 38.015 51.000 1.00 42.75 406 ARG A N 1
ATOM 2976 C CA . ARG A 1 406 ? -45.734 36.966 52.029 1.00 42.75 406 ARG A CA 1
ATOM 2977 C C . ARG A 1 406 ? -45.033 35.697 51.527 1.00 42.75 406 ARG A C 1
ATOM 2979 O O . ARG A 1 406 ? -45.322 35.217 50.436 1.00 42.75 406 ARG A O 1
ATOM 2986 N N . ARG A 1 407 ? -44.158 35.129 52.364 1.00 40.34 407 ARG A N 1
ATOM 2987 C CA . ARG A 1 407 ? -43.579 33.784 52.207 1.00 40.34 407 ARG A CA 1
ATOM 2988 C C . ARG A 1 407 ? -44.607 32.729 52.627 1.00 40.34 407 ARG A C 1
ATOM 2990 O O . ARG A 1 407 ? -45.075 32.770 53.761 1.00 40.34 407 ARG A O 1
ATOM 2997 N N . CYS A 1 408 ? -44.907 31.776 51.748 1.00 42.66 408 CYS A N 1
ATOM 2998 C CA . CYS A 1 408 ? -45.603 30.537 52.097 1.00 42.66 408 CYS A CA 1
ATOM 2999 C C . CYS A 1 408 ? -44.564 29.429 52.306 1.00 42.66 408 CYS A C 1
ATOM 3001 O O . CYS A 1 408 ? -43.832 29.070 51.386 1.00 42.66 408 CYS A O 1
ATOM 3003 N N . THR A 1 409 ? -44.484 28.919 53.530 1.00 43.22 409 THR A N 1
ATOM 3004 C CA . THR A 1 409 ? -43.724 27.726 53.917 1.00 43.22 409 THR A CA 1
ATOM 3005 C C . THR A 1 409 ? -44.543 26.475 53.613 1.00 43.22 409 THR A C 1
ATOM 3007 O O . THR A 1 409 ? -45.676 26.368 54.080 1.00 43.22 409 THR A O 1
ATOM 3010 N N . TRP A 1 410 ? -43.972 25.533 52.862 1.00 41.44 410 TRP A N 1
ATOM 3011 C CA . TRP A 1 410 ? -44.536 24.195 52.658 1.00 41.44 410 TRP A CA 1
ATOM 3012 C C . TRP A 1 410 ? -44.013 23.218 53.726 1.00 41.44 410 TRP A C 1
ATOM 3014 O O . TRP A 1 410 ? -42.849 23.333 54.119 1.00 41.44 410 TRP A O 1
ATOM 3024 N N . PRO A 1 411 ? -44.846 22.283 54.220 1.00 49.94 411 PRO A N 1
ATOM 3025 C CA . PRO A 1 411 ? -44.482 21.374 55.299 1.00 49.94 411 PRO A CA 1
ATOM 3026 C C . PRO A 1 411 ? -43.688 20.154 54.810 1.00 49.94 411 PRO A C 1
ATOM 3028 O O . PRO A 1 411 ? -43.910 19.622 53.726 1.00 49.94 411 PRO A O 1
ATOM 3031 N N . SER A 1 412 ? -42.772 19.717 55.674 1.00 43.69 412 SER A N 1
ATOM 3032 C CA . SER A 1 412 ? -41.917 18.536 55.539 1.00 43.69 412 SER A CA 1
ATOM 3033 C C . SER A 1 412 ? -42.731 17.236 55.670 1.00 43.69 412 SER A C 1
ATOM 3035 O O . SER A 1 412 ? -43.458 17.103 56.661 1.00 43.69 412 SER A O 1
ATOM 3037 N N . PRO A 1 413 ? -42.628 16.260 54.747 1.00 55.81 413 PRO A N 1
ATOM 3038 C CA . PRO A 1 413 ? -43.207 14.939 54.942 1.00 55.81 413 PRO A CA 1
ATOM 3039 C C . PRO A 1 413 ? -42.294 14.042 55.785 1.00 55.81 413 PRO A C 1
ATOM 3041 O O . PRO A 1 413 ? -41.092 13.914 55.556 1.00 55.81 413 PRO A O 1
ATOM 3044 N N . ALA A 1 414 ? -42.926 13.424 56.776 1.00 42.25 414 ALA A N 1
ATOM 3045 C CA . ALA A 1 414 ? -42.365 12.512 57.752 1.00 42.25 414 ALA A CA 1
ATOM 3046 C C . ALA A 1 414 ? -41.845 11.195 57.148 1.00 42.25 414 ALA A C 1
ATOM 3048 O O . ALA A 1 414 ? -42.298 10.719 56.110 1.00 42.25 414 ALA A O 1
ATOM 3049 N N . ALA A 1 415 ? -40.900 10.606 57.880 1.00 43.88 415 ALA A N 1
ATOM 3050 C CA . ALA A 1 415 ? -40.225 9.345 57.622 1.00 43.88 415 ALA A CA 1
ATOM 3051 C C . ALA A 1 415 ? -41.182 8.166 57.369 1.00 43.88 415 ALA A C 1
ATOM 3053 O O . ALA A 1 415 ? -41.995 7.819 58.225 1.00 43.88 415 ALA A O 1
ATOM 3054 N N . TYR A 1 416 ? -40.994 7.485 56.238 1.00 47.84 416 TYR A N 1
ATOM 3055 C CA . TYR A 1 416 ? -41.554 6.162 55.968 1.00 47.84 416 TYR A CA 1
ATOM 3056 C C . TYR A 1 416 ? -40.423 5.126 56.074 1.00 47.84 416 TYR A C 1
ATOM 3058 O O . TYR A 1 416 ? -39.489 5.130 55.273 1.00 47.84 416 TYR A O 1
ATOM 3066 N N . ARG A 1 417 ? -40.470 4.269 57.102 1.00 49.59 417 ARG A N 1
ATOM 3067 C CA . ARG A 1 417 ? -39.594 3.093 57.254 1.00 49.59 417 ARG A CA 1
ATOM 3068 C C . ARG A 1 417 ? -40.308 1.872 56.659 1.00 49.59 417 ARG A C 1
ATOM 3070 O O . ARG A 1 417 ? -41.388 1.549 57.152 1.00 49.59 417 ARG A O 1
ATOM 3077 N N . PRO A 1 418 ? -39.734 1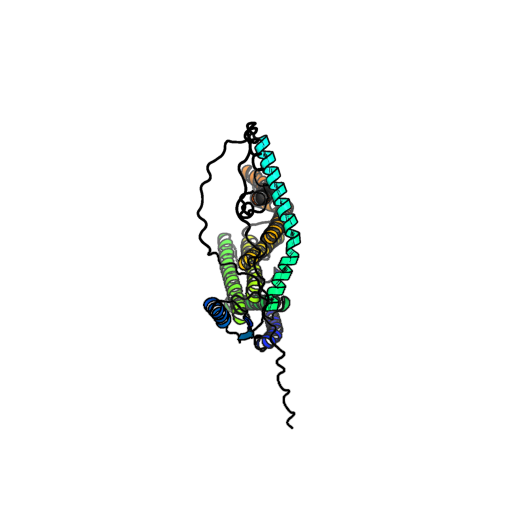.162 55.677 1.00 60.19 418 PRO A N 1
ATOM 3078 C CA . PRO A 1 418 ? -40.251 -0.139 55.267 1.00 60.19 418 PRO A CA 1
ATOM 3079 C C . PRO A 1 418 ? -39.856 -1.245 56.273 1.00 60.19 418 PRO A C 1
ATOM 3081 O O . PRO A 1 418 ? -38.816 -1.132 56.931 1.00 60.19 418 PRO A O 1
ATOM 3084 N N . PRO A 1 419 ? -40.668 -2.311 56.416 1.00 60.72 419 PRO A N 1
ATOM 3085 C CA . PRO A 1 419 ? -40.373 -3.439 57.296 1.00 60.72 419 PRO A CA 1
ATOM 3086 C C . PRO A 1 419 ? -39.325 -4.392 56.695 1.00 60.72 419 PRO A C 1
ATOM 3088 O O . PRO A 1 419 ? -39.288 -4.628 55.489 1.00 60.72 419 PRO A O 1
ATOM 3091 N N . LEU A 1 420 ? -38.485 -4.954 57.569 1.00 61.00 420 LEU A N 1
ATOM 3092 C CA . LEU A 1 420 ? -37.534 -6.032 57.277 1.00 61.00 420 LEU A CA 1
ATOM 3093 C C . LEU A 1 420 ? -38.273 -7.352 56.973 1.00 61.00 420 LEU A C 1
ATOM 3095 O O . LEU A 1 420 ? -39.243 -7.660 57.670 1.00 61.00 420 LEU A O 1
ATOM 3099 N N . PRO A 1 421 ? -37.809 -8.171 56.012 1.00 64.69 421 PRO A N 1
ATOM 3100 C CA . PRO A 1 421 ? -38.306 -9.531 55.840 1.00 64.69 421 PRO A CA 1
ATOM 3101 C C . PRO A 1 421 ? -37.742 -10.479 56.913 1.00 64.69 421 PRO A C 1
ATOM 3103 O O . PRO A 1 421 ? -36.569 -10.413 57.281 1.00 64.69 421 PRO A O 1
ATOM 3106 N N . ALA A 1 422 ? -38.607 -11.367 57.407 1.00 53.28 422 ALA A N 1
ATOM 3107 C CA . ALA A 1 422 ? -38.279 -12.442 58.338 1.00 53.28 422 ALA A CA 1
ATOM 3108 C C . ALA A 1 422 ? -37.394 -13.526 57.681 1.00 53.28 422 ALA A C 1
ATOM 3110 O O . ALA A 1 422 ? -37.518 -13.761 56.476 1.00 53.28 422 ALA A O 1
ATOM 3111 N N . PRO A 1 423 ? -36.541 -14.226 58.451 1.00 58.03 423 PRO A N 1
ATOM 3112 C CA . PRO A 1 423 ? -35.758 -15.348 57.949 1.00 58.03 423 PRO A CA 1
ATOM 3113 C C . PRO A 1 423 ? -36.629 -16.608 57.847 1.00 58.03 423 PRO A C 1
ATOM 3115 O O . PRO A 1 423 ? -37.322 -16.974 58.796 1.00 58.03 423 PRO A O 1
ATOM 3118 N N . CYS A 1 424 ? -36.576 -17.285 56.701 1.00 51.22 424 CYS A N 1
ATOM 3119 C CA . CYS A 1 424 ? -37.069 -18.650 56.536 1.00 51.22 424 CYS A CA 1
ATOM 3120 C C . CYS A 1 424 ? -35.877 -19.581 56.296 1.00 51.22 424 CYS A C 1
ATOM 3122 O O . CYS A 1 424 ? -35.128 -19.337 55.355 1.00 51.22 424 CYS A O 1
ATOM 3124 N N . GLY A 1 425 ? -35.797 -20.635 57.118 1.00 51.97 425 GLY A N 1
ATOM 3125 C CA . GLY A 1 425 ? -35.237 -21.955 56.787 1.00 51.97 425 GLY A CA 1
ATOM 3126 C C . GLY A 1 425 ? -33.733 -22.059 56.651 1.00 51.97 425 GLY A C 1
ATOM 3127 O O . GLY A 1 425 ? -33.266 -21.916 55.503 1.00 51.97 425 GLY A O 1
#

Sequence (425 aa):
MDFMAFFLPSSPRLPAALLALLLMLLQPLYAHAQTPPAPITVILTHGQTSDEIESTLRAAAASGRPVIVEWRDAPDATPKAPTDATTAEAATATQPPLPAADDALDGLTDRFVNGLQMGLNGTSAIAAVMGDVAASVRAEGWSVLSATAVALTAILAGLAAAGLLSFVFRRLVGGHFAIVDVLHRVRASLVRLGLDIIHLVIFAGVAHATLRLLLTPGTASHELARALVTVAVTTAAYAVCGRFLFAPSRPQTRLLPIARPRFHFAMLVAYGAIGAVVGASVRFASERALEPAAIEGWFLIGVTALTLVKLYWFIAGRTDIRNLFAGDAPGPVRRAIAFVVPEFYALSALVLWLMGCIVAGTPNSPQGALPGARRGPPSPASPPPPPAPPRGRAPPPTAGARPPPRRCTWPSPAAYRPPLPAPCG

Organism: Ensifer adhaerens (NCBI:txid106592)

Foldseek 3Di:
DPLCVVPHNPDPCVLVVLVVVLVVLVVVLVVVVPPAFDAAEDEDEPPDDPVRVVVVVVVSVVVVHHHDYHYDYDDDDDDDDDDDDDDDDDDDDDDDDDDDPVVVVVLLVLLLVLLVVLLQVLQVCLVVLVVVLQVQCVVRVHGPVVLQSLLVSLLSQLLSQLVVVVVVCCVPPDDDDDQDDPVSLLVVLVVLLVSLVVSLCSSLVSSLVSLVVSDPPPGSSSLSSVLSSQLVSQLSVLLSVLCSALVQPDCSNHPQNFPRSVLLSVLSSVLSNLVSNLVSVLVSCVSVVHDVSNNSNSNLVSLVVSLVSLLCCLVVRLVRQLCRQQDDPRDPVSNVCSNVVSVVSNVVSVVVSSVSSSVSSDCVPVPVPPPDPDPDDPDPDDPPDDPDDDDDDDDDDDDDDDDDDDDDDDDDDDDDDDDDDDDDD

Radius of gyration: 34.23 Å; chains: 1; bounding box: 72×105×88 Å

Secondary structure (DSSP, 8-state):
--TTTTTS-S-TTHHHHHHHHHHHHHHHHHHHHTSPPPPEEEEEETT--HHHHHHHHHHHHTTTSPEEEEEE------------------PPPPPPPPPPHHHHHHHHHHHHHHHHHHHHHHHHHHHHHHHHHHHHHHHTT--HHHHHHHHHHHHHHHHHHHHHHHHHHHHHH-S-----SHHHHHHHHHHHHHHHHHHHHHHHHHHHHHHHHHS-TTSHHHHHHHHHHHHHHHHHHHHHHHHHHH-TT-GGG-SS--S-HHHHHHHHHHHHHHHHHHHHHHHHHHHTT--HHHHHHHHHHHHHHHHHHHHHHHHHTHHHHHHHHH-SS--HHHHHHHHHHHHHHHHHHHHHHHHHHHHHT-TTSTTTTSTTS--PPPPPPPPPPPPPPPP-----------PPPPPPPPPPPPP-PPPPPPP--

pLDDT: mean 76.45, std 20.98, range [26.42, 98.12]